Protein AF-A0A7X7US00-F1 (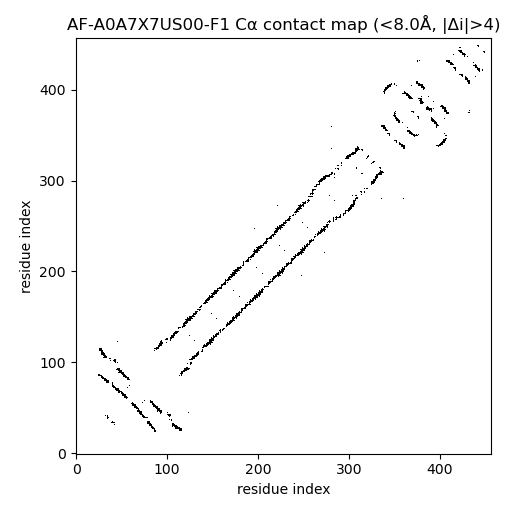afdb_monomer)

Sequence (457 aa):
MKKTLLISLIFGVLSATTLLAQDPPGEPMVLVFNTELSDGTTITLPLRGDVDLTVDWGDGSDLEIVTTECFLEHTYDEEGEYNVTLSGSLTWFGVYWWDPYPNIEKLIRVTSFGNLGLESLMGAFMGAKNLIEAPDVLPSGITDLSFLFHGASSFNYDISDWDVSGVYNMNCLFTGAISFNQPIWKWDVSGAMFMGDMFCGATSFNQPIGNWNVSNVLNMSGLFCEATSFNQPIGEWDVSSANSMANMFYKATSFNQDISGWKVVNVKTMVEMFKDITLSTAIYSSILIEWSQLALQTDVVFHGGNSKYRDSDAAAARQFLIDEFNWDIIDDGGPVDHYTIVASANPMDGGTIEGDGDCDFDAEVTLTATANGDYSFVNWTENDVEVSTDAAYTFIATDDRTLVANFSLPYTIGAIVNPENSGNVTGAGEYGHGATVILTAIPNEGYSFVNWTEDDM

Solvent-accessible surface area (backbone atoms only — not comparable to full-atom values): 23183 Å² total; per-residue (Å²): 142,86,83,88,80,90,79,88,83,82,88,75,88,75,82,79,75,81,73,74,74,71,72,78,73,41,57,44,23,31,38,33,34,32,32,78,71,51,91,61,38,54,42,54,44,43,44,28,69,57,34,44,32,41,35,41,70,59,78,79,70,81,74,43,76,43,70,58,60,42,77,48,72,51,70,54,97,60,74,49,77,32,54,31,36,43,33,44,37,32,29,23,46,30,50,94,61,98,65,58,64,69,54,33,50,24,34,33,34,29,74,32,68,40,51,29,64,37,36,30,35,30,28,52,36,22,42,13,39,50,22,51,42,59,38,62,61,56,60,86,55,34,30,32,40,26,25,23,31,20,37,10,34,51,27,54,48,71,53,43,71,33,69,41,52,62,25,34,33,35,28,23,24,31,18,36,9,34,52,27,58,52,71,53,53,71,39,45,43,57,47,23,32,32,37,28,24,20,31,20,37,9,34,52,28,58,57,71,52,38,79,41,48,43,53,54,24,32,35,40,27,18,28,32,16,38,10,36,49,29,60,53,67,50,30,78,34,47,41,48,49,20,35,30,34,30,26,22,34,22,41,12,63,51,40,67,62,61,49,34,76,38,45,60,43,47,33,57,33,24,46,43,19,24,31,79,22,58,41,51,36,70,45,46,20,42,32,33,40,49,49,52,75,52,75,61,50,61,64,23,37,37,25,53,17,63,18,31,29,38,45,72,62,24,53,50,21,48,49,46,38,32,74,77,29,49,35,49,75,46,50,62,46,63,64,45,57,69,26,50,35,45,69,46,44,38,50,66,80,24,34,51,76,46,62,63,44,80,43,48,54,72,34,80,42,52,35,38,56,44,51,35,89,75,28,40,73,57,31,30,26,43,92,89,37,80,76,37,70,51,53,66,44,72,48,67,34,84,59,68,45,60,39,33,41,34,36,39,61,59,45,75,47,85,74,84,59,85,58,81,84,42,40,51,72,47,63,59,49,77,37,57,79,91,63,89,79,68,75,45,80,46,54,34,95,95,48,73,84,87,77,91,67,61,96,92,93

Foldseek 3Di:
DDDDDDDDDDDDDDDDPPPPPDDDWWFWWKWKFFCVQDPFQKDWWQADDQDFKWKDFQQPDDIDTDGHGDTDMDGDPDTGMTIMIITEAGQETADDDPDQDPPLCRTAETADPTDRNHQEDAHNNQQNCNHAYHYLEDPPNHAEQANNCQLVQNYAYANLNYACLNHAYQHRNCANVQQHAYAVLNYACLNYAYQALNCANNQPYAYANLNYACQNHAELANNCQNNQNYAHANLNYACQNYAEHASNCQNNANHAYANLNYQQANYQEHHSNQAPYEYEQVRLLSNLQSNLVHNHAAPYEHENYQYEHADPSSVVSNVSCCPVRVYRYHYVYDHFYKAFEAEAEVVNQQWDKDFGGMDTQQDKTKIATDGPDQKDWQAKDFPNHGDGRDNIDIDTDHYYTYIYTYIDGWDFFDDDDPPPPQFDKPFTGTGGPPDDTDIDTGGDPPHDDDDDDDPND

Mean predicted aligned error: 10.94 Å

pLDDT: mean 91.9, std 14.81, range [30.25, 98.88]

Secondary structure (DSSP, 8-state):
-------PPP-------------PPPPPEEEEEEGGGSSSSEEEEEEEEEEEEEEE-SSSPPPEEE-S-EEEEEE-SS-SEEEEEEEEEEEEES-SSSSPPTTGGGEEEEEE-TTS---B-TTTTTT-TT--B--SS--TT--B-TTTTTT-TT-----TT---TT--B-TTTTTT-TT----GGG---TT--B-TTTTTT-TT-----TT---TT--B-TTTTTT-TT-----TT---TT--B-TTTTTT-TT-----TT---TT--BBTTTTTT----HHHHHHHHHHHTTS-PPSS-EEE-TT--B-SHHHHHHHHHHHHHH--EEES---BPPEEEEEEEEESGGGEEEES-EEEETT-EEEEEEEE-TT-EEEEEEETTEEEESSSEEEEE-SS-EEEEEEEEPPEEE----SSTTSEEEE--EEE-TT-----EEEEPTT-------STT-

Radius of gyration: 37.27 Å; Cα contacts (8 Å, |Δi|>4): 1250; chains: 1; bounding box: 127×95×92 Å

Nearest PDB structures (foldseek):
  7exf-assembly2_A  TM=6.398E-01  e=5.111E+00  Arabidopsis thaliana
  5irl-assembly1_A  TM=2.198E-01  e=4.816E-01  Oryctolagus cuniculus
  7kry-assembly1_A  TM=4.655E-01  e=8.049E+00  Mus musculus
  2fqp-assembly2_C  TM=2.247E-01  e=4.262E+00  Bordetella pertussis Tohama I

Structure (mmCIF, N/CA/C/O backbone):
data_AF-A0A7X7US00-F1
#
_entry.id   AF-A0A7X7US00-F1
#
loop_
_atom_site.group_PDB
_atom_site.id
_atom_site.type_symbol
_atom_site.label_atom_id
_atom_site.label_alt_id
_atom_site.label_comp_id
_atom_site.label_asym_id
_atom_site.label_entity_id
_atom_site.label_seq_id
_atom_site.pdbx_PDB_ins_code
_atom_site.Cartn_x
_atom_site.Cartn_y
_atom_site.Cartn_z
_atom_site.occupancy
_atom_site.B_iso_or_equiv
_atom_site.auth_seq_id
_atom_site.auth_comp_id
_atom_site.auth_asym_id
_atom_site.auth_atom_id
_atom_site.pdbx_PDB_model_num
ATOM 1 N N . MET A 1 1 ? -87.715 -23.796 39.290 1.00 39.00 1 MET A N 1
ATOM 2 C CA . MET A 1 1 ? -86.759 -23.260 40.283 1.00 39.00 1 MET A CA 1
ATOM 3 C C . MET A 1 1 ? -85.655 -22.516 39.542 1.00 39.00 1 MET A C 1
ATOM 5 O O . MET A 1 1 ? -84.830 -23.157 38.913 1.00 39.00 1 MET A O 1
ATOM 9 N N . LYS A 1 2 ? -85.680 -21.180 39.557 1.00 34.19 2 LYS A N 1
ATOM 10 C CA . LYS A 1 2 ? -84.563 -20.311 39.155 1.00 34.19 2 LYS A CA 1
ATOM 11 C C . LYS A 1 2 ? -84.128 -19.576 40.423 1.00 34.19 2 LYS A C 1
ATOM 13 O O . LYS A 1 2 ? -84.963 -18.915 41.033 1.00 34.19 2 LYS A O 1
ATOM 18 N N . LYS A 1 3 ? -82.874 -19.737 40.845 1.00 34.62 3 LYS A N 1
ATOM 19 C CA . LYS A 1 3 ? -82.251 -18.920 41.894 1.00 34.62 3 LYS A CA 1
ATOM 20 C C . LYS A 1 3 ? -81.148 -18.101 41.238 1.00 34.62 3 LYS A C 1
ATOM 22 O O . LYS A 1 3 ? -80.181 -18.659 40.735 1.00 34.62 3 LYS A O 1
ATOM 27 N N . THR A 1 4 ? -81.349 -16.793 41.234 1.00 34.31 4 THR A N 1
ATOM 28 C CA . THR A 1 4 ? -80.339 -15.780 40.938 1.00 34.31 4 THR A CA 1
ATOM 29 C C . THR A 1 4 ? -79.505 -15.576 42.201 1.00 34.31 4 THR A C 1
ATOM 31 O O . THR A 1 4 ? -80.080 -15.379 43.271 1.00 34.31 4 THR A O 1
ATOM 34 N N . LEU A 1 5 ? -78.177 -15.615 42.088 1.00 30.25 5 LEU A N 1
ATOM 35 C CA . LEU A 1 5 ? -77.262 -15.150 43.129 1.00 30.25 5 LEU A CA 1
ATOM 36 C C . LEU A 1 5 ? -76.417 -14.017 42.534 1.00 30.25 5 LEU A C 1
ATOM 38 O O . LEU A 1 5 ? -75.705 -14.230 41.556 1.00 30.25 5 LEU A O 1
ATOM 42 N N . LEU A 1 6 ? -76.548 -12.816 43.103 1.00 37.56 6 LEU A N 1
ATOM 43 C CA . LEU A 1 6 ? -75.637 -11.696 42.873 1.00 37.56 6 LEU A CA 1
ATOM 44 C C . LEU A 1 6 ? -74.368 -11.914 43.703 1.00 37.56 6 LEU A C 1
ATOM 46 O O . LEU A 1 6 ? -74.469 -12.182 44.900 1.00 37.56 6 LEU A O 1
ATOM 50 N N . ILE A 1 7 ? -73.198 -11.713 43.097 1.00 30.97 7 ILE A N 1
ATOM 51 C CA . ILE A 1 7 ? -71.944 -11.477 43.818 1.00 30.97 7 ILE A CA 1
ATOM 52 C C . ILE A 1 7 ? -71.342 -10.175 43.286 1.00 30.97 7 ILE A C 1
ATOM 54 O O . ILE A 1 7 ? -71.169 -9.992 42.084 1.00 30.97 7 ILE A O 1
ATOM 58 N N . SER A 1 8 ? -71.106 -9.264 44.226 1.00 31.53 8 SER A N 1
ATOM 59 C CA . SER A 1 8 ? -70.561 -7.920 44.056 1.00 31.53 8 SER A CA 1
ATOM 60 C C . SER A 1 8 ? -69.046 -7.991 43.835 1.00 31.53 8 SER A C 1
ATOM 62 O O . SER A 1 8 ? -68.356 -8.610 44.644 1.00 31.53 8 SER A O 1
ATOM 64 N N . LEU A 1 9 ? -68.525 -7.363 42.775 1.00 31.19 9 LEU A N 1
ATOM 65 C CA . LEU A 1 9 ? -67.084 -7.158 42.591 1.00 31.19 9 LEU A CA 1
ATOM 66 C C . LEU A 1 9 ? -66.676 -5.790 43.151 1.00 31.19 9 LEU A C 1
ATOM 68 O O . LEU A 1 9 ? -67.194 -4.752 42.745 1.00 31.19 9 LEU A O 1
ATOM 72 N N . ILE A 1 10 ? -65.734 -5.819 44.089 1.00 34.50 10 ILE A N 1
ATOM 73 C CA . ILE A 1 10 ? -65.050 -4.657 44.657 1.00 34.50 10 ILE A CA 1
ATOM 74 C C . ILE A 1 10 ? -63.971 -4.212 43.661 1.00 34.50 10 ILE A C 1
ATOM 76 O O . ILE A 1 10 ? -63.117 -5.011 43.283 1.00 34.50 10 ILE A O 1
ATOM 80 N N . PHE A 1 11 ? -63.998 -2.944 43.245 1.00 33.19 11 PHE A N 1
ATOM 81 C CA . PHE A 1 11 ? -62.914 -2.323 42.481 1.00 33.19 11 PHE A CA 1
ATOM 82 C C . PHE A 1 11 ? -61.764 -1.954 43.428 1.00 33.19 11 PHE A C 1
ATOM 84 O O . PHE A 1 11 ? -61.901 -1.050 44.250 1.00 33.19 11 PHE A O 1
ATOM 91 N N . GLY A 1 12 ? -60.634 -2.651 43.304 1.00 34.72 12 GLY A N 1
ATOM 92 C CA . GLY A 1 12 ? -59.343 -2.198 43.818 1.00 34.72 12 GLY A CA 1
ATOM 93 C C . GLY A 1 12 ? -58.630 -1.388 42.740 1.00 34.72 12 GLY A C 1
ATOM 94 O O . GLY A 1 12 ? -58.403 -1.889 41.642 1.00 34.72 12 GLY A O 1
ATOM 95 N N . VAL A 1 13 ? -58.305 -0.131 43.037 1.00 38.72 13 VAL A N 1
ATOM 96 C CA . VAL A 1 13 ? -57.481 0.719 42.172 1.00 38.72 13 VAL A CA 1
ATOM 97 C C . VAL A 1 13 ? -56.033 0.249 42.310 1.00 38.72 13 VAL A C 1
ATOM 99 O O . VAL A 1 13 ? -55.407 0.490 43.340 1.00 38.72 13 VAL A O 1
ATOM 102 N N . LEU A 1 14 ? -55.509 -0.442 41.296 1.00 34.50 14 LEU A N 1
ATOM 103 C CA . LEU A 1 14 ? -54.072 -0.663 41.151 1.00 34.50 14 LEU A CA 1
ATOM 104 C C . LEU A 1 14 ? -53.514 0.499 40.322 1.00 34.50 14 LEU A C 1
ATOM 106 O O . LEU A 1 14 ? -53.865 0.665 39.155 1.00 34.50 14 LEU A O 1
ATOM 110 N N . SER A 1 15 ? -52.687 1.330 40.952 1.00 40.44 15 SER A N 1
ATOM 111 C CA . SER A 1 15 ? -51.891 2.347 40.270 1.00 40.44 15 SER A CA 1
ATOM 112 C C . SER A 1 15 ? -50.911 1.642 39.336 1.00 40.44 15 SER A C 1
ATOM 114 O O . SER A 1 15 ? -49.983 0.987 39.804 1.00 40.44 15 SER A O 1
ATOM 116 N N . ALA A 1 16 ? -51.120 1.762 38.027 1.00 34.22 16 ALA A N 1
ATOM 117 C CA . ALA A 1 16 ? -50.129 1.376 37.037 1.00 34.22 16 ALA A CA 1
ATOM 118 C C . ALA A 1 16 ? -48.991 2.404 37.082 1.00 34.22 16 ALA A C 1
ATOM 120 O O . ALA A 1 16 ? -49.086 3.479 36.495 1.00 34.22 16 ALA A O 1
ATOM 121 N N . THR A 1 17 ? -47.919 2.093 37.810 1.00 37.53 17 THR A N 1
ATOM 122 C CA . THR A 1 17 ? -46.607 2.649 37.484 1.00 37.53 17 THR A CA 1
ATOM 123 C C . THR A 1 17 ? -46.264 2.144 36.093 1.00 37.53 17 THR A C 1
ATOM 125 O O . THR A 1 17 ? -46.115 0.940 35.889 1.00 37.53 17 THR A O 1
ATOM 128 N N . THR A 1 18 ? -46.209 3.055 35.127 1.00 35.75 18 THR A N 1
ATOM 129 C CA . THR A 1 18 ? -45.609 2.821 33.816 1.00 35.75 18 THR A CA 1
ATOM 130 C C . THR A 1 18 ? -44.163 2.402 34.035 1.00 35.75 18 THR A C 1
ATOM 132 O O . THR A 1 18 ? -43.287 3.244 34.217 1.00 35.75 18 THR A O 1
ATOM 135 N N . LEU A 1 19 ? -43.930 1.091 34.072 1.00 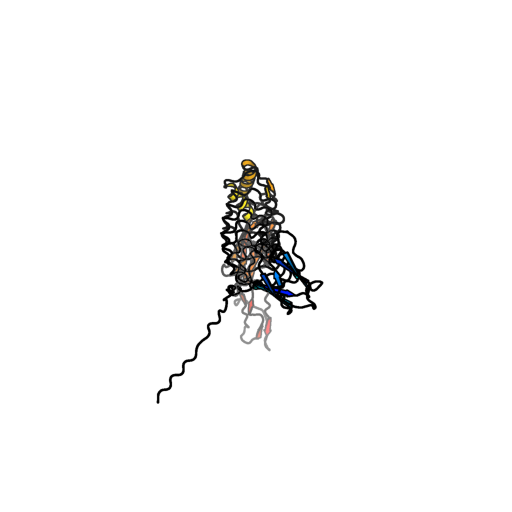34.25 19 LEU A N 1
ATOM 136 C CA . LEU A 1 19 ? -42.631 0.527 33.765 1.00 34.25 19 LEU A CA 1
ATOM 137 C C . LEU A 1 19 ? -42.407 0.895 32.297 1.00 34.25 19 LEU A C 1
ATOM 139 O O . LEU A 1 19 ? -43.108 0.381 31.423 1.00 34.25 19 LEU A O 1
ATOM 143 N N . LEU A 1 20 ? -41.535 1.870 32.038 1.00 34.25 20 LEU A N 1
ATOM 144 C CA . LEU A 1 20 ? -40.966 2.017 30.707 1.00 34.25 20 LEU A CA 1
ATOM 145 C C . LEU A 1 20 ? -40.336 0.657 30.419 1.00 34.25 20 LEU A C 1
ATOM 147 O O . LEU A 1 20 ? -39.417 0.246 31.126 1.00 34.25 20 LEU A O 1
ATOM 151 N N . ALA A 1 21 ? -40.904 -0.090 29.477 1.00 33.94 21 ALA A N 1
ATOM 152 C CA . ALA A 1 21 ? -40.163 -1.177 28.878 1.00 33.94 21 ALA A CA 1
ATOM 153 C C . ALA A 1 21 ? -38.913 -0.509 28.301 1.00 33.94 21 ALA A C 1
ATOM 155 O O . ALA A 1 21 ? -39.040 0.321 27.402 1.00 33.94 21 ALA A O 1
ATOM 156 N N . GLN A 1 22 ? -37.745 -0.778 28.892 1.00 36.66 22 GLN A N 1
ATOM 157 C CA . GLN A 1 22 ? -36.499 -0.615 28.157 1.00 36.66 22 GLN A CA 1
ATOM 158 C C . GLN A 1 22 ? -36.719 -1.356 26.841 1.00 36.66 22 GLN A C 1
ATOM 160 O O . GLN A 1 22 ? -37.222 -2.489 26.851 1.00 36.66 22 GLN A O 1
ATOM 165 N N . ASP A 1 23 ? -36.423 -0.693 25.724 1.00 39.81 23 ASP A N 1
ATOM 166 C CA . ASP A 1 23 ? -36.265 -1.396 24.460 1.00 39.81 23 ASP A CA 1
ATOM 167 C C . ASP A 1 23 ? -35.401 -2.641 24.722 1.00 39.81 23 ASP A C 1
ATOM 169 O O . ASP A 1 23 ? -34.522 -2.589 25.593 1.00 39.81 23 ASP A O 1
ATOM 173 N N . PRO A 1 24 ? -35.684 -3.786 24.069 1.00 46.03 24 PRO A N 1
ATOM 174 C CA . PRO A 1 24 ? -34.842 -4.964 24.237 1.00 46.03 24 PRO A CA 1
ATOM 175 C C . PRO A 1 24 ? -33.384 -4.518 24.089 1.00 46.03 24 PRO A C 1
ATOM 177 O O . PRO A 1 24 ? -33.110 -3.773 23.142 1.00 46.03 24 PRO A O 1
ATOM 180 N N . PRO A 1 25 ? -32.485 -4.881 25.026 1.00 52.84 25 PRO A N 1
ATOM 181 C CA . PRO A 1 25 ? -31.102 -4.445 24.942 1.00 52.84 25 PRO A CA 1
ATOM 182 C C . PRO A 1 25 ? -30.602 -4.789 23.541 1.00 52.84 25 PRO A C 1
ATOM 184 O O . PRO A 1 25 ? -30.785 -5.921 23.081 1.00 52.84 25 PRO A O 1
ATOM 187 N N . GLY A 1 26 ? -30.080 -3.782 22.832 1.00 61.72 26 GLY A N 1
ATOM 188 C CA . GLY A 1 26 ? -29.424 -4.002 21.547 1.00 61.72 26 GLY A CA 1
ATOM 189 C C . GLY A 1 26 ? -28.379 -5.107 21.697 1.00 61.72 26 GLY A C 1
ATOM 190 O O . GLY A 1 26 ? -27.901 -5.349 22.807 1.00 61.72 26 GLY A O 1
ATOM 191 N N . GLU A 1 27 ? -28.057 -5.814 20.611 1.00 88.12 27 GLU A N 1
ATOM 192 C CA . GLU A 1 27 ? -27.050 -6.879 20.676 1.00 88.12 27 GLU A CA 1
ATOM 193 C C . GLU A 1 27 ? -25.777 -6.357 21.366 1.00 88.12 27 GLU A C 1
ATOM 195 O O . GLU A 1 27 ? -25.342 -5.247 21.049 1.00 88.12 27 GLU A O 1
ATOM 200 N N . PRO A 1 28 ? -25.211 -7.082 22.346 1.00 95.81 28 PRO A N 1
ATOM 201 C CA . PRO A 1 28 ? -24.100 -6.566 23.126 1.00 95.81 28 PRO A CA 1
ATOM 202 C C . PRO A 1 28 ? -22.812 -6.530 22.304 1.00 95.81 28 PRO A C 1
ATOM 204 O O . PRO A 1 28 ? -22.590 -7.358 21.411 1.00 95.81 28 PRO A O 1
ATOM 207 N N . MET A 1 29 ? -21.927 -5.603 22.658 1.00 98.19 29 MET A N 1
ATOM 208 C CA . MET A 1 29 ? -20.515 -5.732 22.308 1.00 98.19 29 MET A CA 1
ATOM 209 C C . MET A 1 29 ? -19.912 -6.845 23.164 1.00 98.19 29 MET A C 1
ATOM 211 O O . MET A 1 29 ? -20.212 -6.931 24.355 1.00 98.19 29 MET A O 1
ATOM 215 N N . VAL A 1 30 ? -19.081 -7.697 22.566 1.00 98.56 30 VAL A N 1
ATOM 216 C CA . VAL A 1 30 ? -18.498 -8.865 23.236 1.00 98.56 30 VAL A CA 1
ATOM 217 C C . VAL A 1 30 ? -16.994 -8.900 23.003 1.00 98.56 30 VAL A C 1
ATOM 219 O O . VAL A 1 30 ? -16.521 -9.061 21.874 1.00 98.56 30 VAL A O 1
ATOM 222 N N . LEU A 1 31 ? -16.256 -8.777 24.101 1.00 98.81 31 LEU A N 1
ATOM 223 C CA . LEU A 1 31 ? -14.801 -8.751 24.163 1.00 98.81 31 LEU A CA 1
ATOM 224 C C . LEU A 1 31 ? -14.301 -9.991 24.894 1.00 98.81 31 LEU A C 1
ATOM 226 O O . LEU A 1 31 ? -14.888 -10.395 25.894 1.00 98.81 31 LEU A O 1
ATOM 230 N N . VAL A 1 32 ? -13.203 -10.570 24.420 1.00 98.81 32 VAL A N 1
ATOM 231 C CA . VAL A 1 32 ? -12.560 -11.716 25.064 1.00 98.81 32 VAL A CA 1
ATOM 232 C C . VAL A 1 32 ? -11.164 -11.312 25.502 1.00 98.81 32 VAL A C 1
ATOM 234 O O . VAL A 1 32 ? -10.307 -10.998 24.668 1.00 98.81 32 VAL A O 1
ATOM 237 N N . PHE A 1 33 ? -10.943 -11.330 26.812 1.00 98.81 33 PHE A N 1
ATOM 238 C CA . PHE A 1 33 ? -9.650 -11.055 27.426 1.00 98.81 33 PHE A CA 1
ATOM 239 C C . PHE A 1 33 ? -9.042 -12.344 27.968 1.00 98.81 33 PHE A C 1
ATOM 241 O O . PHE A 1 33 ? -9.755 -13.147 28.556 1.00 98.81 33 PHE A O 1
ATOM 248 N N . ASN A 1 34 ? -7.732 -12.518 27.821 1.00 98.62 34 ASN A N 1
ATOM 249 C CA . ASN A 1 34 ? -6.962 -13.555 28.497 1.00 98.62 34 ASN A CA 1
ATOM 250 C C . ASN A 1 34 ? -5.961 -12.894 29.453 1.00 98.62 34 ASN A C 1
ATOM 252 O O . ASN A 1 34 ? -4.998 -12.252 29.024 1.00 98.62 34 ASN A O 1
ATOM 256 N N . THR A 1 35 ? -6.195 -13.046 30.755 1.00 98.25 35 THR A N 1
ATOM 257 C CA . THR A 1 35 ? -5.367 -12.426 31.795 1.00 98.25 35 THR A CA 1
ATOM 258 C C . THR A 1 35 ? -4.044 -13.147 32.042 1.00 98.25 35 THR A C 1
ATOM 260 O O . THR A 1 35 ? -3.219 -12.617 32.769 1.00 98.25 35 THR A O 1
ATOM 263 N N . GLU A 1 36 ? -3.807 -14.313 31.435 1.00 98.19 36 GLU A N 1
ATOM 264 C CA . GLU A 1 36 ? -2.533 -15.048 31.517 1.00 98.19 36 GLU A CA 1
ATOM 265 C C . GLU A 1 36 ? -1.423 -14.404 30.652 1.00 98.19 36 GLU A C 1
ATOM 267 O O . GLU A 1 36 ? -0.261 -14.810 30.710 1.00 98.19 36 GLU A O 1
ATOM 272 N N . LEU A 1 37 ? -1.762 -13.422 29.802 1.00 96.62 37 LEU A N 1
ATOM 273 C CA . LEU A 1 37 ? -0.855 -12.861 28.788 1.00 96.62 37 LEU A CA 1
ATOM 274 C C . LEU A 1 37 ? 0.088 -11.761 29.300 1.00 96.62 37 LEU A C 1
ATOM 276 O O . LEU A 1 37 ? 1.095 -11.472 28.646 1.00 96.62 37 LEU A O 1
ATOM 280 N N . SER A 1 38 ? -0.216 -11.137 30.437 1.00 94.69 38 SER A N 1
ATOM 281 C CA . SER A 1 38 ? 0.648 -10.149 31.092 1.00 94.69 38 SER A CA 1
ATOM 282 C C . SER A 1 38 ? 0.344 -10.056 32.587 1.00 94.69 38 SER A C 1
ATOM 284 O O . SER A 1 38 ? -0.649 -10.602 33.058 1.00 94.69 38 SER A O 1
ATOM 286 N N . ASP A 1 39 ? 1.218 -9.387 33.344 1.00 94.75 39 ASP A N 1
ATOM 287 C CA . ASP A 1 39 ? 1.151 -9.366 34.807 1.00 94.75 39 ASP A CA 1
ATOM 288 C C . ASP A 1 39 ? -0.205 -8.863 35.349 1.00 94.75 39 ASP A C 1
ATOM 290 O O . ASP A 1 39 ? -0.756 -7.838 34.930 1.00 94.75 39 ASP A O 1
ATOM 294 N N . GLY A 1 40 ? -0.702 -9.570 36.367 1.00 96.94 40 GLY A N 1
ATOM 295 C CA . GLY A 1 40 ? -1.931 -9.242 37.083 1.00 96.94 40 GLY A CA 1
ATOM 296 C C . GLY A 1 40 ? -3.208 -9.602 36.322 1.00 96.94 40 GLY A C 1
ATOM 297 O O . GLY A 1 40 ? -3.223 -9.802 35.116 1.00 96.94 40 GLY A O 1
ATOM 298 N N . THR A 1 41 ? -4.327 -9.623 37.034 1.00 98.12 41 THR A N 1
ATOM 299 C CA . THR A 1 41 ? -5.635 -10.034 36.500 1.00 98.12 41 THR A CA 1
ATOM 300 C C . THR A 1 41 ? -6.542 -8.854 36.154 1.00 98.12 41 THR A C 1
ATOM 302 O O . THR A 1 41 ? -7.722 -9.036 35.884 1.00 98.12 41 THR A O 1
ATOM 305 N N . THR A 1 42 ? -6.025 -7.624 36.162 1.00 98.50 42 THR A N 1
ATOM 306 C CA . THR A 1 42 ? -6.819 -6.436 35.825 1.00 98.50 42 THR A CA 1
ATOM 307 C C . THR A 1 42 ? -6.974 -6.275 34.314 1.00 98.50 42 THR A C 1
ATOM 309 O O . THR A 1 42 ? -5.997 -6.420 33.577 1.00 98.50 42 THR A O 1
ATOM 312 N N . ILE A 1 43 ? -8.176 -5.929 33.859 1.00 98.56 43 ILE A N 1
ATOM 313 C CA . ILE A 1 43 ? -8.457 -5.456 32.497 1.00 98.56 43 ILE A CA 1
ATOM 314 C C . ILE A 1 43 ? -9.049 -4.046 32.545 1.00 98.56 43 ILE A C 1
ATOM 316 O O . ILE A 1 43 ? -9.533 -3.606 33.590 1.00 98.56 43 ILE A O 1
ATOM 320 N N . THR A 1 44 ? -9.024 -3.343 31.414 1.00 98.38 44 THR A N 1
ATOM 321 C CA . THR A 1 44 ? -9.486 -1.955 31.321 1.00 98.38 44 THR A CA 1
ATOM 322 C C . THR A 1 44 ? -10.338 -1.751 30.066 1.00 98.38 44 THR A C 1
ATOM 324 O O . THR A 1 44 ? -9.941 -2.162 28.979 1.00 98.38 44 THR A O 1
ATOM 327 N N . LEU A 1 45 ? -11.487 -1.082 30.198 1.00 98.62 45 LEU A N 1
ATOM 328 C CA . LEU A 1 45 ? -12.359 -0.687 29.088 1.00 98.62 45 LEU A CA 1
ATOM 329 C C . LEU A 1 45 ? -12.305 0.841 28.869 1.00 98.62 45 LEU A C 1
ATOM 331 O O . LEU A 1 45 ? -12.559 1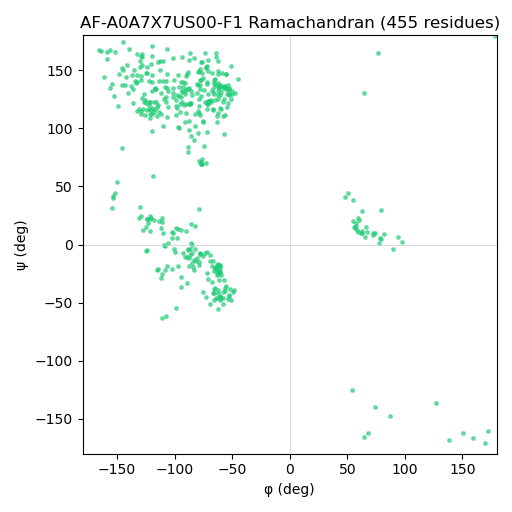.603 29.809 1.00 98.62 45 LEU A O 1
ATOM 335 N N . PRO A 1 46 ? -11.997 1.326 27.653 1.00 97.94 46 PRO A N 1
ATOM 336 C CA . PRO A 1 46 ? -11.911 2.750 27.332 1.00 97.94 46 PRO A CA 1
ATOM 337 C C . PRO A 1 46 ? -13.272 3.328 26.889 1.00 97.94 46 PRO A C 1
ATOM 339 O O . PRO A 1 46 ? -13.535 3.516 25.702 1.00 97.94 46 PRO A O 1
ATOM 342 N N . LEU A 1 47 ? -14.153 3.625 27.846 1.00 98.25 47 LEU A N 1
ATOM 343 C CA . LEU A 1 47 ? -15.521 4.092 27.575 1.00 98.25 47 LEU A CA 1
ATOM 344 C C . LEU A 1 47 ? -15.563 5.617 27.387 1.00 98.25 47 LEU A C 1
ATOM 346 O O . LEU A 1 47 ? -15.151 6.357 28.289 1.00 98.25 47 LEU A O 1
ATOM 350 N N . ARG A 1 48 ? -16.035 6.108 26.236 1.00 97.38 48 ARG A N 1
ATOM 351 C CA . ARG A 1 48 ? -16.074 7.538 25.884 1.00 97.38 48 ARG A CA 1
ATOM 352 C C . ARG A 1 48 ? -17.373 7.929 25.159 1.00 97.38 48 ARG A C 1
ATOM 354 O O . ARG A 1 48 ? -18.133 7.076 24.712 1.00 97.38 48 ARG A O 1
ATOM 361 N N . GLY A 1 49 ? -17.605 9.232 25.026 1.00 96.06 49 GLY A N 1
ATOM 362 C CA . GLY A 1 49 ? -18.804 9.817 24.444 1.00 96.06 49 GLY A CA 1
ATOM 363 C C . GLY A 1 49 ? -20.018 9.732 25.370 1.00 96.06 49 GLY A C 1
ATOM 364 O O . GLY A 1 49 ? -19.925 9.926 26.585 1.00 96.06 49 GLY A O 1
ATOM 365 N N . ASP A 1 50 ? -21.169 9.428 24.780 1.00 96.56 50 ASP A N 1
ATOM 366 C CA . ASP A 1 50 ? -22.395 9.153 25.516 1.00 96.56 50 ASP A CA 1
ATOM 367 C C . ASP A 1 50 ? -22.327 7.721 26.043 1.00 96.56 50 ASP A C 1
ATOM 369 O O . ASP A 1 50 ? -22.319 6.767 25.265 1.00 96.56 50 ASP A O 1
ATOM 373 N N . VAL A 1 51 ? -22.258 7.583 27.367 1.00 98.12 51 VAL A N 1
ATOM 374 C CA . VAL A 1 51 ? -22.123 6.297 28.058 1.00 98.12 51 VAL A CA 1
ATOM 375 C C . VAL A 1 51 ? -23.370 6.049 28.901 1.00 98.12 51 VAL A C 1
ATOM 377 O O . VAL A 1 51 ? -23.654 6.810 29.823 1.00 98.12 51 VAL A O 1
ATOM 380 N N . ASP A 1 52 ? -24.093 4.975 28.599 1.00 97.75 52 ASP A N 1
ATOM 381 C CA . ASP A 1 52 ? -25.152 4.397 29.434 1.00 97.75 52 ASP A CA 1
ATOM 382 C C . ASP A 1 52 ? -25.125 2.878 29.242 1.00 97.75 52 ASP A C 1
ATOM 384 O O . ASP A 1 52 ? -25.801 2.321 28.374 1.00 97.75 52 ASP A O 1
ATOM 388 N N . LEU A 1 53 ? -24.240 2.221 29.989 1.00 98.12 53 LEU A N 1
ATOM 389 C CA . LEU A 1 53 ? -23.889 0.820 29.809 1.00 98.12 53 LEU A CA 1
ATOM 390 C C . LEU A 1 53 ? -24.201 -0.011 31.046 1.00 98.12 53 LEU A C 1
ATOM 392 O O . LEU A 1 53 ? -24.027 0.422 32.182 1.00 98.12 53 LEU A O 1
ATOM 396 N N . THR A 1 54 ? -24.591 -1.254 30.793 1.00 98.25 54 THR A N 1
ATOM 397 C CA . THR A 1 54 ? -24.502 -2.366 31.734 1.00 98.25 54 THR A CA 1
ATOM 398 C C . THR A 1 54 ? -23.389 -3.296 31.261 1.00 98.25 54 THR A C 1
ATOM 400 O O . THR A 1 54 ? -23.428 -3.769 30.121 1.00 98.25 54 THR A O 1
ATOM 403 N N . VAL A 1 55 ? -22.403 -3.532 32.121 1.00 98.62 55 VAL A N 1
ATOM 404 C CA . VAL A 1 55 ? -21.232 -4.373 31.861 1.00 98.62 55 VAL A CA 1
ATOM 405 C C . VAL A 1 55 ? -21.364 -5.677 32.645 1.00 98.62 55 VAL A C 1
ATOM 407 O O . VAL A 1 55 ? -21.590 -5.660 33.854 1.00 98.62 55 VAL A O 1
ATOM 410 N N . ASP A 1 56 ? -21.235 -6.801 31.946 1.00 98.56 56 ASP A N 1
ATOM 411 C CA . ASP A 1 56 ? -21.043 -8.129 32.532 1.00 98.56 56 ASP A CA 1
ATOM 412 C C . ASP A 1 56 ? -19.583 -8.533 32.319 1.00 98.56 56 ASP A C 1
ATOM 414 O O . ASP A 1 56 ? -19.132 -8.642 31.176 1.00 98.56 56 ASP A O 1
ATOM 418 N N . TRP A 1 57 ? -18.847 -8.737 33.409 1.00 98.50 57 TRP A N 1
ATOM 419 C CA . TRP A 1 57 ? -17.424 -9.074 33.382 1.00 98.50 57 TRP A CA 1
ATOM 420 C C . TRP A 1 57 ? -17.140 -10.542 33.041 1.00 98.50 57 TRP A C 1
ATOM 422 O O . TRP A 1 57 ? -15.979 -10.901 32.830 1.00 98.50 57 TRP A O 1
ATOM 432 N N . GLY A 1 58 ? -18.172 -11.390 32.972 1.00 97.62 58 GLY A N 1
ATOM 433 C CA . GLY A 1 58 ? -18.053 -12.792 32.568 1.00 97.62 58 GLY A CA 1
ATOM 434 C C . GLY A 1 58 ? -17.518 -13.735 33.648 1.00 97.62 58 GLY A C 1
ATOM 435 O O . GLY A 1 58 ? -17.302 -14.914 33.372 1.00 97.62 58 GLY A O 1
ATOM 436 N N . ASP A 1 59 ? -17.321 -13.251 34.875 1.00 97.56 59 ASP A N 1
ATOM 437 C CA . ASP A 1 59 ? -16.835 -14.021 36.030 1.00 97.56 59 ASP A CA 1
ATOM 438 C C . ASP A 1 59 ? -17.930 -14.339 37.065 1.00 97.56 59 ASP A C 1
ATOM 440 O O . ASP A 1 59 ? -17.669 -14.978 38.085 1.00 97.56 59 ASP A O 1
ATOM 444 N N . GLY A 1 60 ? -19.172 -13.925 36.797 1.00 96.81 60 GLY A N 1
ATOM 445 C CA . GLY A 1 60 ? -20.308 -14.098 37.700 1.00 96.81 60 GLY A CA 1
ATOM 446 C C . GLY A 1 60 ? -20.411 -13.042 38.804 1.00 96.81 60 GLY A C 1
ATOM 447 O O . GLY A 1 60 ? -21.233 -13.215 39.708 1.00 96.81 60 GLY A O 1
ATOM 448 N N . SER A 1 61 ? -19.607 -11.974 38.745 1.00 96.31 61 SER A N 1
ATOM 449 C CA . SER A 1 61 ? -19.807 -10.768 39.554 1.00 96.31 61 SER A CA 1
ATOM 450 C C . SER A 1 61 ? -21.117 -10.045 39.200 1.00 96.31 61 SER A C 1
ATOM 452 O O . SER A 1 61 ? -21.776 -10.341 38.200 1.00 96.31 61 SER A O 1
ATOM 454 N N . ASP A 1 62 ? -21.543 -9.126 40.072 1.00 97.38 62 ASP A N 1
ATOM 455 C CA . ASP A 1 62 ? -22.735 -8.315 39.821 1.00 97.38 62 ASP A CA 1
ATOM 456 C C . ASP A 1 62 ? -22.519 -7.403 38.602 1.00 97.38 62 ASP A C 1
ATOM 458 O O . ASP A 1 62 ? -21.444 -6.833 38.422 1.00 97.38 62 ASP A O 1
ATOM 462 N N . LEU A 1 63 ? -23.574 -7.221 37.801 1.00 97.56 63 LEU A N 1
ATOM 463 C CA . LEU A 1 63 ? -23.551 -6.320 36.648 1.00 97.56 63 LEU A CA 1
ATOM 464 C C . LEU A 1 63 ? -23.202 -4.887 37.070 1.00 97.56 63 LEU A C 1
ATOM 466 O O . LEU A 1 63 ? -23.794 -4.344 38.010 1.00 97.56 63 LEU A O 1
ATOM 470 N N . GLU A 1 64 ? -22.308 -4.246 36.323 1.00 98.06 64 GLU A N 1
ATOM 471 C CA . GLU A 1 64 ? -21.852 -2.888 36.604 1.00 98.06 64 GLU A CA 1
ATOM 472 C C . GLU A 1 64 ? -22.533 -1.870 35.684 1.00 98.06 64 GLU A C 1
ATOM 474 O O . GLU A 1 64 ? -22.526 -2.005 34.463 1.00 98.06 64 GLU A O 1
ATOM 479 N N . ILE A 1 65 ? -23.141 -0.838 36.274 1.00 97.88 65 ILE A N 1
ATOM 480 C CA . ILE A 1 65 ? -23.808 0.237 35.530 1.00 97.88 65 ILE A CA 1
ATOM 481 C C . ILE A 1 65 ? -22.863 1.429 35.431 1.00 97.88 65 ILE A C 1
ATOM 483 O O . ILE A 1 65 ? -22.434 1.972 36.452 1.00 97.88 65 ILE A O 1
ATOM 487 N N . VAL A 1 66 ? -22.601 1.882 34.208 1.00 98.06 66 VAL A N 1
ATOM 488 C CA . VAL A 1 66 ? -21.688 2.990 33.921 1.00 98.06 66 VAL A CA 1
ATOM 489 C C . VAL A 1 66 ? -22.405 4.034 33.083 1.00 98.06 66 VAL A C 1
ATOM 491 O O . VAL A 1 66 ? -22.892 3.738 31.999 1.00 98.06 66 VAL A O 1
ATOM 494 N N . THR A 1 67 ? -22.462 5.270 33.580 1.00 97.75 67 THR A N 1
ATOM 495 C CA . THR A 1 67 ? -23.217 6.368 32.942 1.00 97.75 67 THR A CA 1
ATOM 496 C C . THR A 1 67 ? -22.346 7.573 32.573 1.00 97.75 67 THR A C 1
ATOM 498 O O . THR A 1 67 ? -22.849 8.674 32.357 1.00 97.75 67 THR A O 1
ATOM 501 N N . THR A 1 68 ? -21.023 7.424 32.630 1.00 97.19 68 THR A N 1
ATOM 502 C CA . THR A 1 68 ? -20.055 8.495 32.354 1.00 97.19 68 THR A CA 1
ATOM 503 C C . THR A 1 68 ? -18.812 7.920 31.700 1.00 97.19 68 THR A C 1
ATOM 505 O O . THR A 1 68 ? -18.435 6.790 32.000 1.00 97.19 68 THR A O 1
ATOM 508 N N . GLU A 1 69 ? -18.128 8.722 30.887 1.00 97.62 69 GLU A N 1
ATOM 509 C CA . GLU A 1 69 ? -16.820 8.365 30.339 1.00 97.62 69 GLU A CA 1
ATOM 510 C C . GLU A 1 69 ? -15.808 8.001 31.436 1.00 97.62 69 GLU A C 1
ATOM 512 O O . GLU A 1 69 ? -15.647 8.732 32.419 1.00 97.62 69 GLU A O 1
ATOM 517 N N . CYS A 1 70 ? -15.084 6.898 31.257 1.00 96.88 70 CYS A N 1
ATOM 518 C CA . CYS A 1 70 ? -14.024 6.477 32.167 1.00 96.88 70 CYS A CA 1
ATOM 519 C C . CYS A 1 70 ? -13.108 5.425 31.529 1.00 96.88 70 CYS A C 1
ATOM 521 O O . CYS A 1 70 ? -13.400 4.845 30.484 1.00 96.88 70 CYS A O 1
ATOM 523 N N . PHE A 1 71 ? -11.961 5.185 32.158 1.00 97.50 71 PHE A N 1
ATOM 524 C CA . PHE A 1 71 ? -11.300 3.891 32.034 1.00 97.50 71 PHE A CA 1
ATOM 525 C C . PHE A 1 71 ? -11.893 2.993 33.113 1.00 97.50 71 PHE A C 1
ATOM 527 O O . PHE A 1 71 ? -11.646 3.226 34.295 1.00 97.50 71 PHE A O 1
ATOM 534 N N . LEU A 1 72 ? -12.735 2.047 32.708 1.00 98.38 72 LEU A N 1
ATOM 535 C CA . LEU A 1 72 ? -13.383 1.129 33.633 1.00 98.38 72 LEU A CA 1
ATOM 536 C C . LEU A 1 72 ? -12.467 -0.067 33.859 1.00 98.38 72 LEU A C 1
ATOM 538 O O . LEU A 1 72 ? -12.105 -0.737 32.896 1.00 98.38 72 LEU A O 1
ATOM 542 N N . GLU A 1 73 ? -12.077 -0.315 35.102 1.00 98.38 73 GLU A N 1
ATOM 543 C CA . GLU A 1 73 ? -11.167 -1.403 35.451 1.00 98.38 73 GLU A CA 1
ATOM 544 C C . GLU A 1 73 ? -11.898 -2.492 36.224 1.00 98.38 73 GLU A C 1
ATOM 546 O O . GLU A 1 73 ? -12.681 -2.198 37.124 1.00 98.38 73 GLU A O 1
ATOM 551 N N . HIS A 1 74 ? -11.562 -3.744 35.926 1.00 98.50 74 HIS A N 1
ATOM 552 C CA . HIS A 1 74 ? -12.013 -4.904 36.688 1.00 98.50 74 HIS A CA 1
ATOM 553 C C . HIS A 1 74 ? -10.847 -5.839 36.943 1.00 98.50 74 HIS A C 1
ATOM 555 O O . HIS A 1 74 ? -9.989 -5.997 36.079 1.00 98.50 74 HIS A O 1
ATOM 561 N N . THR A 1 75 ? -10.790 -6.428 38.135 1.00 98.50 75 THR A N 1
ATOM 562 C CA . THR A 1 75 ? -9.706 -7.328 38.548 1.00 98.50 75 THR A CA 1
ATOM 563 C C . THR A 1 75 ? -10.294 -8.673 38.926 1.00 98.50 75 THR A C 1
ATOM 565 O O . THR A 1 75 ? -11.049 -8.755 39.891 1.00 98.50 75 THR A O 1
ATOM 568 N N . TYR A 1 76 ? -9.928 -9.712 38.177 1.00 98.50 76 TYR A N 1
ATOM 569 C CA . TYR A 1 76 ? -10.398 -11.073 38.421 1.00 98.50 76 TYR A CA 1
ATOM 570 C C . TYR A 1 76 ? -9.645 -11.736 39.583 1.00 98.50 76 TYR A C 1
ATOM 572 O O . TYR A 1 76 ? -8.468 -11.454 39.818 1.00 98.50 76 TYR A O 1
ATOM 580 N N . ASP A 1 77 ? -10.314 -12.635 40.307 1.00 97.94 77 ASP A N 1
ATOM 581 C CA . ASP A 1 77 ? -9.710 -13.372 41.430 1.00 97.94 77 ASP A CA 1
ATOM 582 C C . ASP A 1 77 ? -8.681 -14.421 40.971 1.00 97.94 77 ASP A C 1
ATOM 584 O O . ASP A 1 77 ? -7.730 -14.718 41.693 1.00 97.94 77 ASP A O 1
ATOM 588 N N . GLU A 1 78 ? -8.870 -14.976 39.775 1.00 97.19 78 GLU A N 1
ATOM 589 C CA . GLU A 1 78 ? -8.018 -16.003 39.175 1.00 97.19 78 GLU A CA 1
ATOM 590 C C . GLU A 1 78 ? -7.605 -15.563 37.766 1.00 97.19 78 GLU A C 1
ATOM 592 O O . GLU A 1 78 ? -8.218 -14.672 37.178 1.00 97.19 78 GLU A O 1
ATOM 597 N N . GLU A 1 79 ? -6.551 -16.168 37.223 1.00 98.38 79 GLU A N 1
ATOM 598 C CA . GLU A 1 79 ? -6.222 -15.990 35.810 1.00 98.38 79 GLU A CA 1
ATOM 599 C C . GLU A 1 79 ? -7.161 -16.820 34.921 1.00 98.38 79 GLU A C 1
ATOM 601 O O . GLU A 1 79 ? -7.602 -17.909 35.301 1.00 98.38 79 GLU A O 1
ATOM 606 N N . GLY A 1 80 ? -7.452 -16.321 33.720 1.00 98.06 80 GLY A N 1
ATOM 607 C CA . GLY A 1 80 ? -8.215 -17.062 32.728 1.00 98.06 80 GLY A CA 1
ATOM 608 C C . GLY A 1 80 ? -8.652 -16.231 31.528 1.00 98.06 80 GLY A C 1
ATOM 609 O O . GLY A 1 80 ? -8.241 -15.084 31.335 1.00 98.06 80 GLY A O 1
ATOM 610 N N . GLU A 1 81 ? -9.510 -16.848 30.717 1.00 98.56 81 GLU A N 1
ATOM 611 C CA . GLU A 1 81 ? -10.194 -16.202 29.600 1.00 98.56 81 GLU A CA 1
ATOM 612 C C . GLU A 1 81 ? -11.595 -15.751 30.030 1.00 98.56 81 GLU A C 1
ATOM 614 O O . GLU A 1 81 ? -12.383 -16.550 30.544 1.00 98.56 81 GLU A O 1
ATOM 619 N N . TYR A 1 82 ? -11.911 -14.479 29.793 1.00 98.62 82 TYR A N 1
ATOM 620 C CA . TYR A 1 82 ? -13.150 -13.842 30.224 1.00 98.62 82 TYR A CA 1
ATOM 621 C C . TYR A 1 82 ? -13.877 -13.186 29.054 1.00 98.62 82 TYR A C 1
ATOM 623 O O . TYR A 1 82 ? -13.300 -12.389 28.310 1.00 98.62 82 TYR A O 1
ATOM 631 N N . ASN A 1 83 ? -15.169 -13.502 28.933 1.00 98.38 83 ASN A N 1
ATOM 632 C CA . ASN A 1 83 ? -16.082 -12.867 27.989 1.00 98.38 83 ASN A CA 1
ATOM 633 C C . ASN A 1 83 ? -16.754 -11.673 28.663 1.00 98.38 83 ASN A C 1
ATOM 635 O O . ASN A 1 83 ? -17.663 -11.850 29.471 1.00 98.38 83 ASN A O 1
ATOM 639 N N . VAL A 1 84 ? -16.333 -10.470 28.296 1.00 98.75 84 VAL A N 1
ATOM 640 C CA . VAL A 1 84 ? -16.902 -9.221 28.794 1.00 98.75 84 VAL A CA 1
ATOM 641 C C . VAL A 1 84 ? -17.967 -8.744 27.818 1.00 98.75 84 VAL A C 1
ATOM 643 O O . VAL A 1 84 ? -17.699 -8.615 26.620 1.00 98.75 84 VAL A O 1
ATOM 646 N N . THR A 1 85 ? -19.176 -8.475 28.313 1.00 98.50 85 THR A N 1
ATOM 647 C CA . THR A 1 85 ? -20.282 -7.983 27.483 1.00 98.50 85 THR A CA 1
ATOM 648 C C . THR A 1 85 ? -20.726 -6.593 27.908 1.00 98.50 85 THR A C 1
ATOM 650 O O . THR A 1 85 ? -20.872 -6.309 29.095 1.00 98.50 85 THR A O 1
ATOM 653 N N . LEU A 1 86 ? -20.925 -5.712 26.930 1.00 98.50 86 LEU A N 1
ATOM 654 C CA . LEU A 1 86 ? -21.408 -4.350 27.137 1.00 98.50 86 LEU A CA 1
ATOM 655 C C . LEU A 1 86 ? -22.766 -4.235 26.444 1.00 98.50 86 LEU A C 1
ATOM 657 O O . LEU A 1 86 ? -22.867 -4.473 25.241 1.00 98.50 86 LEU A O 1
ATOM 661 N N . SER A 1 87 ? -23.800 -3.871 27.200 1.00 97.56 87 SER A N 1
ATOM 662 C CA . SER A 1 87 ? -25.160 -3.638 26.697 1.00 97.56 87 SER A CA 1
ATOM 663 C C . SER A 1 87 ? -25.614 -2.222 27.036 1.00 97.56 87 SER A C 1
ATOM 665 O O . SER A 1 87 ? -25.368 -1.760 28.146 1.00 97.56 87 SER A O 1
ATOM 667 N N . GLY A 1 88 ? -26.321 -1.551 26.126 1.00 95.75 88 GLY A N 1
ATOM 668 C CA . GLY A 1 88 ? -26.827 -0.191 26.338 1.00 95.75 88 GLY A CA 1
ATOM 669 C C . GLY A 1 88 ? -26.406 0.752 25.216 1.00 95.75 88 GLY A C 1
ATOM 670 O O . GLY A 1 88 ? -26.493 0.378 24.050 1.00 95.75 88 GLY A O 1
ATOM 671 N N . SER A 1 89 ? -25.964 1.957 25.572 1.00 96.94 89 SER A N 1
ATOM 672 C CA . SER A 1 89 ? -25.516 2.994 24.641 1.00 96.94 89 SER A CA 1
ATOM 673 C C . SER A 1 89 ? -24.058 3.373 24.897 1.00 96.94 89 SER A C 1
ATOM 675 O O . SER A 1 89 ? -23.667 3.646 26.032 1.00 96.94 89 SER A O 1
ATOM 677 N N . LEU A 1 90 ? -23.270 3.416 23.826 1.00 97.94 90 LEU A N 1
ATOM 678 C CA . LEU A 1 90 ? -21.893 3.891 23.800 1.00 97.94 90 LEU A CA 1
ATOM 679 C C . LEU A 1 90 ? -21.605 4.490 22.425 1.00 97.94 90 LEU A C 1
ATOM 681 O O . LEU A 1 90 ? -21.652 3.767 21.431 1.00 97.94 90 LEU A O 1
ATOM 685 N N . THR A 1 91 ? -21.255 5.773 22.361 1.00 97.81 91 THR A N 1
ATOM 686 C CA . THR A 1 91 ? -20.914 6.399 21.071 1.00 97.81 91 THR A CA 1
ATOM 687 C C . THR A 1 91 ? -19.444 6.249 20.696 1.00 97.81 91 THR A C 1
ATOM 689 O O . THR A 1 91 ? -19.107 6.342 19.516 1.00 97.81 91 THR A O 1
ATOM 692 N N . TRP A 1 92 ? -18.554 5.940 21.644 1.00 98.06 92 TRP A N 1
ATOM 693 C CA . TRP A 1 92 ? -17.157 5.663 21.321 1.00 98.06 92 TRP A CA 1
ATOM 694 C C . TRP A 1 92 ? -16.469 4.727 22.319 1.00 98.06 92 TRP A C 1
ATOM 696 O O . TRP A 1 92 ? -16.438 4.958 23.527 1.00 98.06 92 TRP A O 1
ATOM 706 N N . PHE A 1 93 ? -15.852 3.679 21.780 1.00 98.44 93 PHE A N 1
ATOM 707 C CA . PHE A 1 93 ? -14.943 2.796 22.502 1.00 98.44 93 PHE A CA 1
ATOM 708 C C . PHE A 1 93 ? -13.506 3.082 22.041 1.00 98.44 93 PHE A C 1
ATOM 710 O O . PHE A 1 93 ? -13.172 2.789 20.895 1.00 98.44 93 PHE A O 1
ATOM 717 N N . GLY A 1 94 ? -12.662 3.681 22.891 1.00 97.50 94 GLY A N 1
ATOM 718 C CA . GLY A 1 94 ? -11.272 3.995 22.533 1.00 97.50 94 GLY A CA 1
ATOM 719 C C . GLY A 1 94 ? -10.646 5.214 23.225 1.00 97.50 94 GLY A C 1
ATOM 720 O O . GLY A 1 94 ? -11.097 5.660 24.283 1.00 97.50 94 GLY A O 1
ATOM 721 N N . VAL A 1 95 ? -9.541 5.727 22.666 1.00 94.69 95 VAL A N 1
ATOM 722 C CA . VAL A 1 95 ? -8.661 6.720 23.321 1.00 94.69 95 VAL A CA 1
ATOM 723 C C . VAL A 1 95 ? -8.228 7.872 22.407 1.00 94.69 95 VAL A C 1
ATOM 725 O O . VAL A 1 95 ? -8.082 7.704 21.204 1.00 94.69 95 VAL A O 1
ATOM 728 N N . TYR A 1 96 ? -7.994 9.052 22.999 1.00 83.50 96 TYR A N 1
ATOM 729 C CA . TYR A 1 96 ? -7.539 10.273 22.304 1.00 83.50 96 TYR A CA 1
ATOM 730 C C . TYR A 1 96 ? -6.023 10.346 22.067 1.00 83.50 96 TYR A C 1
ATOM 732 O O . TYR A 1 96 ? -5.558 11.169 21.278 1.00 83.50 96 TYR A O 1
ATOM 740 N N . TRP A 1 97 ? -5.247 9.600 22.853 1.00 74.38 97 TRP A N 1
ATOM 741 C CA . TRP A 1 97 ? -3.804 9.786 22.985 1.00 74.38 97 TRP A CA 1
ATOM 742 C C . TRP A 1 97 ? -3.043 8.752 22.162 1.00 74.38 97 TRP A C 1
ATOM 744 O O . TRP A 1 97 ? -3.571 7.700 21.826 1.00 74.38 97 TRP A O 1
ATOM 754 N N . TRP A 1 98 ? -1.778 9.055 21.885 1.00 74.25 98 TRP A N 1
ATOM 755 C CA . TRP A 1 98 ? -0.866 8.195 21.128 1.00 74.25 98 TRP A CA 1
ATOM 756 C C . TRP A 1 98 ? -0.409 6.953 21.910 1.00 74.25 98 TRP A C 1
ATOM 758 O O . TRP A 1 98 ? 0.281 6.106 21.350 1.00 74.25 98 TRP A O 1
ATOM 768 N N . ASP A 1 99 ? -0.771 6.863 23.192 1.00 87.06 99 ASP A N 1
ATOM 769 C CA . ASP A 1 99 ? -0.393 5.762 24.066 1.00 87.06 99 ASP A CA 1
ATOM 770 C C . ASP A 1 99 ? -1.557 4.766 24.223 1.00 87.06 99 ASP A C 1
ATOM 772 O O . ASP A 1 99 ? -2.691 5.187 24.493 1.00 87.06 99 ASP A O 1
ATOM 776 N N . PRO A 1 100 ? -1.285 3.450 24.127 1.00 92.69 100 PRO A N 1
ATOM 777 C CA . PRO A 1 100 ? -2.247 2.408 24.466 1.00 92.69 100 PRO A CA 1
ATOM 778 C C . PRO A 1 100 ? -2.790 2.566 25.893 1.00 92.69 100 PRO A C 1
ATOM 780 O O . PRO A 1 100 ? -2.067 2.976 26.806 1.00 92.69 100 PRO A O 1
ATOM 783 N N . TYR A 1 101 ? -4.053 2.195 26.112 1.00 95.12 101 TYR A N 1
ATOM 784 C CA . TYR A 1 101 ? -4.609 2.135 27.466 1.00 95.12 101 TYR A CA 1
ATOM 785 C C . TYR A 1 101 ? -4.112 0.890 28.223 1.00 95.12 101 TYR A C 1
ATOM 787 O O . TYR A 1 101 ? -3.694 -0.084 27.592 1.00 95.12 101 TYR A O 1
ATOM 795 N N . PRO A 1 102 ? -4.121 0.907 29.571 1.00 96.25 102 PRO A N 1
ATOM 796 C CA . PRO A 1 102 ? -3.585 -0.191 30.371 1.00 96.25 102 PRO A CA 1
ATOM 797 C C . PRO A 1 102 ? -4.208 -1.551 30.032 1.00 96.25 102 PRO A C 1
ATOM 799 O O . PRO A 1 102 ? -5.398 -1.632 29.735 1.00 96.25 102 PRO A O 1
ATOM 802 N N . ASN A 1 103 ? -3.413 -2.620 30.143 1.00 97.25 103 ASN A N 1
ATOM 803 C CA . ASN A 1 103 ? -3.843 -4.020 30.036 1.00 97.25 103 ASN A CA 1
ATOM 804 C C . ASN A 1 103 ? -4.434 -4.451 28.676 1.00 97.25 103 ASN A C 1
ATOM 806 O O . ASN A 1 103 ? -4.968 -5.556 28.567 1.00 97.25 103 ASN A O 1
ATOM 810 N N . ILE A 1 104 ? -4.352 -3.621 27.631 1.00 97.56 104 ILE A N 1
ATOM 811 C CA . ILE A 1 104 ? -4.908 -3.924 26.302 1.00 97.56 104 ILE A CA 1
ATOM 812 C C . ILE A 1 104 ? -4.255 -5.140 25.632 1.00 97.56 104 ILE A C 1
ATOM 814 O O . ILE A 1 104 ? -4.872 -5.823 24.820 1.00 97.56 104 ILE A O 1
ATOM 818 N N . GLU A 1 105 ? -3.027 -5.488 26.004 1.00 97.31 105 GLU A N 1
ATOM 819 C CA . GLU A 1 105 ? -2.360 -6.700 25.539 1.00 97.31 105 GLU A CA 1
ATOM 820 C C . GLU A 1 105 ? -3.081 -7.995 25.952 1.00 97.31 105 GLU A C 1
ATOM 822 O O . GLU A 1 105 ? -2.828 -9.036 25.346 1.00 97.31 105 GLU A O 1
ATOM 827 N N . LYS A 1 106 ? -3.992 -7.940 26.936 1.00 98.62 106 LYS A N 1
ATOM 828 C CA . LYS A 1 106 ? -4.837 -9.071 27.345 1.00 98.62 106 LYS A CA 1
ATOM 829 C C . LYS A 1 106 ? -6.022 -9.293 26.400 1.00 98.62 106 LYS A C 1
ATOM 831 O O . LYS A 1 106 ? -6.607 -10.3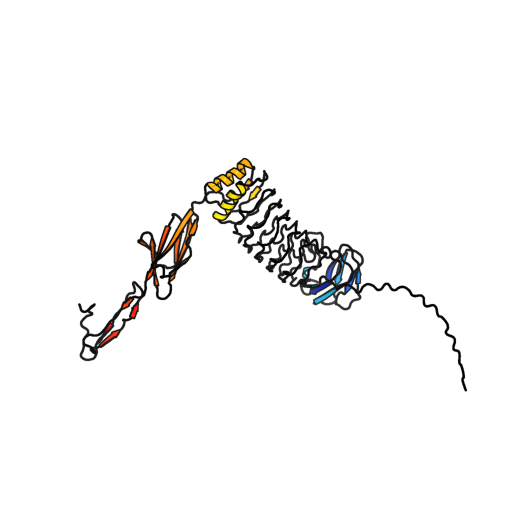70 26.433 1.00 98.62 106 LYS A O 1
ATOM 836 N N . LEU A 1 107 ? -6.400 -8.321 25.563 1.00 98.81 107 LEU A N 1
ATOM 837 C CA . LEU A 1 107 ? -7.491 -8.488 24.598 1.00 98.81 107 LEU A CA 1
ATOM 838 C C . LEU A 1 107 ? -7.047 -9.415 23.461 1.00 98.81 107 LEU A C 1
ATOM 840 O O . LEU A 1 107 ? -6.091 -9.114 22.745 1.00 98.81 107 LEU A O 1
ATOM 844 N N . ILE A 1 108 ? -7.774 -10.515 23.269 1.00 98.75 108 ILE A N 1
ATOM 845 C CA . ILE A 1 108 ? -7.463 -11.508 22.233 1.00 98.75 108 ILE A CA 1
ATOM 846 C C . ILE A 1 108 ? -8.504 -11.560 21.119 1.00 98.75 108 ILE A C 1
ATOM 848 O O . ILE A 1 108 ? -8.157 -11.879 19.981 1.00 98.75 108 ILE A O 1
ATOM 852 N N . ARG A 1 109 ? -9.773 -11.240 21.399 1.00 98.81 109 ARG A N 1
ATOM 853 C CA . ARG A 1 109 ? -10.849 -11.303 20.399 1.00 98.81 109 ARG A CA 1
ATOM 854 C C . ARG A 1 109 ? -11.918 -10.253 20.660 1.00 98.81 109 ARG A C 1
ATOM 856 O O . ARG A 1 109 ? -12.264 -9.973 21.806 1.00 98.81 109 ARG A O 1
ATOM 863 N N . VAL A 1 110 ? -12.500 -9.748 19.584 1.00 98.69 110 VAL A N 1
ATOM 864 C CA . VAL A 1 110 ? -13.728 -8.953 19.600 1.00 98.69 110 VAL A CA 1
ATOM 865 C C . VAL A 1 110 ? -14.715 -9.710 18.727 1.00 98.69 110 VAL A C 1
ATOM 867 O O . VAL A 1 110 ? -14.528 -9.801 17.521 1.00 98.69 110 VAL A O 1
ATOM 870 N N . THR A 1 111 ? -15.734 -10.308 19.337 1.00 97.38 111 THR A N 1
ATOM 871 C CA . THR A 1 111 ? -16.643 -11.228 18.622 1.00 97.38 111 THR A CA 1
ATOM 872 C C . THR A 1 111 ? -17.923 -10.540 18.153 1.00 97.38 111 THR A C 1
ATOM 874 O O . THR A 1 111 ? -18.604 -11.023 17.255 1.00 97.38 111 THR A O 1
ATOM 877 N N . SER A 1 112 ? -18.243 -9.383 18.734 1.00 97.69 112 SER A N 1
ATOM 878 C CA . SER A 1 112 ? -19.353 -8.524 18.329 1.00 97.69 112 SER A CA 1
ATOM 879 C C . SER A 1 112 ? -19.053 -7.082 18.728 1.00 97.69 112 SER A C 1
ATOM 881 O O . SER A 1 112 ? -18.592 -6.845 19.844 1.00 97.69 112 SER A O 1
ATOM 883 N N . PHE A 1 113 ? -19.351 -6.117 17.854 1.00 97.62 113 PHE A N 1
ATOM 884 C CA . PHE A 1 113 ? -19.415 -4.694 18.225 1.00 97.62 113 PHE A CA 1
ATOM 885 C C . PHE A 1 113 ? -20.766 -4.306 18.841 1.00 97.62 113 PHE A C 1
ATOM 887 O O . PHE A 1 113 ? -20.895 -3.234 19.429 1.00 97.62 113 PHE A O 1
ATOM 894 N N . GLY A 1 114 ? -21.767 -5.178 18.718 1.00 94.69 114 GLY A N 1
ATOM 895 C CA . GLY A 1 114 ? -23.116 -4.930 19.193 1.00 94.69 114 GLY A CA 1
ATOM 896 C C . GLY A 1 114 ? -23.831 -3.785 18.473 1.00 94.69 114 GLY A C 1
ATOM 897 O O . GLY A 1 114 ? -23.405 -3.297 17.427 1.00 94.69 114 GLY A O 1
ATOM 898 N N . ASN A 1 115 ? -24.936 -3.341 19.067 1.00 94.69 115 ASN A N 1
ATOM 899 C CA . ASN A 1 115 ? -25.734 -2.206 18.618 1.00 94.69 115 ASN A CA 1
ATOM 900 C C . ASN A 1 115 ? -25.775 -1.114 19.697 1.00 94.69 115 ASN A C 1
ATOM 902 O O . ASN A 1 115 ? -26.840 -0.758 20.199 1.00 94.69 115 ASN A O 1
ATOM 906 N N . LEU A 1 116 ? -24.592 -0.618 20.073 1.00 95.94 116 LEU A N 1
ATOM 907 C CA . LEU A 1 116 ? -24.429 0.398 21.119 1.00 95.94 116 LEU A CA 1
ATOM 908 C C . LEU A 1 116 ? -24.609 1.840 20.615 1.00 95.94 116 LEU A C 1
ATOM 910 O O . LEU A 1 116 ? -24.614 2.767 21.417 1.00 95.94 116 LEU A O 1
ATOM 914 N N . GLY A 1 117 ? -24.743 2.046 19.302 1.00 96.12 117 GLY A N 1
ATOM 915 C CA . GLY A 1 117 ? -24.724 3.387 18.708 1.00 96.12 117 GLY A CA 1
ATOM 916 C C . GLY A 1 117 ? -23.314 3.963 18.540 1.00 96.12 117 GLY A C 1
ATOM 917 O O . GLY A 1 117 ? -23.148 5.176 18.601 1.00 96.12 117 GLY A O 1
ATOM 918 N N . LEU A 1 118 ? -22.308 3.103 18.333 1.00 97.94 118 LEU A N 1
ATOM 919 C CA . LEU A 1 118 ? -20.923 3.521 18.114 1.00 97.94 118 LEU A CA 1
ATOM 920 C C . LEU A 1 118 ? -20.797 4.407 16.866 1.00 97.94 118 LEU A C 1
ATOM 922 O O . LEU A 1 118 ? -21.213 4.027 15.770 1.00 97.94 118 LEU A O 1
ATOM 926 N N . GLU A 1 119 ? -20.153 5.554 17.049 1.00 98.06 119 GLU A N 1
ATOM 927 C CA . GLU A 1 119 ? -19.804 6.526 16.008 1.00 98.06 119 GLU A CA 1
ATOM 928 C C . GLU A 1 119 ? -18.293 6.537 15.715 1.00 98.06 119 GLU A C 1
ATOM 930 O O . GLU A 1 119 ? -17.854 6.950 14.637 1.00 98.06 119 GLU A O 1
ATOM 935 N N . SER A 1 120 ? -17.483 6.060 16.666 1.00 98.19 120 SER A N 1
ATOM 936 C CA . SER A 1 120 ? -16.025 5.997 16.568 1.00 98.19 120 SER A CA 1
ATOM 937 C C . SER A 1 120 ? -15.473 4.728 17.214 1.00 98.19 120 SER A C 1
ATOM 939 O O . SER A 1 120 ? -15.966 4.265 18.246 1.00 98.19 120 SER A O 1
ATOM 941 N N . LEU A 1 121 ? -14.412 4.193 16.612 1.00 98.50 121 LEU A N 1
ATOM 942 C CA . LEU A 1 121 ? -13.544 3.157 17.182 1.00 98.50 121 LEU A CA 1
ATOM 943 C C . LEU A 1 121 ? -12.094 3.654 17.280 1.00 98.50 121 LEU A C 1
ATOM 945 O O . LEU A 1 121 ? -11.154 2.856 17.318 1.00 98.50 121 LEU A O 1
ATOM 949 N N . MET A 1 122 ? -11.900 4.977 17.318 1.00 98.06 122 MET A N 1
ATOM 950 C CA . MET A 1 122 ? -10.572 5.580 17.360 1.00 98.06 122 MET A CA 1
ATOM 951 C C . MET A 1 122 ? -9.757 5.026 18.535 1.00 98.06 122 MET A C 1
ATOM 953 O O . MET A 1 122 ? -10.137 5.192 19.696 1.00 98.06 122 MET A O 1
ATOM 957 N N . GLY A 1 123 ? -8.639 4.366 18.230 1.00 97.81 123 GLY A N 1
ATOM 958 C CA . GLY A 1 123 ? -7.729 3.776 19.213 1.00 97.81 123 GLY A CA 1
ATOM 959 C C . GLY A 1 123 ? -8.301 2.610 20.031 1.00 97.81 123 GLY A C 1
ATOM 960 O O . GLY A 1 123 ? -7.710 2.258 21.051 1.00 97.81 123 GLY A O 1
ATOM 961 N N . ALA A 1 124 ? -9.428 2.005 19.630 1.00 98.25 124 ALA A N 1
ATOM 962 C CA . ALA A 1 124 ? -10.093 0.948 20.401 1.00 98.25 124 ALA A CA 1
ATOM 963 C C . ALA A 1 124 ? -9.179 -0.245 20.714 1.00 98.25 124 ALA A C 1
ATOM 965 O O . ALA A 1 124 ? -9.223 -0.764 21.829 1.00 98.25 124 ALA A O 1
ATOM 966 N N . PHE A 1 125 ? -8.346 -0.664 19.754 1.00 98.44 125 PHE A N 1
ATOM 967 C CA . PHE A 1 125 ? -7.431 -1.805 19.889 1.00 98.44 125 PHE A CA 1
ATOM 968 C C . PHE A 1 125 ? -5.966 -1.408 19.667 1.00 98.44 125 PHE A C 1
ATOM 970 O O . PHE A 1 125 ? -5.118 -2.243 19.339 1.00 98.44 125 PHE A O 1
ATOM 977 N N . MET A 1 126 ? -5.653 -0.127 19.889 1.00 97.62 126 MET A N 1
ATOM 978 C CA . MET A 1 126 ? -4.283 0.371 19.866 1.00 97.62 126 MET A CA 1
ATOM 979 C C . MET A 1 126 ? -3.443 -0.393 20.899 1.00 97.62 126 MET A C 1
ATOM 981 O O . MET A 1 126 ? -3.755 -0.407 22.087 1.00 97.62 126 MET A O 1
ATOM 985 N N . GLY A 1 127 ? -2.365 -1.029 20.446 1.00 97.38 127 GLY A N 1
ATOM 986 C CA . GLY A 1 127 ? -1.448 -1.811 21.270 1.00 97.38 127 GLY A CA 1
ATOM 987 C C . GLY A 1 127 ? -1.932 -3.222 21.619 1.00 97.38 127 GLY A C 1
ATOM 988 O O . GLY A 1 127 ? -1.223 -3.916 22.348 1.00 97.38 127 GLY A O 1
ATOM 989 N N . ALA A 1 128 ? -3.074 -3.682 21.091 1.00 98.25 128 ALA A N 1
ATOM 990 C CA . ALA A 1 128 ? -3.608 -5.027 21.322 1.00 98.25 128 ALA A CA 1
ATOM 991 C C . ALA A 1 128 ? -2.794 -6.099 20.567 1.00 98.25 128 ALA A C 1
ATOM 993 O O . ALA A 1 128 ? -3.235 -6.693 19.583 1.00 98.25 128 ALA A O 1
ATOM 994 N N . LYS A 1 129 ? -1.555 -6.345 21.008 1.00 97.88 129 LYS A N 1
ATOM 995 C CA . LYS A 1 129 ? -0.579 -7.208 20.314 1.00 97.88 129 LYS A CA 1
ATOM 996 C C . LYS A 1 129 ? -1.033 -8.657 20.146 1.00 97.88 129 LYS A C 1
ATOM 998 O O . LYS A 1 129 ? -0.533 -9.321 19.241 1.00 97.88 129 LYS A O 1
ATOM 1003 N N . ASN A 1 130 ? -1.946 -9.130 20.994 1.00 98.50 130 ASN A N 1
ATOM 1004 C CA . ASN A 1 130 ? -2.471 -10.496 20.989 1.00 98.50 130 ASN A CA 1
ATOM 1005 C C . ASN A 1 130 ? -3.870 -10.609 20.352 1.00 98.50 130 ASN A C 1
ATOM 1007 O O . ASN A 1 130 ? -4.446 -11.694 20.364 1.00 98.50 130 ASN A O 1
ATOM 1011 N N . LEU A 1 131 ? -4.410 -9.522 19.784 1.00 98.75 131 LEU A N 1
ATOM 1012 C CA . LEU A 1 131 ? -5.703 -9.540 19.106 1.00 98.75 131 LEU A CA 1
ATOM 1013 C C . LEU A 1 131 ? -5.622 -10.359 17.813 1.00 98.75 131 LEU A C 1
ATOM 1015 O O . LEU A 1 131 ? -4.812 -10.065 16.933 1.00 98.75 131 LEU A O 1
ATOM 1019 N N . ILE A 1 132 ? -6.493 -11.358 17.687 1.00 98.19 132 ILE A N 1
ATOM 1020 C CA . ILE A 1 132 ? -6.533 -12.286 16.546 1.00 98.19 132 ILE A CA 1
ATOM 1021 C C . ILE A 1 132 ? -7.894 -12.350 15.849 1.00 98.19 132 ILE A C 1
ATOM 1023 O O . ILE A 1 132 ? -8.008 -13.015 14.824 1.00 98.19 132 ILE A O 1
ATOM 1027 N N . GLU A 1 133 ? -8.916 -11.679 16.382 1.00 98.50 133 GLU A N 1
ATOM 1028 C CA . GLU A 1 133 ? -10.281 -11.713 15.850 1.00 98.50 133 GLU A CA 1
ATOM 1029 C C . GLU A 1 133 ? -10.978 -10.369 16.039 1.00 98.50 133 GLU A C 1
ATOM 1031 O O . GLU A 1 133 ? -10.888 -9.760 17.109 1.00 98.50 133 GLU A O 1
ATOM 1036 N N . ALA A 1 134 ? -11.690 -9.941 15.000 1.00 98.12 134 ALA A N 1
ATOM 1037 C CA . ALA A 1 134 ? -12.616 -8.819 15.022 1.00 98.12 134 ALA A CA 1
ATOM 1038 C C . ALA A 1 134 ? -13.964 -9.267 14.420 1.00 98.12 134 ALA A C 1
ATOM 1040 O O . ALA A 1 134 ? -13.999 -10.280 13.725 1.00 98.12 134 ALA A O 1
ATOM 1041 N N . PRO A 1 135 ? -15.070 -8.542 14.649 1.00 97.25 135 PRO A N 1
ATOM 1042 C CA . PRO A 1 135 ? -16.369 -8.916 14.099 1.00 97.25 135 PRO A CA 1
ATOM 1043 C C . PRO A 1 135 ? -16.401 -8.782 12.574 1.00 97.25 135 PRO A C 1
ATOM 1045 O O . PRO A 1 135 ? -15.821 -7.846 12.024 1.00 97.25 135 PRO A O 1
ATOM 1048 N N . ASP A 1 136 ? -17.164 -9.643 11.899 1.00 94.88 136 ASP A N 1
ATOM 1049 C CA . ASP A 1 136 ? -17.304 -9.624 10.432 1.00 94.88 136 ASP A CA 1
ATOM 1050 C C . ASP A 1 136 ? -18.041 -8.371 9.909 1.00 94.88 136 ASP A C 1
ATOM 1052 O O . ASP A 1 136 ? -17.955 -8.035 8.729 1.00 94.88 136 ASP A O 1
ATOM 1056 N N . VAL A 1 137 ? -18.777 -7.666 10.778 1.00 95.12 137 VAL A N 1
ATOM 1057 C CA . VAL A 1 137 ? -19.599 -6.499 10.425 1.00 95.12 137 VAL A CA 1
ATOM 1058 C C . VAL A 1 137 ? -19.174 -5.284 11.241 1.00 95.12 137 VAL A C 1
ATOM 1060 O O . VAL A 1 137 ? -19.233 -5.300 12.471 1.00 95.12 137 VAL A O 1
ATOM 1063 N N . LEU A 1 138 ? -18.801 -4.208 10.547 1.00 97.75 138 LEU A N 1
ATOM 1064 C CA . LEU A 1 138 ? -18.561 -2.898 11.149 1.00 97.75 138 LEU A CA 1
ATOM 1065 C C . LEU A 1 138 ? -19.903 -2.186 11.431 1.00 97.75 138 LEU A C 1
ATOM 1067 O O . LEU A 1 138 ? -20.783 -2.206 10.566 1.00 97.75 138 LEU A O 1
ATOM 1071 N N . PRO A 1 139 ? -20.096 -1.529 12.593 1.00 96.75 139 PRO A N 1
ATOM 1072 C CA . PRO A 1 139 ? -21.303 -0.746 12.841 1.00 96.75 139 PRO A CA 1
ATOM 1073 C C . PRO A 1 139 ? -21.439 0.404 11.834 1.00 96.75 139 PRO A C 1
ATOM 1075 O O . PRO A 1 139 ? -20.494 1.151 11.596 1.00 96.75 139 PRO A O 1
ATOM 1078 N N . SER A 1 140 ? -22.637 0.605 11.282 1.00 93.81 140 SER A N 1
ATOM 1079 C CA . SER A 1 140 ? -22.874 1.595 10.216 1.00 93.81 140 SER A CA 1
ATOM 1080 C C . SER A 1 140 ? -22.710 3.057 10.650 1.00 93.81 140 SER A C 1
ATOM 1082 O O . SER A 1 140 ? -22.712 3.949 9.807 1.00 93.81 140 SER A O 1
ATOM 1084 N N . GLY A 1 141 ? -22.656 3.320 11.959 1.00 95.62 141 GLY A N 1
ATOM 1085 C CA . GLY A 1 141 ? -22.432 4.656 12.515 1.00 95.62 141 GLY A CA 1
ATOM 1086 C C . GLY A 1 141 ? -20.962 5.077 12.528 1.00 95.62 141 GLY A C 1
ATOM 1087 O O . GLY A 1 141 ? -20.686 6.249 12.767 1.00 95.62 141 GLY A O 1
ATOM 1088 N N . ILE A 1 142 ? -20.024 4.156 12.273 1.00 98.38 142 ILE A N 1
ATOM 1089 C CA . ILE A 1 142 ? -18.594 4.438 12.392 1.00 98.38 142 ILE A CA 1
ATOM 1090 C C . ILE A 1 142 ? -18.137 5.417 11.317 1.00 98.38 142 ILE A C 1
ATOM 1092 O O . ILE A 1 142 ? -18.237 5.161 10.119 1.00 98.38 142 ILE A O 1
ATOM 1096 N N . THR A 1 143 ? -17.566 6.524 11.777 1.00 98.12 143 THR A N 1
ATOM 1097 C CA . THR A 1 143 ? -16.984 7.562 10.923 1.00 98.12 143 THR A CA 1
ATOM 1098 C C . THR A 1 143 ? -15.471 7.699 11.121 1.00 98.12 143 THR A C 1
ATOM 1100 O O . THR A 1 143 ? -14.775 8.141 10.206 1.00 98.12 143 THR A O 1
ATOM 1103 N N . ASP A 1 144 ? -14.938 7.255 12.265 1.00 98.25 144 ASP A N 1
ATOM 1104 C CA . ASP A 1 144 ? -13.513 7.319 12.606 1.00 98.25 144 ASP A CA 1
ATOM 1105 C C . ASP A 1 144 ? -12.971 5.937 13.026 1.00 98.25 144 ASP A C 1
ATOM 1107 O O . ASP A 1 144 ? -13.401 5.354 14.028 1.00 98.25 144 ASP A O 1
ATOM 1111 N N . LEU A 1 145 ? -12.021 5.422 12.238 1.00 98.56 145 LEU A N 1
ATOM 1112 C CA . LEU A 1 145 ? -11.272 4.182 12.475 1.00 98.56 145 LEU A CA 1
ATOM 1113 C C . LEU A 1 145 ? -9.804 4.452 12.832 1.00 98.56 145 LEU A C 1
ATOM 1115 O O . LEU A 1 145 ? -8.985 3.529 12.844 1.00 98.56 145 LEU A O 1
ATOM 1119 N N . SER A 1 146 ? -9.429 5.706 13.077 1.00 98.00 146 SER A N 1
ATOM 1120 C CA . SER A 1 146 ? -8.026 6.041 13.252 1.00 98.00 146 SER A CA 1
ATOM 1121 C C . SER A 1 146 ? -7.407 5.302 14.437 1.00 98.00 146 SER A C 1
ATOM 1123 O O . SER A 1 146 ? -8.005 5.144 15.499 1.00 98.00 146 SER A O 1
ATOM 1125 N N . PHE A 1 147 ? -6.195 4.794 14.236 1.00 98.06 147 PHE A N 1
ATOM 1126 C CA . PHE A 1 147 ? -5.447 4.003 15.213 1.00 98.06 147 PHE A CA 1
ATOM 1127 C C . PHE A 1 147 ? -6.111 2.701 15.701 1.00 98.06 147 PHE A C 1
ATOM 1129 O O . PHE A 1 147 ? -5.612 2.111 16.660 1.00 98.06 147 PHE A O 1
ATOM 1136 N N . LEU A 1 148 ? -7.204 2.229 15.088 1.00 98.56 148 LEU A N 1
ATOM 1137 C CA . LEU A 1 148 ? -7.958 1.078 15.600 1.00 98.56 148 LEU A CA 1
ATOM 1138 C C . LEU A 1 148 ? -7.075 -0.160 15.825 1.00 98.56 148 LEU A C 1
ATOM 1140 O O . LEU A 1 148 ? -7.139 -0.727 16.908 1.00 98.56 148 LEU A O 1
ATOM 1144 N N . PHE A 1 149 ? -6.214 -0.532 14.873 1.00 98.62 149 PHE A N 1
ATOM 1145 C CA . PHE A 1 149 ? -5.275 -1.658 14.995 1.00 98.62 149 PHE A CA 1
ATOM 1146 C C . PHE A 1 149 ? -3.809 -1.208 15.091 1.00 98.62 149 PHE A C 1
ATOM 1148 O O . PHE A 1 149 ? -2.893 -1.982 14.79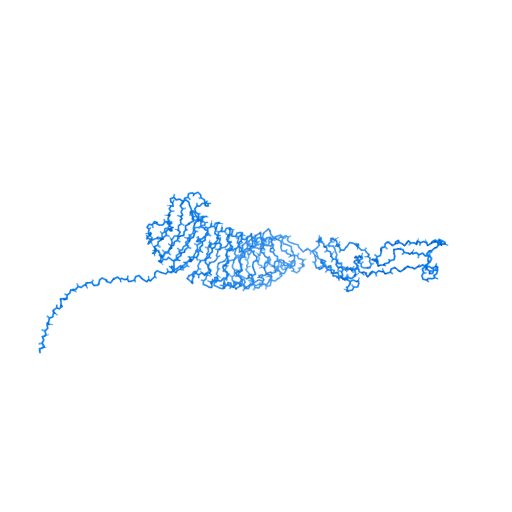7 1.00 98.62 149 PHE A O 1
ATOM 1155 N N . HIS A 1 150 ? -3.558 0.033 15.519 1.00 98.12 150 HIS A N 1
ATOM 1156 C CA . HIS A 1 150 ? -2.200 0.552 15.673 1.00 98.12 150 HIS A CA 1
ATOM 1157 C C . HIS A 1 150 ? -1.409 -0.308 16.673 1.00 98.12 150 HIS A C 1
ATOM 1159 O O . HIS A 1 150 ? -1.751 -0.380 17.849 1.00 98.12 150 HIS A O 1
ATOM 1165 N N . GLY A 1 151 ? -0.343 -0.968 16.230 1.00 97.88 151 GLY A N 1
ATOM 1166 C CA . GLY A 1 151 ? 0.491 -1.847 17.049 1.00 97.88 151 GLY A CA 1
ATOM 1167 C C . GLY A 1 151 ? -0.136 -3.206 17.384 1.00 97.88 151 GLY A C 1
ATOM 1168 O O . GLY A 1 151 ? 0.427 -3.935 18.204 1.00 97.88 151 GLY A O 1
ATOM 1169 N N . ALA A 1 152 ? -1.263 -3.580 16.767 1.00 98.25 152 ALA A N 1
ATOM 1170 C CA . ALA A 1 152 ? -1.868 -4.907 16.898 1.00 98.25 152 ALA A CA 1
ATOM 1171 C C . ALA A 1 152 ? -1.090 -5.938 16.054 1.00 98.25 152 ALA A C 1
ATOM 1173 O O . ALA A 1 152 ? -1.545 -6.423 15.021 1.00 98.25 152 ALA A O 1
ATOM 1174 N N . SER A 1 153 ? 0.141 -6.244 16.468 1.00 98.25 153 SER A N 1
ATOM 1175 C CA . SER A 1 153 ? 1.137 -6.950 15.647 1.00 98.25 153 SER A CA 1
ATOM 1176 C C . SER A 1 153 ? 0.731 -8.351 15.170 1.00 98.25 153 SER A C 1
ATOM 1178 O O . SER A 1 153 ? 1.230 -8.799 14.136 1.00 98.25 153 SER A O 1
ATOM 1180 N N . SER A 1 154 ? -0.149 -9.040 15.903 1.00 98.38 154 SER A N 1
ATOM 1181 C CA . SER A 1 154 ? -0.644 -10.383 15.548 1.00 98.38 154 SER A CA 1
ATOM 1182 C C . SER A 1 154 ? -1.946 -10.362 14.743 1.00 98.38 154 SER A C 1
ATOM 1184 O O . SER A 1 154 ? -2.385 -11.413 14.278 1.00 98.38 154 SER A O 1
ATOM 1186 N N . PHE A 1 155 ? -2.566 -9.191 14.568 1.00 98.81 155 PHE A N 1
ATOM 1187 C CA . PHE A 1 155 ? -3.870 -9.085 13.929 1.00 98.81 155 PHE A CA 1
ATOM 1188 C C . PHE A 1 155 ? -3.778 -9.385 12.431 1.00 98.81 155 PHE A C 1
ATOM 1190 O O . PHE A 1 155 ? -3.020 -8.756 11.692 1.00 98.81 155 PHE A O 1
ATOM 1197 N N . ASN A 1 156 ? -4.569 -10.360 11.983 1.00 98.69 156 ASN A N 1
ATOM 1198 C CA . ASN A 1 156 ? -4.689 -10.748 10.580 1.00 98.69 156 ASN A CA 1
ATOM 1199 C C . ASN A 1 156 ? -6.059 -11.398 10.298 1.00 98.69 156 ASN A C 1
ATOM 1201 O O . ASN A 1 156 ? -6.151 -12.319 9.491 1.00 98.69 156 ASN A O 1
ATOM 1205 N N . TYR A 1 157 ? -7.105 -10.987 11.020 1.00 98.56 157 TYR A N 1
ATOM 1206 C CA . TYR A 1 157 ? -8.457 -11.524 10.845 1.00 98.56 157 TYR A CA 1
ATOM 1207 C C . TYR A 1 157 ? -9.136 -10.911 9.616 1.00 98.56 157 TYR A C 1
ATOM 1209 O O . TYR A 1 157 ? -8.966 -9.717 9.364 1.00 98.56 157 TYR A O 1
ATOM 1217 N N . ASP A 1 158 ? -9.896 -11.712 8.864 1.00 98.50 158 ASP A N 1
ATOM 1218 C CA . ASP A 1 158 ? -10.571 -11.260 7.644 1.00 98.50 158 ASP A CA 1
ATOM 1219 C C . ASP A 1 158 ? -11.666 -10.228 7.961 1.00 98.50 158 ASP A C 1
ATOM 1221 O O . ASP A 1 158 ? -12.654 -10.517 8.627 1.00 98.50 158 ASP A O 1
ATOM 1225 N N . ILE A 1 159 ? -11.467 -9.011 7.461 1.00 98.44 159 ILE A N 1
ATOM 1226 C CA . ILE A 1 159 ? -12.375 -7.859 7.583 1.00 98.44 159 ILE A CA 1
ATOM 1227 C C . ILE A 1 159 ? -12.794 -7.343 6.197 1.00 98.44 159 ILE A C 1
ATOM 1229 O O . ILE A 1 159 ? -13.161 -6.179 6.021 1.00 98.44 159 ILE A O 1
ATOM 1233 N N . SER A 1 160 ? -12.693 -8.195 5.173 1.00 97.81 160 SER A N 1
ATOM 1234 C CA . SER A 1 160 ? -12.949 -7.823 3.778 1.00 97.81 160 SER A CA 1
ATOM 1235 C C . SER A 1 160 ? -14.394 -7.401 3.504 1.00 97.81 160 SER A C 1
ATOM 1237 O O . SER A 1 160 ? -14.634 -6.690 2.527 1.00 97.81 160 SER A O 1
ATOM 1239 N N . ASP A 1 161 ? -15.331 -7.789 4.372 1.00 97.31 161 ASP A N 1
ATOM 1240 C CA . ASP A 1 161 ? -16.758 -7.479 4.253 1.00 97.31 161 ASP A CA 1
ATOM 1241 C C . ASP A 1 161 ? -17.199 -6.261 5.099 1.00 97.31 161 ASP A C 1
ATOM 1243 O O . ASP A 1 161 ? -18.385 -5.927 5.128 1.00 97.31 161 ASP A O 1
ATOM 1247 N N . TRP A 1 162 ? -16.268 -5.548 5.748 1.00 98.50 162 TRP A N 1
ATOM 1248 C CA . TRP A 1 162 ? -16.583 -4.279 6.413 1.00 98.50 162 TRP A CA 1
ATOM 1249 C C . TRP A 1 162 ? -17.073 -3.220 5.417 1.00 98.50 162 TRP A C 1
ATOM 1251 O O . TRP A 1 162 ? -16.397 -2.907 4.434 1.00 98.50 162 TRP A O 1
ATOM 1261 N N . ASP A 1 163 ? -18.223 -2.611 5.714 1.00 98.38 163 ASP A N 1
ATOM 1262 C CA . ASP A 1 163 ? -18.689 -1.408 5.024 1.00 98.38 163 ASP A CA 1
ATOM 1263 C C . ASP A 1 163 ? -18.008 -0.176 5.627 1.00 98.38 163 ASP A C 1
ATOM 1265 O O . ASP A 1 163 ? -18.377 0.297 6.702 1.00 98.38 163 ASP A O 1
ATOM 1269 N N . VAL A 1 164 ? -16.995 0.332 4.927 1.00 98.62 164 VAL A N 1
ATOM 1270 C CA . VAL A 1 164 ? -16.233 1.524 5.325 1.00 98.62 164 VAL A CA 1
ATOM 1271 C C . VAL A 1 164 ? -16.628 2.782 4.544 1.00 98.62 164 VAL A C 1
ATOM 1273 O O . VAL A 1 164 ? -15.961 3.808 4.664 1.00 98.62 164 VAL A O 1
ATOM 1276 N N . SER A 1 165 ? -17.725 2.743 3.778 1.00 98.25 165 SER A N 1
ATOM 1277 C CA . SER A 1 165 ? -18.148 3.856 2.910 1.00 98.25 165 SER A CA 1
ATOM 1278 C C . SER A 1 165 ? -18.471 5.151 3.673 1.00 98.25 165 SER A C 1
ATOM 1280 O O . SER A 1 165 ? -18.353 6.248 3.124 1.00 98.25 165 SER A O 1
ATOM 1282 N N . GLY A 1 166 ? -18.846 5.034 4.953 1.00 97.25 166 GLY A N 1
ATOM 1283 C CA . GLY A 1 166 ? -19.100 6.156 5.864 1.00 97.25 166 GLY A CA 1
ATOM 1284 C C . GLY A 1 166 ? -17.875 6.673 6.631 1.00 97.25 166 GLY A C 1
ATOM 1285 O O . GLY A 1 166 ? -17.989 7.666 7.352 1.00 97.25 166 GLY A O 1
ATOM 1286 N N . VAL A 1 167 ? -16.710 6.029 6.499 1.00 98.62 167 VAL A N 1
ATOM 1287 C CA . VAL A 1 167 ? -15.516 6.341 7.297 1.00 98.62 167 VAL A CA 1
ATOM 1288 C C . VAL A 1 167 ? -14.714 7.470 6.647 1.00 98.62 167 VAL A C 1
ATOM 1290 O O . VAL A 1 167 ? -14.221 7.333 5.529 1.00 98.62 167 VAL A O 1
ATOM 1293 N N . TYR A 1 168 ? -14.525 8.579 7.370 1.00 97.50 168 TYR A N 1
ATOM 1294 C CA . TYR A 1 168 ? -13.758 9.736 6.884 1.00 97.50 168 TYR A CA 1
ATOM 1295 C C . TYR A 1 168 ? -12.281 9.709 7.315 1.00 97.50 168 TYR A C 1
ATOM 1297 O O . TYR A 1 168 ? -11.430 10.280 6.623 1.00 97.50 168 TYR A O 1
ATOM 1305 N N . ASN A 1 169 ? -11.969 9.081 8.457 1.00 98.44 169 ASN A N 1
ATOM 1306 C CA . ASN A 1 169 ? -10.632 9.052 9.056 1.00 98.44 169 ASN A CA 1
ATOM 1307 C C . ASN A 1 169 ? -10.147 7.615 9.275 1.00 98.44 169 ASN A C 1
ATOM 1309 O O . ASN A 1 169 ? -10.712 6.867 10.069 1.00 98.44 169 ASN A O 1
ATOM 1313 N N . MET A 1 170 ? -9.073 7.255 8.575 1.00 98.50 170 MET A N 1
ATOM 1314 C CA . MET A 1 170 ? -8.388 5.961 8.639 1.00 98.50 170 MET A CA 1
ATOM 1315 C C . MET A 1 170 ? -6.902 6.128 8.991 1.00 98.50 170 MET A C 1
ATOM 1317 O O . MET A 1 170 ? -6.099 5.226 8.741 1.00 98.50 170 MET A O 1
ATOM 1321 N N . ASN A 1 171 ? -6.514 7.283 9.551 1.00 98.06 171 ASN A N 1
ATOM 1322 C CA . ASN A 1 171 ? -5.130 7.524 9.949 1.00 98.06 171 ASN A CA 1
ATOM 1323 C C . ASN A 1 171 ? -4.642 6.406 10.871 1.00 98.06 171 ASN A C 1
ATOM 1325 O O . ASN A 1 171 ? -5.312 6.042 11.834 1.00 98.06 171 ASN A O 1
ATOM 1329 N N . CYS A 1 172 ? -3.459 5.884 10.597 1.00 98.00 172 CYS A N 1
ATOM 1330 C CA . CYS A 1 172 ? -2.789 4.895 11.423 1.00 98.00 172 CYS A CA 1
ATOM 1331 C C . CYS A 1 172 ? -3.564 3.587 11.677 1.00 98.00 172 CYS A C 1
ATOM 1333 O O . CYS A 1 172 ? -3.251 2.882 12.639 1.00 98.00 172 CYS A O 1
ATOM 1335 N N . LEU A 1 173 ? -4.584 3.258 10.870 1.00 98.69 173 LEU A N 1
ATOM 1336 C CA . LEU A 1 173 ? -5.478 2.118 11.120 1.00 98.69 173 LEU A CA 1
ATOM 1337 C C . LEU A 1 173 ? -4.710 0.803 11.336 1.00 98.69 173 LEU A C 1
ATOM 1339 O O . LEU A 1 173 ? -4.997 0.102 12.299 1.00 98.69 173 LEU A O 1
ATOM 1343 N N . PHE A 1 174 ? -3.702 0.509 10.513 1.00 98.81 174 PHE A N 1
ATOM 1344 C CA . PHE A 1 174 ? -2.864 -0.694 10.590 1.00 98.81 174 PHE A CA 1
ATOM 1345 C C . PHE A 1 174 ? -1.385 -0.385 10.858 1.00 98.81 174 PHE A C 1
ATOM 1347 O O . PHE A 1 174 ? -0.520 -1.216 10.572 1.00 98.81 174 PHE A O 1
ATOM 1354 N N . THR A 1 175 ? -1.053 0.790 11.404 1.00 98.62 175 THR A N 1
ATOM 1355 C CA . THR A 1 175 ? 0.347 1.114 11.708 1.00 98.62 175 THR A CA 1
ATOM 1356 C C . THR A 1 175 ? 0.935 0.061 12.647 1.00 98.62 175 THR A C 1
ATOM 1358 O O . THR A 1 175 ? 0.380 -0.190 13.710 1.00 98.62 175 THR A O 1
ATOM 1361 N N . GLY A 1 176 ? 2.050 -0.571 12.292 1.00 98.44 176 GLY A N 1
ATOM 1362 C CA . GLY A 1 176 ? 2.691 -1.609 13.102 1.00 98.44 176 GLY A CA 1
ATOM 1363 C C . GLY A 1 176 ? 1.886 -2.910 13.239 1.00 98.44 176 GLY A C 1
ATOM 1364 O O . GLY A 1 176 ? 2.256 -3.766 14.047 1.00 98.44 176 GLY A O 1
ATOM 1365 N N . ALA A 1 177 ? 0.812 -3.102 12.464 1.00 98.44 177 ALA A N 1
ATOM 1366 C CA . ALA A 1 177 ? 0.099 -4.375 12.358 1.00 98.44 177 ALA A CA 1
ATOM 1367 C C . ALA A 1 177 ? 0.896 -5.344 11.464 1.00 98.44 177 ALA A C 1
ATOM 1369 O O . ALA A 1 177 ? 0.529 -5.643 10.331 1.00 98.44 177 ALA A O 1
ATOM 1370 N N . ILE A 1 178 ? 2.041 -5.799 11.979 1.00 98.75 178 ILE A N 1
ATOM 1371 C CA . ILE A 1 178 ? 3.083 -6.550 11.255 1.00 98.75 178 ILE A CA 1
ATOM 1372 C C . ILE A 1 178 ? 2.525 -7.727 10.440 1.00 98.75 178 ILE A C 1
ATOM 1374 O O . ILE A 1 178 ? 2.974 -7.957 9.317 1.00 98.75 178 ILE A O 1
ATOM 1378 N N . SER A 1 179 ? 1.562 -8.468 10.994 1.00 98.75 179 SER A N 1
ATOM 1379 C CA . SER A 1 179 ? 1.001 -9.679 10.375 1.00 98.75 179 SER A CA 1
ATOM 1380 C C . SER A 1 179 ? -0.151 -9.414 9.399 1.00 98.75 179 SER A C 1
ATOM 1382 O O . SER A 1 179 ? -0.582 -10.344 8.719 1.00 98.75 179 SER A O 1
ATOM 1384 N N . PHE A 1 180 ? -0.670 -8.185 9.333 1.00 98.88 180 PHE A N 1
ATOM 1385 C CA . PHE A 1 180 ? -1.886 -7.879 8.587 1.00 98.88 180 PHE A CA 1
ATOM 1386 C C . PHE A 1 180 ? -1.661 -7.968 7.072 1.00 98.88 180 PHE A C 1
ATOM 1388 O O . PHE A 1 180 ? -0.806 -7.283 6.512 1.00 98.88 180 PHE A O 1
ATOM 1395 N N . ASN A 1 181 ? -2.449 -8.805 6.393 1.00 98.75 181 ASN A N 1
ATOM 1396 C CA . ASN A 1 181 ? -2.393 -8.984 4.941 1.00 98.75 181 ASN A CA 1
ATOM 1397 C C . ASN A 1 181 ? -3.742 -9.462 4.361 1.00 98.75 181 ASN A C 1
ATOM 1399 O O . ASN A 1 181 ? -3.780 -10.352 3.513 1.00 98.75 181 ASN A O 1
ATOM 1403 N N . GLN A 1 182 ? -4.858 -8.921 4.857 1.00 98.44 182 GLN A N 1
ATOM 1404 C CA . GLN A 1 182 ? -6.207 -9.377 4.496 1.00 98.44 182 GLN A CA 1
ATOM 1405 C C . GLN A 1 182 ? -6.781 -8.666 3.263 1.00 98.44 182 GLN A C 1
ATOM 1407 O O . GLN A 1 182 ? -6.477 -7.491 3.047 1.00 98.44 182 GLN A O 1
ATOM 1412 N N . PRO A 1 183 ? -7.628 -9.339 2.457 1.00 97.81 183 PRO A N 1
ATOM 1413 C CA . PRO A 1 183 ? -8.042 -8.875 1.133 1.00 97.81 183 PRO A CA 1
ATOM 1414 C C . PRO A 1 183 ? -9.092 -7.748 1.184 1.00 97.81 183 PRO A C 1
ATOM 1416 O O . PRO A 1 183 ? -10.257 -7.929 0.840 1.00 97.81 183 PRO A O 1
ATOM 1419 N N . ILE A 1 184 ? -8.656 -6.544 1.543 1.00 98.50 184 ILE A N 1
ATOM 1420 C CA . ILE A 1 184 ? -9.481 -5.326 1.672 1.00 98.50 184 ILE A CA 1
ATOM 1421 C C . ILE A 1 184 ? -9.740 -4.590 0.343 1.00 98.50 184 ILE A C 1
ATOM 1423 O O . ILE A 1 184 ? -10.176 -3.441 0.319 1.00 98.50 184 ILE A O 1
ATOM 1427 N N . TRP A 1 185 ? -9.508 -5.243 -0.796 1.00 98.00 185 TRP A N 1
ATOM 1428 C CA . TRP A 1 185 ? -9.733 -4.661 -2.126 1.00 98.00 185 TRP A CA 1
ATOM 1429 C C . TRP A 1 185 ? -11.210 -4.313 -2.393 1.00 98.00 185 TRP A C 1
ATOM 1431 O O . TRP A 1 185 ? -11.499 -3.516 -3.280 1.00 98.00 185 TRP A O 1
ATOM 1441 N N . LYS A 1 186 ? -12.159 -4.889 -1.639 1.00 97.88 186 LYS A N 1
ATOM 1442 C CA . LYS A 1 186 ? -13.601 -4.589 -1.751 1.00 97.88 186 LYS A CA 1
ATOM 1443 C C . LYS A 1 186 ? -14.029 -3.294 -1.061 1.00 97.88 186 LYS A C 1
ATOM 1445 O O . LYS A 1 186 ? -15.149 -2.848 -1.294 1.00 97.88 186 LYS A O 1
ATOM 1450 N N . TRP A 1 187 ? -13.195 -2.734 -0.189 1.00 98.69 187 TRP A N 1
ATOM 1451 C CA . TRP A 1 187 ? -13.561 -1.565 0.601 1.00 98.69 187 TRP A CA 1
ATOM 1452 C C . TRP A 1 187 ? -13.857 -0.350 -0.281 1.00 98.69 187 TRP A C 1
ATOM 1454 O O . TRP A 1 187 ? -13.065 0.007 -1.156 1.00 98.69 187 TRP A O 1
ATOM 1464 N N . ASP A 1 188 ? -14.982 0.312 -0.014 1.00 98.62 188 ASP A N 1
ATOM 1465 C CA . ASP A 1 188 ? -15.292 1.619 -0.586 1.00 98.62 188 ASP A CA 1
ATOM 1466 C C . ASP A 1 188 ? -14.670 2.717 0.281 1.00 98.62 188 ASP A C 1
ATOM 1468 O O . ASP A 1 188 ? -15.256 3.170 1.261 1.00 98.62 188 ASP A O 1
ATOM 1472 N N . VAL A 1 189 ? -13.463 3.142 -0.088 1.00 98.62 189 VAL A N 1
ATOM 1473 C CA . VAL A 1 189 ? -12.736 4.221 0.599 1.00 98.62 189 VAL A CA 1
ATOM 1474 C C . VAL A 1 189 ? -13.038 5.610 0.025 1.00 98.62 189 VAL A C 1
ATOM 1476 O O . VAL A 1 189 ? -12.356 6.574 0.362 1.00 98.62 189 VAL A O 1
ATOM 1479 N N . SER A 1 190 ? -14.060 5.754 -0.829 1.00 98.50 190 SER A N 1
ATOM 1480 C CA . SER A 1 190 ? -14.347 7.033 -1.496 1.00 98.50 190 SER A CA 1
ATOM 1481 C C . SER A 1 190 ? -14.771 8.152 -0.537 1.00 98.50 190 SER A C 1
ATOM 1483 O O . SER A 1 190 ? -14.640 9.328 -0.879 1.00 98.50 190 SER A O 1
ATOM 1485 N N . GLY A 1 191 ? -15.240 7.814 0.668 1.00 96.88 191 GLY A N 1
ATOM 1486 C CA . GLY A 1 191 ? -15.528 8.764 1.746 1.00 96.88 191 GLY A CA 1
ATOM 1487 C C . GLY A 1 191 ? -14.303 9.210 2.559 1.00 96.88 191 GLY A C 1
ATOM 1488 O O . GLY A 1 191 ? -14.385 10.205 3.283 1.00 96.88 191 GLY A O 1
ATOM 1489 N N . ALA A 1 192 ? -13.164 8.519 2.439 1.00 98.38 192 ALA A N 1
ATOM 1490 C CA . ALA A 1 192 ? -11.990 8.769 3.265 1.00 98.38 192 ALA A CA 1
ATOM 1491 C C . ALA A 1 192 ? -11.259 10.056 2.849 1.00 98.38 192 ALA A C 1
ATOM 1493 O O . ALA A 1 192 ? -10.963 10.291 1.677 1.00 98.38 192 ALA A O 1
ATOM 1494 N N . MET A 1 193 ? -10.916 10.884 3.837 1.00 97.75 193 MET A N 1
ATOM 1495 C CA . MET A 1 193 ? -10.133 12.112 3.650 1.00 97.75 193 MET A CA 1
ATOM 1496 C C . MET A 1 193 ? -8.726 12.007 4.250 1.00 97.75 193 MET A C 1
ATOM 1498 O O . MET A 1 193 ? -7.809 12.706 3.806 1.00 97.75 193 MET A O 1
ATOM 1502 N N . PHE A 1 194 ? -8.545 11.144 5.252 1.00 98.19 194 PHE A N 1
ATOM 1503 C CA . PHE A 1 194 ? -7.294 10.991 5.991 1.00 98.19 194 PHE A CA 1
ATOM 1504 C C . PHE A 1 194 ? -6.879 9.520 6.061 1.00 98.19 194 PHE A C 1
ATOM 1506 O O . PHE A 1 194 ? -7.577 8.715 6.673 1.00 98.19 194 PHE A O 1
ATOM 1513 N N . MET A 1 195 ? -5.748 9.179 5.438 1.00 98.50 195 MET A N 1
ATOM 1514 C CA . MET A 1 195 ? -5.177 7.823 5.426 1.00 98.50 195 MET A CA 1
ATOM 1515 C C . MET A 1 195 ? -3.685 7.845 5.798 1.00 98.50 195 MET A C 1
ATOM 1517 O O . MET A 1 195 ? -2.928 6.950 5.434 1.00 98.50 195 MET A O 1
ATOM 1521 N N . GLY A 1 196 ? -3.237 8.886 6.503 1.00 98.25 196 GLY A N 1
ATOM 1522 C CA . GLY A 1 196 ? -1.844 9.022 6.911 1.00 98.25 196 GLY A CA 1
ATOM 1523 C C . GLY A 1 196 ? -1.402 7.827 7.753 1.00 98.25 196 GLY A C 1
ATOM 1524 O O . GLY A 1 196 ? -2.154 7.361 8.605 1.00 98.25 196 GLY A O 1
ATOM 1525 N N . ASP A 1 197 ? -0.212 7.305 7.478 1.00 98.62 197 ASP A N 1
ATOM 1526 C CA . ASP A 1 197 ? 0.417 6.189 8.190 1.00 98.62 197 ASP A CA 1
ATOM 1527 C C . ASP A 1 197 ? -0.407 4.886 8.245 1.00 98.62 197 ASP A C 1
ATOM 1529 O O . ASP A 1 197 ? -0.080 3.986 9.021 1.00 98.62 197 ASP A O 1
ATOM 1533 N N . MET A 1 198 ? -1.463 4.743 7.428 1.00 98.75 198 MET A N 1
ATOM 1534 C CA . MET A 1 198 ? -2.427 3.640 7.537 1.00 98.75 198 MET A CA 1
ATOM 1535 C C . MET A 1 198 ? -1.760 2.261 7.550 1.00 98.75 198 MET A C 1
ATOM 1537 O O . MET A 1 198 ? -2.132 1.446 8.385 1.00 98.75 198 MET A O 1
ATOM 1541 N N . PHE A 1 199 ? -0.768 2.013 6.689 1.00 98.88 199 PHE A N 1
ATOM 1542 C CA . PHE A 1 199 ? -0.003 0.759 6.637 1.00 98.88 199 PHE A CA 1
ATOM 1543 C C . PHE A 1 199 ? 1.450 0.932 7.088 1.00 98.88 199 PHE A C 1
ATOM 1545 O O . PHE A 1 199 ? 2.300 0.096 6.780 1.00 98.88 199 PHE A O 1
ATOM 1552 N N . CYS A 1 200 ? 1.755 2.006 7.820 1.00 98.81 200 CYS A N 1
ATOM 1553 C CA . CYS A 1 200 ? 3.114 2.291 8.257 1.00 98.81 200 CYS A CA 1
ATOM 1554 C C . CYS A 1 200 ? 3.657 1.146 9.139 1.00 98.81 200 CYS A C 1
ATOM 1556 O O . CYS A 1 200 ? 3.087 0.844 10.181 1.00 98.81 200 CYS A O 1
ATOM 1558 N N . GLY A 1 201 ? 4.716 0.448 8.730 1.00 98.81 201 GLY A N 1
ATOM 1559 C CA . GLY A 1 201 ? 5.275 -0.709 9.437 1.00 98.81 201 GLY A CA 1
ATOM 1560 C C . GLY A 1 201 ? 4.427 -1.990 9.372 1.00 98.81 201 GLY A C 1
ATOM 1561 O O . GLY A 1 201 ? 4.732 -2.958 10.074 1.00 98.81 201 GLY A O 1
ATOM 1562 N N . ALA A 1 202 ? 3.378 -2.044 8.544 1.00 98.75 202 ALA A N 1
ATOM 1563 C CA . ALA A 1 202 ? 2.630 -3.271 8.254 1.00 98.75 202 ALA A CA 1
ATOM 1564 C C . ALA A 1 202 ? 3.423 -4.144 7.262 1.00 98.75 202 ALA A C 1
ATOM 1566 O O . ALA A 1 202 ? 3.094 -4.257 6.082 1.00 98.75 202 ALA A O 1
ATOM 1567 N N . THR A 1 203 ? 4.527 -4.728 7.729 1.00 98.81 203 THR A N 1
ATOM 1568 C CA . THR A 1 203 ? 5.560 -5.329 6.868 1.00 98.81 203 THR A CA 1
ATOM 1569 C C . THR A 1 203 ? 5.081 -6.497 6.006 1.00 98.81 203 THR A C 1
ATOM 1571 O O . THR A 1 203 ? 5.697 -6.749 4.973 1.00 98.81 203 THR A O 1
ATOM 1574 N N . SER A 1 204 ? 3.998 -7.191 6.375 1.00 98.88 204 SER A N 1
ATOM 1575 C CA . SER A 1 204 ? 3.418 -8.287 5.577 1.00 98.88 204 SER A CA 1
ATOM 1576 C C . SER A 1 204 ? 2.392 -7.833 4.531 1.00 98.88 204 SER A C 1
ATOM 1578 O O . SER A 1 204 ? 1.997 -8.640 3.690 1.00 98.88 204 SER A O 1
ATOM 1580 N N . PHE A 1 205 ? 1.934 -6.579 4.577 1.00 98.88 205 PHE A N 1
ATOM 1581 C CA . PHE A 1 205 ? 0.834 -6.108 3.739 1.00 98.88 205 PHE A CA 1
ATOM 1582 C C . PHE A 1 205 ? 1.251 -5.990 2.266 1.00 98.88 205 PHE A C 1
ATOM 1584 O O . PHE A 1 205 ? 2.198 -5.280 1.929 1.00 98.88 205 PHE A O 1
ATOM 1591 N N . ASN A 1 206 ? 0.530 -6.675 1.374 1.00 98.75 206 ASN A N 1
ATOM 1592 C CA . ASN A 1 206 ? 0.783 -6.641 -0.071 1.00 98.75 206 ASN A CA 1
ATOM 1593 C C . ASN A 1 206 ? -0.489 -6.934 -0.895 1.00 98.75 206 ASN A C 1
ATOM 1595 O O . ASN A 1 206 ? -0.459 -7.710 -1.849 1.00 98.75 206 ASN A O 1
ATOM 1599 N N . GLN A 1 207 ? -1.632 -6.374 -0.494 1.00 98.56 207 GLN A N 1
ATOM 1600 C CA . GLN A 1 207 ? -2.935 -6.670 -1.108 1.00 98.56 207 GLN A CA 1
ATOM 1601 C C . GLN A 1 207 ? -3.273 -5.725 -2.269 1.00 98.56 207 GLN A C 1
ATOM 1603 O O . GLN A 1 207 ? -2.936 -4.541 -2.199 1.00 98.56 207 GLN A O 1
ATOM 1608 N N . PRO A 1 208 ? -3.959 -6.208 -3.326 1.00 98.25 208 PRO A N 1
ATOM 1609 C CA . PRO A 1 208 ? -4.198 -5.447 -4.551 1.00 98.25 208 PRO A CA 1
ATOM 1610 C C . PRO A 1 208 ? -5.275 -4.369 -4.353 1.00 98.25 208 PRO A C 1
ATOM 1612 O O . PRO A 1 208 ? -6.444 -4.572 -4.662 1.00 98.25 208 PRO A O 1
ATOM 1615 N N . ILE A 1 209 ? -4.865 -3.205 -3.853 1.00 98.75 209 ILE A N 1
ATOM 1616 C CA . ILE A 1 209 ? -5.728 -2.043 -3.563 1.00 98.75 209 ILE A CA 1
ATOM 1617 C C . ILE A 1 209 ? -5.738 -0.988 -4.682 1.00 98.75 209 ILE A C 1
ATOM 1619 O O . ILE A 1 209 ? -6.220 0.130 -4.503 1.00 98.75 209 ILE A O 1
ATOM 1623 N N . GLY A 1 210 ? -5.221 -1.328 -5.866 1.00 98.50 210 GLY A N 1
ATOM 1624 C CA . GLY A 1 210 ? -5.177 -0.419 -7.019 1.00 98.50 210 GLY A CA 1
ATOM 1625 C C . GLY A 1 210 ? -6.553 0.055 -7.502 1.00 98.50 210 GLY A C 1
ATOM 1626 O O . GLY A 1 210 ? -6.648 1.071 -8.179 1.00 98.50 210 GLY A O 1
ATOM 1627 N N . ASN A 1 211 ? -7.628 -0.646 -7.129 1.00 98.25 211 ASN A N 1
ATOM 1628 C CA . ASN A 1 211 ? -9.009 -0.306 -7.477 1.00 98.25 211 ASN A CA 1
ATOM 1629 C C . ASN A 1 211 ? -9.682 0.686 -6.510 1.00 98.25 211 ASN A C 1
ATOM 1631 O O . ASN A 1 211 ? -10.832 1.062 -6.739 1.00 98.25 211 ASN A O 1
ATOM 1635 N N . TRP A 1 212 ? -9.017 1.079 -5.424 1.00 98.75 212 TRP A N 1
ATOM 1636 C CA . TRP A 1 212 ? -9.557 2.049 -4.479 1.00 98.75 212 TRP A CA 1
ATOM 1637 C C . TRP A 1 212 ? -9.729 3.435 -5.102 1.00 98.75 212 TRP A C 1
ATOM 1639 O O . TRP A 1 212 ? -8.850 3.944 -5.795 1.00 98.75 212 TRP A O 1
ATOM 1649 N N . ASN A 1 213 ? -10.857 4.079 -4.796 1.00 98.69 213 ASN A N 1
ATOM 1650 C CA . ASN A 1 213 ? -11.075 5.475 -5.144 1.00 98.69 213 ASN A CA 1
ATOM 1651 C C . ASN A 1 213 ? -10.528 6.391 -4.040 1.00 98.69 213 ASN A C 1
ATOM 1653 O O . ASN A 1 213 ? -11.209 6.645 -3.050 1.00 98.69 213 ASN A O 1
ATOM 1657 N N . VAL A 1 214 ? -9.319 6.915 -4.242 1.00 98.75 214 VAL A N 1
ATOM 1658 C CA . VAL A 1 214 ? -8.632 7.812 -3.295 1.00 98.75 214 VAL A CA 1
ATOM 1659 C C . VAL A 1 214 ? -8.764 9.302 -3.648 1.00 98.75 214 VAL A C 1
ATOM 1661 O O . VAL A 1 214 ? -8.065 10.134 -3.072 1.00 98.75 214 VAL A O 1
ATOM 1664 N N . SER A 1 215 ? -9.686 9.674 -4.549 1.00 98.62 215 SER A N 1
ATOM 1665 C CA . SER A 1 215 ? -9.792 11.041 -5.091 1.00 98.62 215 SER A CA 1
ATOM 1666 C C . SER A 1 215 ? -10.119 12.120 -4.055 1.00 98.62 215 SER A C 1
ATOM 1668 O O . SER A 1 215 ? -9.943 13.304 -4.333 1.00 98.62 215 SER A O 1
ATOM 1670 N N . ASN A 1 216 ? -10.619 11.741 -2.876 1.00 98.25 216 ASN A N 1
ATOM 1671 C CA . ASN A 1 216 ? -10.949 12.652 -1.773 1.00 98.25 216 ASN A CA 1
ATOM 1672 C C . ASN A 1 216 ? -9.868 12.708 -0.681 1.00 98.25 216 ASN A C 1
ATOM 1674 O O . ASN A 1 216 ? -9.955 13.539 0.227 1.00 98.25 216 ASN A O 1
ATOM 1678 N N . VAL A 1 217 ? -8.841 11.858 -0.765 1.00 98.69 217 VAL A N 1
ATOM 1679 C CA . VAL A 1 217 ? -7.806 11.756 0.263 1.00 98.69 217 VAL A CA 1
ATOM 1680 C C . VAL A 1 217 ? -6.887 12.972 0.185 1.00 98.69 217 VAL A C 1
ATOM 1682 O O . VAL A 1 217 ? -6.270 13.262 -0.838 1.00 98.69 217 VAL A O 1
ATOM 1685 N N . LEU A 1 218 ? -6.788 13.694 1.300 1.00 98.06 218 LEU A N 1
ATOM 1686 C CA . LEU A 1 218 ? -5.991 14.912 1.419 1.00 98.06 218 LEU A CA 1
ATOM 1687 C C . LEU A 1 218 ? -4.589 14.631 1.967 1.00 98.06 218 LEU A C 1
ATOM 1689 O O . LEU A 1 218 ? -3.628 15.294 1.572 1.00 98.06 218 LEU A O 1
ATOM 1693 N N . ASN A 1 219 ? -4.476 13.679 2.895 1.00 97.38 219 ASN A N 1
ATOM 1694 C CA . ASN A 1 219 ? -3.224 13.316 3.551 1.00 97.38 219 ASN A CA 1
ATOM 1695 C C . ASN A 1 219 ? -2.889 11.844 3.283 1.00 97.38 219 ASN A C 1
ATOM 1697 O O . ASN A 1 219 ? -3.578 10.957 3.788 1.00 97.38 219 ASN A O 1
ATOM 1701 N N . MET A 1 220 ? -1.818 11.622 2.516 1.00 98.44 220 MET A N 1
ATOM 1702 C CA . MET A 1 220 ? -1.239 10.309 2.203 1.00 98.44 220 MET A CA 1
ATOM 1703 C C . MET A 1 220 ? 0.147 10.128 2.844 1.00 98.44 220 MET A C 1
ATOM 1705 O O . MET A 1 220 ? 0.910 9.243 2.455 1.00 98.44 220 MET A O 1
ATOM 1709 N N . SER A 1 221 ? 0.509 10.990 3.801 1.00 98.56 221 SER A N 1
ATOM 1710 C CA . SER A 1 221 ? 1.825 10.943 4.444 1.00 98.56 221 SER A CA 1
ATOM 1711 C C . SER A 1 221 ? 2.026 9.590 5.116 1.00 98.56 221 SER A C 1
ATOM 1713 O O . SER A 1 221 ? 1.136 9.120 5.814 1.00 98.56 221 SER A O 1
ATOM 1715 N N . GLY A 1 222 ? 3.167 8.952 4.879 1.00 98.75 222 GLY A N 1
ATOM 1716 C CA . GLY A 1 222 ? 3.527 7.680 5.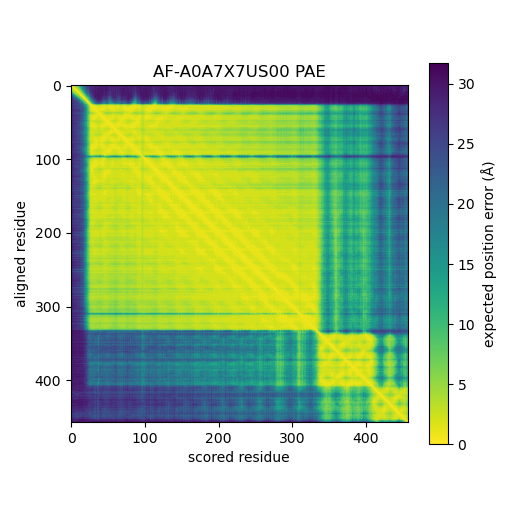498 1.00 98.75 222 GLY A CA 1
ATOM 1717 C C . GLY A 1 222 ? 2.624 6.490 5.165 1.00 98.75 222 GLY A C 1
ATOM 1718 O O . GLY A 1 222 ? 2.761 5.458 5.815 1.00 98.75 222 GLY A O 1
ATOM 1719 N N . LEU A 1 223 ? 1.724 6.590 4.172 1.00 98.88 223 LEU A N 1
ATOM 1720 C CA . LEU A 1 223 ? 0.706 5.565 3.888 1.00 98.88 223 LEU A CA 1
ATOM 1721 C C . LEU A 1 223 ? 1.280 4.137 3.833 1.00 98.88 223 LEU A C 1
ATOM 1723 O O . LEU A 1 223 ? 0.656 3.227 4.372 1.00 98.88 223 LEU A O 1
ATOM 1727 N N . PHE A 1 224 ? 2.476 3.972 3.257 1.00 98.88 224 PHE A N 1
ATOM 1728 C CA . PHE A 1 224 ? 3.227 2.715 3.156 1.00 98.88 224 PHE A CA 1
ATOM 1729 C C . PHE A 1 224 ? 4.642 2.806 3.754 1.00 98.88 224 PHE A C 1
ATOM 1731 O O . PHE A 1 224 ? 5.521 2.024 3.392 1.00 98.88 224 PHE A O 1
ATOM 1738 N N . CYS A 1 225 ? 4.890 3.754 4.659 1.00 98.81 225 CYS A N 1
ATOM 1739 C CA . CYS A 1 225 ? 6.172 3.886 5.353 1.00 98.81 225 CYS A CA 1
ATOM 1740 C C . CYS A 1 225 ? 6.559 2.546 6.009 1.00 98.81 225 CYS A C 1
ATOM 1742 O O . CYS A 1 225 ? 5.749 1.933 6.682 1.00 98.81 225 CYS A O 1
ATOM 1744 N N . GLU A 1 226 ? 7.764 2.029 5.789 1.00 98.81 226 GLU A N 1
ATOM 1745 C CA . GLU A 1 226 ? 8.243 0.742 6.321 1.00 98.81 226 GLU A CA 1
ATOM 1746 C C . GLU A 1 226 ? 7.358 -0.487 5.978 1.00 98.81 226 GLU A C 1
ATOM 1748 O O . GLU A 1 226 ? 7.541 -1.564 6.548 1.00 98.81 226 GLU A O 1
ATOM 1753 N N . ALA A 1 227 ? 6.432 -0.387 5.014 1.00 98.75 227 ALA A N 1
ATOM 1754 C CA . ALA A 1 227 ? 5.645 -1.515 4.506 1.00 98.75 227 ALA A CA 1
ATOM 1755 C C . ALA A 1 227 ? 6.488 -2.345 3.520 1.00 98.75 227 ALA A C 1
ATOM 1757 O O . ALA A 1 227 ? 6.308 -2.305 2.304 1.00 98.75 227 ALA A O 1
ATOM 1758 N N . THR A 1 228 ? 7.470 -3.074 4.049 1.00 98.75 228 THR A N 1
ATOM 1759 C CA . THR A 1 228 ? 8.568 -3.662 3.262 1.00 98.75 228 THR A CA 1
ATOM 1760 C C . THR A 1 228 ? 8.145 -4.661 2.187 1.00 98.75 228 THR A C 1
ATOM 1762 O O . THR A 1 228 ? 8.898 -4.823 1.230 1.00 98.75 228 THR A O 1
ATOM 1765 N N . SER A 1 229 ? 6.979 -5.309 2.298 1.00 98.81 229 SER A N 1
ATOM 1766 C CA . SER A 1 229 ? 6.464 -6.247 1.281 1.00 98.81 229 SER A CA 1
ATOM 1767 C C . SER A 1 229 ? 5.572 -5.603 0.216 1.00 98.81 229 SER A C 1
ATOM 1769 O O . SER A 1 229 ? 5.248 -6.269 -0.767 1.00 98.81 229 SER A O 1
ATOM 1771 N N . PHE A 1 230 ? 5.146 -4.348 0.389 1.00 98.88 230 PHE A N 1
ATOM 1772 C CA . PHE A 1 230 ? 4.157 -3.733 -0.493 1.00 98.88 230 PHE A CA 1
ATOM 1773 C C . PHE A 1 230 ? 4.750 -3.416 -1.873 1.00 98.88 230 PHE A C 1
ATOM 1775 O O . PHE A 1 230 ? 5.709 -2.655 -1.992 1.00 98.88 230 PHE A O 1
ATOM 1782 N N . ASN A 1 231 ? 4.162 -3.988 -2.927 1.00 98.62 231 ASN A N 1
ATOM 1783 C CA . ASN A 1 231 ? 4.568 -3.761 -4.316 1.00 98.62 231 ASN A CA 1
ATOM 1784 C C . ASN A 1 231 ? 3.389 -3.944 -5.295 1.00 98.62 231 ASN A C 1
ATOM 1786 O O . ASN A 1 231 ? 3.506 -4.640 -6.302 1.00 98.62 231 ASN A O 1
ATOM 1790 N N . GLN A 1 232 ? 2.220 -3.391 -4.963 1.00 98.62 232 GLN A N 1
ATOM 1791 C CA . GLN A 1 232 ? 0.999 -3.544 -5.766 1.00 98.62 232 GLN A CA 1
ATOM 1792 C C . GLN A 1 232 ? 0.776 -2.356 -6.707 1.00 98.62 232 GLN A C 1
ATOM 1794 O O . GLN A 1 232 ? 1.085 -1.224 -6.328 1.00 98.62 232 GLN A O 1
ATOM 1799 N N . PRO A 1 233 ? 0.205 -2.580 -7.906 1.00 98.31 233 PRO A N 1
ATOM 1800 C CA . PRO A 1 233 ? -0.014 -1.518 -8.878 1.00 98.31 233 PRO A CA 1
ATOM 1801 C C . PRO A 1 233 ? -1.048 -0.510 -8.359 1.00 98.31 233 PRO A C 1
ATOM 1803 O O . PRO A 1 233 ? -2.216 -0.842 -8.166 1.00 98.31 233 PRO A O 1
ATOM 1806 N N . ILE A 1 234 ? -0.603 0.730 -8.157 1.00 98.81 234 ILE A N 1
ATOM 1807 C CA . ILE A 1 234 ? -1.413 1.869 -7.682 1.00 98.81 234 ILE A CA 1
ATOM 1808 C C . ILE A 1 234 ? -1.298 3.094 -8.605 1.00 98.81 234 ILE A C 1
ATOM 1810 O O . ILE A 1 234 ? -1.726 4.191 -8.252 1.00 98.81 234 ILE A O 1
ATOM 1814 N N . GLY A 1 235 ? -0.731 2.922 -9.803 1.00 98.50 235 GLY A N 1
ATOM 1815 C CA . GLY A 1 235 ? -0.537 4.003 -10.778 1.00 98.50 235 GLY A CA 1
ATOM 1816 C C . GLY A 1 235 ? -1.837 4.655 -11.265 1.00 98.50 235 GLY A C 1
ATOM 1817 O O . GLY A 1 235 ? -1.824 5.819 -11.650 1.00 98.50 235 GLY A O 1
ATOM 1818 N N . GLU A 1 236 ? -2.967 3.946 -11.169 1.00 98.44 236 GLU A N 1
ATOM 1819 C CA . GLU A 1 236 ? -4.299 4.418 -11.589 1.00 98.44 236 GLU A CA 1
ATOM 1820 C C . GLU A 1 236 ? -5.035 5.253 -10.524 1.00 98.44 236 GLU A C 1
ATOM 1822 O O . GLU A 1 236 ? -6.160 5.705 -10.744 1.00 98.44 236 GLU A O 1
ATOM 1827 N N . TRP A 1 237 ? -4.436 5.459 -9.350 1.00 98.81 237 TRP A N 1
ATOM 1828 C CA . TRP A 1 237 ? -5.032 6.291 -8.309 1.00 98.81 237 TRP A CA 1
ATOM 1829 C C . TRP A 1 237 ? -5.114 7.766 -8.723 1.00 98.81 237 TRP A C 1
ATOM 1831 O O . TRP A 1 237 ? -4.126 8.389 -9.114 1.00 98.81 237 TRP A O 1
ATOM 1841 N N . ASP A 1 238 ? -6.293 8.368 -8.543 1.00 98.75 238 ASP A N 1
ATOM 1842 C CA . ASP A 1 238 ? -6.447 9.819 -8.623 1.00 98.75 238 ASP A CA 1
ATOM 1843 C C . ASP A 1 238 ? -5.988 10.467 -7.314 1.00 98.75 238 ASP A C 1
ATOM 1845 O O . ASP A 1 238 ? -6.738 10.567 -6.345 1.00 98.75 238 ASP A O 1
ATOM 1849 N N . VAL A 1 239 ? -4.739 10.925 -7.298 1.00 98.69 239 VAL A N 1
ATOM 1850 C CA . VAL A 1 239 ? -4.133 11.609 -6.147 1.00 98.69 239 VAL A CA 1
ATOM 1851 C C . VAL A 1 239 ? -4.243 13.135 -6.222 1.00 98.69 239 VAL A C 1
ATOM 1853 O O . VAL A 1 239 ? -3.586 13.844 -5.459 1.00 98.69 239 VAL A O 1
ATOM 1856 N N . SER A 1 240 ? -5.058 13.676 -7.133 1.00 98.50 240 SER A N 1
ATOM 1857 C CA . SER A 1 240 ? -5.079 15.117 -7.409 1.00 98.50 240 SER A CA 1
ATOM 1858 C C . SER A 1 240 ? -5.544 15.985 -6.242 1.00 98.50 240 SER A C 1
ATOM 1860 O O . SER A 1 240 ? -5.203 17.164 -6.208 1.00 98.50 240 SER A O 1
ATOM 1862 N N . SER A 1 241 ? -6.251 15.431 -5.256 1.00 98.44 241 SER A N 1
ATOM 1863 C CA . SER A 1 241 ? -6.640 16.141 -4.026 1.00 98.44 241 SER A CA 1
ATOM 1864 C C . SER A 1 241 ? -5.571 16.133 -2.927 1.00 98.44 241 SER A C 1
ATOM 1866 O O . SER A 1 241 ? -5.653 16.935 -1.990 1.00 98.44 241 SER A O 1
ATOM 1868 N N . ALA A 1 242 ? -4.571 15.253 -3.015 1.00 98.56 242 ALA A N 1
ATOM 1869 C CA . ALA A 1 242 ? -3.581 15.080 -1.964 1.00 98.56 242 ALA A CA 1
ATOM 1870 C C . ALA A 1 242 ? -2.692 16.324 -1.831 1.00 98.56 242 ALA A C 1
ATOM 1872 O O . ALA A 1 242 ? -2.168 16.858 -2.809 1.00 98.56 242 ALA A O 1
ATOM 1873 N N . ASN A 1 243 ? -2.502 16.780 -0.593 1.00 97.12 243 ASN A N 1
ATOM 1874 C CA . ASN A 1 243 ? -1.643 17.920 -0.275 1.00 97.12 243 ASN A CA 1
ATOM 1875 C C . ASN A 1 243 ? -0.321 17.520 0.396 1.00 97.12 243 ASN A C 1
ATOM 1877 O O . ASN A 1 243 ? 0.621 18.311 0.381 1.00 97.12 243 ASN A O 1
ATOM 1881 N N . SER A 1 244 ? -0.228 16.311 0.952 1.00 98.00 244 SER A N 1
ATOM 1882 C CA . SER A 1 244 ? 0.989 15.787 1.576 1.00 98.00 244 SER A CA 1
ATOM 1883 C C . SER A 1 244 ? 1.169 14.308 1.255 1.00 98.00 244 SER A C 1
ATOM 1885 O O . SER A 1 244 ? 0.247 13.514 1.456 1.00 98.00 244 SER A O 1
ATOM 1887 N N . MET A 1 245 ? 2.373 13.961 0.799 1.00 98.56 245 MET A N 1
ATOM 1888 C CA . MET A 1 245 ? 2.846 12.590 0.565 1.00 98.56 245 MET A CA 1
ATOM 1889 C C . MET A 1 245 ? 4.208 12.358 1.243 1.00 98.56 245 MET A C 1
ATOM 1891 O O . MET A 1 245 ? 5.006 11.521 0.817 1.00 98.56 245 MET A O 1
ATOM 1895 N N . ALA A 1 246 ? 4.510 13.129 2.292 1.00 98.69 246 ALA A N 1
ATOM 1896 C CA . ALA A 1 246 ? 5.750 12.980 3.044 1.00 98.69 246 ALA A CA 1
ATOM 1897 C C . ALA A 1 246 ? 5.894 11.542 3.569 1.00 98.69 246 ALA A C 1
ATOM 1899 O O . ALA A 1 246 ? 4.931 10.981 4.086 1.00 98.69 246 ALA A O 1
ATOM 1900 N N . ASN A 1 247 ? 7.080 10.946 3.450 1.00 98.62 247 ASN A N 1
ATOM 1901 C CA . ASN A 1 247 ? 7.387 9.580 3.894 1.00 98.62 247 ASN A CA 1
ATOM 1902 C C . ASN A 1 247 ? 6.532 8.455 3.281 1.00 98.62 247 ASN A C 1
ATOM 1904 O O . ASN A 1 247 ? 6.570 7.341 3.796 1.00 98.62 247 ASN A O 1
ATOM 1908 N N . MET A 1 248 ? 5.750 8.701 2.220 1.00 98.75 248 MET A N 1
ATOM 1909 C CA . MET A 1 248 ? 4.742 7.741 1.739 1.00 98.75 248 MET A CA 1
ATOM 1910 C C . MET A 1 248 ? 5.290 6.325 1.502 1.00 98.75 248 MET A C 1
ATOM 1912 O O . MET A 1 248 ? 4.605 5.369 1.852 1.00 98.75 248 MET A O 1
ATOM 1916 N N . PHE A 1 249 ? 6.515 6.199 0.982 1.00 98.88 249 PHE A N 1
ATOM 1917 C CA . PHE A 1 249 ? 7.215 4.934 0.732 1.00 98.88 249 PHE A CA 1
ATOM 1918 C C . PHE A 1 249 ? 8.585 4.866 1.425 1.00 98.88 249 PHE A C 1
ATOM 1920 O O . PHE A 1 249 ? 9.455 4.098 1.008 1.00 98.88 249 PHE A O 1
ATOM 1927 N N . TYR A 1 250 ? 8.804 5.661 2.478 1.00 98.88 250 TYR A N 1
ATOM 1928 C CA . TYR A 1 250 ? 10.055 5.630 3.237 1.00 98.88 250 TYR A CA 1
ATOM 1929 C C . TYR A 1 250 ? 10.343 4.193 3.688 1.00 98.88 250 TYR A C 1
ATOM 1931 O O . TYR A 1 250 ? 9.503 3.590 4.348 1.00 98.88 250 TYR A O 1
ATOM 1939 N N . LYS A 1 251 ? 11.492 3.618 3.305 1.00 98.75 251 LYS A N 1
ATOM 1940 C CA . LYS A 1 251 ? 11.872 2.215 3.593 1.00 98.75 251 LYS A CA 1
ATOM 1941 C C . LYS A 1 251 ? 10.875 1.130 3.137 1.00 98.75 251 LYS A C 1
ATOM 1943 O O . LYS A 1 251 ? 10.949 -0.006 3.611 1.00 98.75 251 LYS A O 1
ATOM 1948 N N . ALA A 1 252 ? 9.972 1.411 2.201 1.00 98.62 252 ALA A N 1
ATOM 1949 C CA . ALA A 1 252 ? 9.130 0.396 1.561 1.00 98.62 252 ALA A CA 1
ATOM 1950 C C . ALA A 1 252 ? 9.940 -0.392 0.511 1.00 98.62 252 ALA A C 1
ATOM 1952 O O . ALA A 1 252 ? 9.761 -0.233 -0.691 1.00 98.62 252 ALA A O 1
ATOM 1953 N N . THR A 1 253 ? 10.896 -1.207 0.960 1.00 97.81 253 THR A N 1
ATOM 1954 C CA . THR A 1 253 ? 12.005 -1.716 0.129 1.00 97.81 253 THR A CA 1
ATOM 1955 C C . THR A 1 253 ? 11.613 -2.560 -1.086 1.00 97.81 253 THR A C 1
ATOM 1957 O O . THR A 1 253 ? 12.436 -2.710 -1.983 1.00 97.81 253 THR A O 1
ATOM 1960 N N . SER A 1 254 ? 10.404 -3.127 -1.129 1.00 98.25 254 SER A N 1
ATOM 1961 C CA . SER A 1 254 ? 9.924 -3.881 -2.301 1.00 98.25 254 SER A CA 1
ATOM 1962 C C . SER A 1 254 ? 9.203 -3.014 -3.335 1.00 98.25 254 SER A C 1
ATOM 1964 O O . SER A 1 254 ? 8.911 -3.511 -4.421 1.00 98.25 254 SER A O 1
ATOM 1966 N N . PHE A 1 255 ? 8.883 -1.757 -3.019 1.00 98.69 255 PHE A N 1
ATOM 1967 C CA . PHE A 1 255 ? 8.068 -0.910 -3.883 1.00 98.69 255 PHE A CA 1
ATOM 1968 C C . PHE A 1 255 ? 8.841 -0.484 -5.136 1.00 98.69 255 PHE A C 1
ATOM 1970 O O . PHE A 1 255 ? 9.839 0.230 -5.054 1.00 98.69 255 PHE A O 1
ATOM 1977 N N . ASN A 1 256 ? 8.353 -0.905 -6.303 1.00 97.06 256 ASN A N 1
ATOM 1978 C CA . ASN A 1 256 ? 8.910 -0.557 -7.609 1.00 97.06 256 ASN A CA 1
ATOM 1979 C C . ASN A 1 256 ? 7.799 -0.532 -8.675 1.00 97.06 256 ASN A C 1
ATOM 1981 O O . ASN A 1 256 ? 7.861 -1.250 -9.672 1.00 97.06 256 ASN A O 1
ATOM 1985 N N . GLN A 1 257 ? 6.738 0.236 -8.417 1.00 98.25 257 GLN A N 1
ATOM 1986 C CA . GLN A 1 257 ? 5.582 0.363 -9.310 1.00 98.25 257 GLN A CA 1
ATOM 1987 C C . GLN A 1 257 ? 5.575 1.711 -10.023 1.00 98.25 257 GLN A C 1
ATOM 1989 O O . GLN A 1 257 ? 5.984 2.726 -9.458 1.00 98.25 257 GLN A O 1
ATOM 1994 N N . ASP A 1 258 ? 5.076 1.714 -11.257 1.00 97.75 258 ASP A N 1
ATOM 1995 C CA . ASP A 1 258 ? 4.909 2.938 -12.031 1.00 97.75 258 ASP A CA 1
ATOM 1996 C C . ASP A 1 258 ? 3.764 3.791 -11.460 1.00 97.75 258 ASP A C 1
ATOM 1998 O O . ASP A 1 258 ? 2.616 3.351 -11.366 1.00 97.75 258 ASP A O 1
ATOM 2002 N N . ILE A 1 259 ? 4.107 5.017 -11.067 1.00 98.69 259 ILE A N 1
ATOM 2003 C CA . ILE A 1 259 ? 3.187 6.050 -10.573 1.00 98.69 259 ILE A CA 1
ATOM 2004 C C . ILE A 1 259 ? 3.315 7.355 -11.372 1.00 98.69 259 ILE A C 1
ATOM 2006 O O . ILE A 1 259 ? 2.862 8.410 -10.931 1.00 98.69 259 ILE A O 1
ATOM 2010 N N . SER A 1 260 ? 3.952 7.312 -12.543 1.00 98.56 260 SER A N 1
ATOM 2011 C CA . SER A 1 260 ? 4.166 8.487 -13.395 1.00 98.56 260 SER A CA 1
ATOM 2012 C C . SER A 1 260 ? 2.855 9.185 -13.783 1.00 98.56 260 SER A C 1
ATOM 2014 O O . SER A 1 260 ? 2.811 10.411 -13.870 1.00 98.56 260 SER A O 1
ATOM 2016 N N . GLY A 1 261 ? 1.756 8.428 -13.890 1.00 98.50 261 GLY A N 1
ATOM 2017 C CA . GLY A 1 261 ? 0.410 8.945 -14.164 1.00 98.50 261 GLY A CA 1
ATOM 2018 C C . GLY A 1 261 ? -0.240 9.758 -13.032 1.00 98.50 261 GLY A C 1
ATOM 2019 O O . GLY A 1 261 ? -1.288 10.377 -13.243 1.00 98.50 261 GLY A O 1
ATOM 2020 N N . TRP A 1 262 ? 0.348 9.791 -11.833 1.00 98.81 262 TRP A N 1
ATOM 2021 C CA . TRP A 1 262 ? -0.197 10.537 -10.700 1.00 98.81 262 TRP A CA 1
ATOM 2022 C C . TRP A 1 262 ? -0.186 12.051 -10.930 1.00 98.81 262 TRP A C 1
ATOM 2024 O O . TRP A 1 262 ? 0.838 12.666 -11.220 1.00 98.81 262 TRP A O 1
ATOM 2034 N N . LYS A 1 263 ? -1.334 12.694 -10.702 1.00 98.62 263 LYS A N 1
ATOM 2035 C CA . LYS A 1 263 ? -1.482 14.152 -10.813 1.00 98.62 263 LYS A CA 1
ATOM 2036 C C . LYS A 1 263 ? -1.141 14.848 -9.496 1.00 98.62 263 LYS A C 1
ATOM 2038 O O . LYS A 1 263 ? -2.035 15.217 -8.744 1.00 98.62 263 LYS A O 1
ATOM 2043 N N . VAL A 1 264 ? 0.136 15.117 -9.240 1.00 98.50 264 VAL A N 1
ATOM 2044 C CA . VAL A 1 264 ? 0.625 15.743 -7.987 1.00 98.50 264 VAL A CA 1
ATOM 2045 C C . VAL A 1 264 ? 0.431 17.274 -7.903 1.00 98.50 264 VAL A C 1
ATOM 2047 O O . VAL A 1 264 ? 1.186 17.987 -7.249 1.00 98.50 264 VAL A O 1
ATOM 2050 N N . VAL A 1 265 ? -0.614 17.810 -8.541 1.00 98.44 265 VAL A N 1
ATOM 2051 C CA . VAL A 1 265 ? -0.833 19.262 -8.748 1.00 98.44 265 VAL A CA 1
ATOM 2052 C C . VAL A 1 265 ? -1.092 20.071 -7.467 1.00 98.44 265 VAL A C 1
ATOM 2054 O O . VAL A 1 265 ? -0.878 21.284 -7.447 1.00 98.44 265 VAL A O 1
ATOM 2057 N N . ASN A 1 266 ? -1.551 19.418 -6.395 1.00 98.38 266 ASN A N 1
ATOM 2058 C CA . ASN A 1 266 ? -1.868 20.049 -5.107 1.00 98.38 266 ASN A CA 1
ATOM 2059 C C . ASN A 1 266 ? -0.870 19.703 -3.990 1.00 98.38 266 ASN A C 1
ATOM 2061 O O . ASN A 1 266 ? -1.014 20.197 -2.866 1.00 98.38 266 ASN A O 1
ATOM 2065 N N . VAL A 1 267 ? 0.140 18.878 -4.285 1.00 98.38 267 VAL A N 1
ATOM 2066 C CA . VAL A 1 267 ? 1.095 18.400 -3.287 1.00 98.38 267 VAL A CA 1
ATOM 2067 C C . VAL A 1 267 ? 2.011 19.539 -2.856 1.00 98.38 267 VAL A C 1
ATOM 2069 O O . VAL A 1 267 ? 2.593 20.241 -3.676 1.00 98.38 267 VAL A O 1
ATOM 2072 N N . LYS A 1 268 ? 2.136 19.718 -1.541 1.00 97.75 268 LYS A N 1
ATOM 2073 C CA . LYS A 1 268 ? 2.988 20.735 -0.913 1.00 97.75 268 LYS A CA 1
ATOM 2074 C C . LYS A 1 268 ? 4.292 20.157 -0.379 1.00 97.75 268 LYS A C 1
ATOM 2076 O O . LYS A 1 268 ? 5.229 20.902 -0.124 1.00 97.75 268 LYS A O 1
ATOM 2081 N N . THR A 1 269 ? 4.341 18.848 -0.141 1.00 97.50 269 THR A N 1
ATOM 2082 C CA . THR A 1 269 ? 5.529 18.176 0.386 1.00 97.50 269 THR A CA 1
ATOM 2083 C C . THR A 1 269 ? 5.554 16.694 0.020 1.00 97.50 269 THR A C 1
ATOM 2085 O O . THR A 1 269 ? 4.555 15.984 0.167 1.00 97.50 269 THR A O 1
ATOM 2088 N N . MET A 1 270 ? 6.726 16.248 -0.431 1.00 98.56 270 MET A N 1
ATOM 2089 C CA . MET A 1 270 ? 7.114 14.856 -0.667 1.00 98.56 270 MET A CA 1
ATOM 2090 C C . MET A 1 270 ? 8.467 14.571 0.013 1.00 98.56 270 MET A C 1
ATOM 2092 O O . MET A 1 270 ? 9.288 13.790 -0.478 1.00 98.56 270 MET A O 1
ATOM 2096 N N . VAL A 1 271 ? 8.715 15.240 1.148 1.00 98.31 271 VAL A N 1
ATOM 2097 C CA . VAL A 1 271 ? 9.898 15.013 1.989 1.00 98.31 271 VAL A CA 1
ATOM 2098 C C . VAL A 1 271 ? 9.993 13.529 2.320 1.00 98.31 271 VAL A C 1
ATOM 2100 O O . VAL A 1 271 ? 9.015 12.927 2.758 1.00 98.31 271 VAL A O 1
ATOM 2103 N N . GLU A 1 272 ? 11.172 12.951 2.092 1.00 98.44 272 GLU A N 1
ATOM 2104 C CA . GLU A 1 272 ? 11.491 11.552 2.406 1.00 98.44 272 GLU A CA 1
ATOM 2105 C C . GLU A 1 272 ? 10.567 10.509 1.739 1.00 98.44 272 GLU A C 1
ATOM 2107 O O . GLU A 1 272 ? 10.593 9.345 2.125 1.00 98.44 272 GLU A O 1
ATOM 2112 N N . MET A 1 273 ? 9.790 10.885 0.709 1.00 98.62 273 MET A N 1
ATOM 2113 C CA . MET A 1 273 ? 8.815 10.003 0.050 1.00 98.62 273 MET A CA 1
ATOM 2114 C C . MET A 1 273 ? 9.412 8.654 -0.364 1.00 98.62 273 MET A C 1
ATOM 2116 O O . MET A 1 273 ? 8.817 7.631 -0.046 1.00 98.62 273 MET A O 1
ATOM 2120 N N . PHE A 1 274 ? 10.583 8.653 -1.010 1.00 98.56 274 PHE A N 1
ATOM 2121 C CA . PHE A 1 274 ? 11.298 7.445 -1.444 1.00 98.56 274 PHE A CA 1
ATOM 2122 C C . PHE A 1 274 ? 12.625 7.224 -0.707 1.00 98.56 274 PHE A C 1
ATOM 2124 O O . PHE A 1 274 ? 13.523 6.545 -1.205 1.00 98.56 274 PHE A O 1
ATOM 2131 N N . LYS A 1 275 ? 12.813 7.825 0.471 1.00 98.50 275 LYS A N 1
ATOM 2132 C CA . LYS A 1 275 ? 14.071 7.664 1.206 1.00 98.50 275 LYS A CA 1
ATOM 2133 C C . LYS A 1 275 ? 14.294 6.190 1.586 1.00 98.50 275 LYS A C 1
ATOM 2135 O O . LYS A 1 275 ? 13.360 5.494 1.982 1.00 98.50 275 LYS A O 1
ATOM 2140 N N . ASP A 1 276 ? 15.541 5.735 1.459 1.00 97.81 276 ASP A N 1
ATOM 2141 C CA . ASP A 1 276 ? 15.982 4.346 1.667 1.00 97.81 276 ASP A CA 1
ATOM 2142 C C . ASP A 1 276 ? 15.325 3.303 0.737 1.00 97.81 276 ASP A C 1
ATOM 2144 O O . ASP A 1 276 ? 15.340 2.109 1.043 1.00 97.81 276 ASP A O 1
ATOM 2148 N N . ILE A 1 277 ? 14.784 3.722 -0.415 1.00 96.06 277 ILE A N 1
ATOM 2149 C CA . ILE A 1 277 ? 14.364 2.809 -1.487 1.00 96.06 277 ILE A CA 1
ATOM 2150 C C . ILE A 1 277 ? 14.962 3.214 -2.842 1.00 96.06 277 ILE A C 1
ATOM 2152 O O . ILE A 1 277 ? 15.476 4.323 -3.000 1.00 96.06 277 ILE A O 1
ATOM 2156 N N . THR A 1 278 ? 14.923 2.292 -3.808 1.00 95.31 278 THR A N 1
ATOM 2157 C CA . THR A 1 278 ? 15.443 2.490 -5.173 1.00 95.31 278 THR A CA 1
ATOM 2158 C C . THR A 1 278 ? 14.365 2.088 -6.171 1.00 95.31 278 THR A C 1
ATOM 2160 O O . THR A 1 278 ? 14.029 0.909 -6.260 1.00 95.31 278 THR A O 1
ATOM 2163 N N . LEU A 1 279 ? 13.821 3.053 -6.911 1.00 96.25 279 LEU A N 1
ATOM 2164 C CA . LEU A 1 279 ? 12.976 2.767 -8.069 1.00 96.25 279 LEU A CA 1
ATOM 2165 C C . LEU A 1 279 ? 13.861 2.383 -9.256 1.00 96.25 279 LEU A C 1
ATOM 2167 O O . LEU A 1 279 ? 14.990 2.862 -9.379 1.00 96.25 279 LEU A O 1
ATOM 2171 N N . SER A 1 280 ? 13.334 1.557 -10.160 1.00 93.31 280 SER A N 1
ATOM 2172 C CA . SER A 1 280 ? 14.003 1.310 -11.438 1.00 93.31 280 SER A CA 1
ATOM 2173 C C . SER A 1 280 ? 14.187 2.616 -12.215 1.00 93.31 280 SER A C 1
ATOM 2175 O O . SER A 1 280 ? 13.345 3.520 -12.166 1.00 93.31 280 SER A O 1
ATOM 2177 N N . THR A 1 281 ? 15.273 2.693 -12.977 1.00 88.94 281 THR A N 1
ATOM 2178 C CA . THR A 1 281 ? 15.623 3.858 -13.799 1.00 88.94 281 THR A CA 1
ATOM 2179 C C . THR A 1 281 ? 14.513 4.239 -14.781 1.00 88.94 281 THR A C 1
ATOM 2181 O O . THR A 1 281 ? 14.229 5.425 -14.963 1.00 88.94 281 THR A O 1
ATOM 2184 N N . ALA A 1 282 ? 13.824 3.252 -15.361 1.00 88.62 282 ALA A N 1
ATOM 2185 C CA . ALA A 1 282 ? 12.681 3.456 -16.251 1.00 88.62 282 ALA A CA 1
ATOM 2186 C C . ALA A 1 282 ? 11.486 4.119 -15.541 1.00 88.62 282 ALA A C 1
ATOM 2188 O O . ALA A 1 282 ? 10.915 5.084 -16.057 1.00 88.62 282 ALA A O 1
ATOM 2189 N N . ILE A 1 283 ? 11.135 3.644 -14.341 1.00 95.38 283 ILE A N 1
ATOM 2190 C CA . ILE A 1 283 ? 10.032 4.209 -13.551 1.00 95.38 283 ILE A CA 1
ATOM 2191 C C . ILE A 1 283 ? 10.372 5.632 -13.114 1.00 95.38 283 ILE A C 1
ATOM 2193 O O . ILE A 1 283 ? 9.569 6.543 -13.310 1.00 95.38 283 ILE A O 1
ATOM 2197 N N . TYR A 1 284 ? 11.571 5.854 -12.572 1.00 97.25 284 TYR A N 1
ATOM 2198 C CA . TYR A 1 284 ? 11.952 7.182 -12.096 1.00 97.25 284 TYR A CA 1
ATOM 2199 C C . TYR A 1 284 ? 12.038 8.211 -13.233 1.00 97.25 284 TYR A C 1
ATOM 2201 O O . TYR A 1 284 ? 11.581 9.343 -13.076 1.00 97.25 284 TYR A O 1
ATOM 2209 N N . SER A 1 285 ? 12.528 7.805 -14.410 1.00 95.38 285 SER A N 1
ATOM 2210 C CA . SER A 1 285 ? 12.521 8.652 -15.613 1.00 95.38 285 SER A CA 1
ATOM 2211 C C . SER A 1 285 ? 11.101 9.050 -16.010 1.00 95.38 285 SER A C 1
ATOM 2213 O O . SER A 1 285 ? 10.835 10.229 -16.238 1.00 95.38 285 SER A O 1
ATOM 2215 N N . SER A 1 286 ? 10.176 8.087 -16.020 1.00 97.00 286 SER A N 1
ATOM 2216 C CA . SER A 1 286 ? 8.771 8.327 -16.365 1.00 97.00 286 SER A CA 1
ATOM 2217 C C . SER A 1 286 ? 8.107 9.293 -15.380 1.00 97.00 286 SER A C 1
ATOM 2219 O O . SER A 1 286 ? 7.420 10.217 -15.802 1.00 97.00 286 SER A O 1
ATOM 2221 N N . ILE A 1 287 ? 8.373 9.151 -14.076 1.00 98.44 287 ILE A N 1
ATOM 2222 C CA . ILE A 1 287 ? 7.884 10.076 -13.040 1.00 98.44 287 ILE A CA 1
ATOM 2223 C C . ILE A 1 287 ? 8.352 11.507 -13.317 1.00 98.44 287 ILE A C 1
ATOM 2225 O O . ILE A 1 287 ? 7.533 12.422 -13.354 1.00 98.44 287 ILE A O 1
ATOM 2229 N N . LEU A 1 288 ? 9.655 11.708 -13.537 1.00 98.44 288 LEU A N 1
ATOM 2230 C CA . LEU A 1 288 ? 10.209 13.038 -13.799 1.00 98.44 288 LEU A CA 1
ATOM 2231 C C . LEU A 1 288 ? 9.596 13.659 -15.061 1.00 98.44 288 LEU A C 1
ATOM 2233 O O . LEU A 1 288 ? 9.165 14.814 -15.028 1.00 98.44 288 LEU A O 1
ATOM 2237 N N . ILE A 1 289 ? 9.531 12.890 -16.152 1.00 98.25 289 ILE A N 1
ATOM 2238 C CA . ILE A 1 289 ? 9.006 13.342 -17.444 1.00 98.25 289 ILE A CA 1
ATOM 2239 C C . ILE A 1 289 ? 7.531 13.726 -17.321 1.00 98.25 289 ILE A C 1
ATOM 2241 O O . ILE A 1 289 ? 7.182 14.866 -17.628 1.00 98.25 289 ILE A O 1
ATOM 2245 N N . GLU A 1 290 ? 6.675 12.830 -16.838 1.00 98.75 290 GLU A N 1
ATOM 2246 C CA . GLU A 1 290 ? 5.230 13.070 -16.780 1.00 98.75 290 GLU A CA 1
ATOM 2247 C C . GLU A 1 290 ? 4.879 14.193 -15.799 1.00 98.75 290 GLU A C 1
ATOM 2249 O O . GLU A 1 290 ? 4.089 15.086 -16.120 1.00 98.75 290 GLU A O 1
ATOM 2254 N N . TRP A 1 291 ? 5.518 14.234 -14.624 1.00 98.69 291 TRP A N 1
ATOM 2255 C CA . TRP A 1 291 ? 5.235 15.283 -13.644 1.00 98.69 291 TRP A CA 1
ATOM 2256 C C . TRP A 1 291 ? 5.678 16.663 -14.125 1.00 98.69 291 TRP A C 1
ATOM 2258 O O . TRP A 1 291 ? 4.987 17.642 -13.845 1.00 98.69 291 TRP A O 1
ATOM 2268 N N . SER A 1 292 ? 6.753 16.759 -14.915 1.00 98.50 292 SER A N 1
ATOM 2269 C CA . SER A 1 292 ? 7.181 18.032 -15.515 1.00 98.50 292 SER A CA 1
ATOM 2270 C C . SER A 1 292 ? 6.136 18.668 -16.442 1.00 98.50 292 SER A C 1
ATOM 2272 O O . SER A 1 292 ? 6.203 19.864 -16.708 1.00 98.50 292 SER A O 1
ATOM 2274 N N . GLN A 1 293 ? 5.142 17.908 -16.910 1.00 98.44 293 GLN A N 1
ATOM 2275 C CA . GLN A 1 293 ? 4.066 18.418 -17.767 1.00 98.44 293 GLN A CA 1
ATOM 2276 C C . GLN A 1 293 ? 2.861 18.966 -16.981 1.00 98.44 293 GLN A C 1
ATOM 2278 O O . GLN A 1 293 ? 1.909 19.482 -17.575 1.00 98.44 293 GLN A O 1
ATOM 2283 N N . LEU A 1 294 ? 2.865 18.851 -15.651 1.00 98.50 294 LEU A N 1
ATOM 2284 C CA . LEU A 1 294 ? 1.752 19.249 -14.794 1.00 98.50 294 LEU A CA 1
ATOM 2285 C C . LEU A 1 294 ? 1.816 20.733 -14.393 1.00 98.50 294 LEU A C 1
ATOM 2287 O O . LEU A 1 294 ? 2.864 21.373 -14.369 1.00 98.50 294 LEU A O 1
ATOM 2291 N N . ALA A 1 295 ? 0.663 21.283 -14.005 1.00 97.88 295 ALA A N 1
ATOM 2292 C CA . ALA A 1 295 ? 0.586 22.582 -13.338 1.00 97.88 295 ALA A CA 1
ATOM 2293 C C . ALA A 1 295 ? 0.849 22.398 -11.833 1.00 97.88 295 ALA A C 1
ATOM 2295 O O . ALA A 1 295 ? -0.075 22.113 -11.070 1.00 97.88 295 ALA A O 1
ATOM 2296 N N . LEU A 1 296 ? 2.115 22.497 -11.432 1.00 98.38 296 LEU A N 1
ATOM 2297 C CA . LEU A 1 296 ? 2.587 22.122 -10.097 1.00 98.38 296 LEU A CA 1
ATOM 2298 C C . LEU A 1 296 ? 2.618 23.292 -9.103 1.00 98.38 296 LEU A C 1
ATOM 2300 O O . LEU A 1 296 ? 2.629 24.465 -9.483 1.00 98.38 296 LEU A O 1
ATOM 2304 N N . GLN A 1 297 ? 2.661 22.954 -7.810 1.00 98.44 297 GLN A N 1
ATOM 2305 C CA . GLN A 1 297 ? 3.020 23.898 -6.748 1.00 98.44 297 GLN A CA 1
ATOM 2306 C C . GLN A 1 297 ? 4.521 24.210 -6.789 1.00 98.44 297 GLN A C 1
ATOM 2308 O O . GLN A 1 297 ? 5.321 23.368 -7.207 1.00 98.44 297 GLN A O 1
ATOM 2313 N N . THR A 1 298 ? 4.901 25.398 -6.315 1.00 98.19 298 THR A N 1
ATOM 2314 C CA . THR A 1 298 ? 6.310 25.767 -6.133 1.00 98.19 298 THR A CA 1
ATOM 2315 C C . THR A 1 298 ? 6.843 25.330 -4.770 1.00 98.19 298 THR A C 1
ATOM 2317 O O . THR A 1 298 ? 6.063 25.045 -3.861 1.00 98.19 298 THR A O 1
ATOM 2320 N N . ASP A 1 299 ? 8.169 25.320 -4.617 1.00 98.31 299 ASP A N 1
ATOM 2321 C CA . ASP A 1 299 ? 8.859 25.116 -3.331 1.00 98.31 299 ASP A CA 1
ATOM 2322 C C . ASP A 1 299 ? 8.607 23.736 -2.692 1.00 98.31 299 ASP A C 1
ATOM 2324 O O . ASP A 1 299 ? 8.623 23.577 -1.468 1.00 98.31 299 ASP A O 1
ATOM 2328 N N . VAL A 1 300 ? 8.356 22.721 -3.522 1.00 98.31 300 VAL A N 1
ATOM 2329 C CA . VAL A 1 300 ? 8.130 21.347 -3.067 1.00 98.31 300 VAL A CA 1
ATOM 2330 C C . VAL A 1 300 ? 9.468 20.637 -2.892 1.00 98.31 300 VAL A C 1
ATOM 2332 O O . VAL A 1 300 ? 10.290 20.593 -3.805 1.00 98.31 300 VAL A O 1
ATOM 2335 N N . VAL A 1 301 ? 9.670 20.027 -1.724 1.00 98.44 301 VAL A N 1
ATOM 2336 C CA . VAL A 1 301 ? 10.776 19.086 -1.508 1.00 98.44 301 VAL A CA 1
ATOM 2337 C C . VAL A 1 301 ? 10.326 17.703 -1.965 1.00 98.44 301 VAL A C 1
ATOM 2339 O O . VAL A 1 301 ? 9.336 17.176 -1.445 1.00 98.44 301 VAL A O 1
ATOM 2342 N N . PHE A 1 302 ? 11.054 17.118 -2.913 1.00 98.38 302 PHE A N 1
ATOM 2343 C CA . PHE A 1 302 ? 10.816 15.784 -3.450 1.00 98.38 302 PHE A CA 1
ATOM 2344 C C . PHE A 1 302 ? 12.036 14.893 -3.227 1.00 98.38 302 PHE A C 1
ATOM 2346 O O . PHE A 1 302 ? 13.107 15.128 -3.778 1.00 98.38 302 PHE A O 1
ATOM 2353 N N . HIS A 1 303 ? 11.871 13.840 -2.428 1.00 98.12 303 HIS A N 1
ATOM 2354 C CA . HIS A 1 303 ? 12.927 12.858 -2.210 1.00 98.12 303 HIS A CA 1
ATOM 2355 C C . HIS A 1 303 ? 12.711 11.646 -3.126 1.00 98.12 303 HIS A C 1
ATOM 2357 O O . HIS A 1 303 ? 11.899 10.782 -2.802 1.00 98.12 303 HIS A O 1
ATOM 2363 N N . GLY A 1 304 ? 13.456 11.575 -4.234 1.00 97.50 304 GLY A N 1
ATOM 2364 C CA . GLY A 1 304 ? 13.472 10.469 -5.204 1.00 97.50 304 GLY A CA 1
ATOM 2365 C C . GLY A 1 304 ? 14.178 9.200 -4.711 1.00 97.50 304 GLY A C 1
ATOM 2366 O O . GLY A 1 304 ? 14.094 8.159 -5.357 1.00 97.50 304 GLY A O 1
ATOM 2367 N N . GLY A 1 305 ? 14.831 9.257 -3.548 1.00 96.62 305 GLY A N 1
ATOM 2368 C CA . GLY A 1 305 ? 15.446 8.083 -2.921 1.00 96.62 305 GLY A CA 1
ATOM 2369 C C . GLY A 1 305 ? 16.856 7.851 -3.432 1.00 96.62 305 GLY A C 1
ATOM 2370 O O . GLY A 1 305 ? 17.532 8.806 -3.796 1.00 96.62 305 GLY A O 1
ATOM 2371 N N . ASN A 1 306 ? 17.263 6.587 -3.513 1.00 94.94 306 ASN A N 1
ATOM 2372 C CA . ASN A 1 306 ? 18.506 6.190 -4.183 1.00 94.94 306 ASN A CA 1
ATOM 2373 C C . ASN A 1 306 ? 18.283 5.980 -5.698 1.00 94.94 306 ASN A C 1
ATOM 2375 O O . ASN A 1 306 ? 19.038 5.281 -6.372 1.00 94.94 306 ASN A O 1
ATOM 2379 N N . SER A 1 307 ? 17.177 6.504 -6.235 1.00 95.50 307 SER A N 1
ATOM 2380 C CA . SER A 1 307 ? 16.776 6.294 -7.625 1.00 95.50 307 SER A CA 1
ATOM 2381 C C . SER A 1 307 ? 17.610 7.160 -8.566 1.00 95.50 307 SER A C 1
ATOM 2383 O O . SER A 1 307 ? 17.884 8.329 -8.282 1.00 95.50 307 SER A O 1
ATOM 2385 N N . LYS A 1 308 ? 17.961 6.584 -9.716 1.00 93.06 308 LYS A N 1
ATOM 2386 C CA . LYS A 1 308 ? 18.614 7.266 -10.840 1.00 93.06 308 LYS A CA 1
ATOM 2387 C C . LYS A 1 308 ? 17.663 7.336 -12.025 1.00 93.06 308 LYS A C 1
ATOM 2389 O O . LYS A 1 308 ? 16.723 6.549 -12.098 1.00 93.06 308 LYS A O 1
ATOM 2394 N N . TYR A 1 309 ? 17.884 8.265 -12.947 1.00 91.12 309 TYR A N 1
ATOM 2395 C CA . TYR A 1 309 ? 17.126 8.348 -14.201 1.00 91.12 309 TYR A CA 1
ATOM 2396 C C . TYR A 1 309 ? 17.988 7.889 -15.381 1.00 91.12 309 TYR A C 1
ATOM 2398 O O . TYR A 1 309 ? 19.185 7.664 -15.243 1.00 91.12 309 TYR A O 1
ATOM 2406 N N . ARG A 1 310 ? 17.376 7.676 -16.543 1.00 82.69 310 ARG A N 1
ATOM 2407 C CA . ARG A 1 310 ? 18.030 7.055 -17.699 1.00 82.69 310 ARG A CA 1
ATOM 2408 C C . ARG A 1 310 ? 18.525 8.068 -18.721 1.00 82.69 310 ARG A C 1
ATOM 2410 O O . ARG A 1 310 ? 19.680 8.048 -19.114 1.00 82.69 310 ARG A O 1
ATOM 2417 N N . ASP A 1 311 ? 17.640 8.936 -19.187 1.00 81.19 311 ASP A N 1
ATOM 2418 C CA . ASP A 1 311 ? 17.839 9.641 -20.453 1.00 81.19 311 ASP A CA 1
ATOM 2419 C C . ASP A 1 311 ? 17.892 11.166 -20.301 1.00 81.19 311 ASP A C 1
ATOM 2421 O O . ASP A 1 311 ? 17.647 11.751 -19.240 1.00 81.19 311 ASP A O 1
ATOM 2425 N N . SER A 1 312 ? 18.270 11.828 -21.397 1.00 84.50 312 SER A N 1
ATOM 2426 C CA . SER A 1 312 ? 18.342 13.287 -21.473 1.00 84.50 312 SER A CA 1
ATOM 2427 C C . SER A 1 312 ? 16.987 13.962 -21.284 1.00 84.50 312 SER A C 1
ATOM 2429 O O . SER A 1 312 ? 16.951 15.112 -20.848 1.00 84.50 312 SER A O 1
ATOM 2431 N N . ASP A 1 313 ? 15.894 13.267 -21.602 1.00 89.75 313 ASP A N 1
ATOM 2432 C CA . ASP A 1 313 ? 14.540 13.797 -21.457 1.00 89.75 313 ASP A CA 1
ATOM 2433 C C . ASP A 1 313 ? 14.168 13.861 -19.973 1.00 89.75 313 ASP A C 1
ATOM 2435 O O . ASP A 1 313 ? 13.736 14.912 -19.498 1.00 89.75 313 ASP A O 1
ATOM 2439 N N . ALA A 1 314 ? 14.458 12.806 -19.204 1.00 94.75 314 ALA A N 1
ATOM 2440 C CA . ALA A 1 314 ? 14.335 12.825 -17.749 1.00 94.75 314 ALA A CA 1
ATOM 2441 C C . ALA A 1 314 ? 15.268 13.857 -17.095 1.00 94.75 314 ALA A C 1
ATOM 2443 O O . ALA A 1 314 ? 14.857 14.567 -16.175 1.00 94.75 314 ALA A O 1
ATOM 2444 N N . ALA A 1 315 ? 16.499 14.006 -17.597 1.00 93.00 315 ALA A N 1
ATOM 2445 C CA . ALA A 1 315 ? 17.422 15.035 -17.119 1.00 93.00 315 ALA A CA 1
ATOM 2446 C C . ALA A 1 315 ? 16.861 16.455 -17.335 1.00 93.00 315 ALA A C 1
ATOM 2448 O O . ALA A 1 315 ? 16.904 17.291 -16.427 1.00 93.00 315 ALA A O 1
ATOM 2449 N N . ALA A 1 316 ? 16.303 16.725 -18.520 1.00 95.38 316 ALA A N 1
ATOM 2450 C CA . ALA A 1 316 ? 15.671 18.000 -18.847 1.00 95.38 316 ALA A CA 1
ATOM 2451 C C . ALA A 1 316 ? 14.409 18.244 -18.006 1.00 95.38 316 ALA A C 1
ATOM 2453 O O . ALA A 1 316 ? 14.224 19.346 -17.493 1.00 95.38 316 ALA A O 1
ATOM 2454 N N . ALA A 1 317 ? 13.580 17.216 -17.813 1.00 98.31 317 ALA A N 1
ATOM 2455 C CA . ALA A 1 317 ? 12.376 17.275 -16.992 1.00 98.31 317 ALA A CA 1
ATOM 2456 C C . ALA A 1 317 ? 12.696 17.571 -15.518 1.00 98.31 317 ALA A C 1
ATOM 2458 O O . ALA A 1 317 ? 12.109 18.473 -14.921 1.00 98.31 317 ALA A O 1
ATOM 2459 N N . ARG A 1 318 ? 13.694 16.885 -14.945 1.00 97.94 318 ARG A N 1
ATOM 2460 C CA . ARG A 1 318 ? 14.196 17.154 -13.589 1.00 97.94 318 ARG A CA 1
ATOM 2461 C C . ARG A 1 318 ? 14.680 18.594 -13.442 1.00 97.94 318 ARG A C 1
ATOM 2463 O O . ARG A 1 318 ? 14.347 19.252 -12.461 1.00 97.94 318 ARG A O 1
ATOM 2470 N N . GLN A 1 319 ? 15.456 19.088 -14.408 1.00 97.44 319 GLN A N 1
ATOM 2471 C CA . GLN A 1 319 ? 15.960 20.461 -14.375 1.00 97.44 319 GLN A CA 1
ATOM 2472 C C . GLN A 1 319 ? 14.824 21.487 -14.503 1.00 97.44 319 GLN A C 1
ATOM 2474 O O . GLN A 1 319 ? 14.831 22.487 -13.795 1.00 97.44 319 GLN A O 1
ATOM 2479 N N . PHE A 1 320 ? 13.817 21.214 -15.335 1.00 98.50 320 PHE A N 1
ATOM 2480 C CA . PHE A 1 320 ? 12.621 22.047 -15.463 1.00 98.50 320 PHE A CA 1
ATOM 2481 C C . PHE A 1 320 ? 11.838 22.152 -14.146 1.00 98.50 320 PHE A C 1
ATOM 2483 O O . PHE A 1 320 ? 11.460 23.252 -13.750 1.00 98.50 320 PHE A O 1
ATOM 2490 N N . LEU A 1 321 ? 11.644 21.035 -13.432 1.00 98.62 321 LEU A N 1
ATOM 2491 C CA . LEU A 1 321 ? 11.003 21.027 -12.109 1.00 98.62 321 LEU A CA 1
ATOM 2492 C C . LEU A 1 321 ? 11.746 21.928 -11.105 1.00 98.62 321 LEU A C 1
ATOM 2494 O O . LEU A 1 321 ? 11.123 22.668 -10.344 1.00 98.62 321 LEU A O 1
ATOM 2498 N N . ILE A 1 322 ? 13.080 21.901 -11.130 1.00 98.44 322 ILE A N 1
ATOM 2499 C CA . ILE A 1 322 ? 13.924 22.741 -10.271 1.00 98.44 322 ILE A CA 1
ATOM 2500 C C . ILE A 1 322 ? 13.821 24.215 -10.678 1.00 98.44 322 ILE A C 1
ATOM 2502 O O . ILE A 1 322 ? 13.564 25.065 -9.830 1.00 98.44 322 ILE A O 1
ATOM 2506 N N . ASP A 1 323 ? 13.998 24.531 -11.959 1.00 98.38 323 ASP A N 1
ATOM 2507 C CA . ASP A 1 323 ? 14.135 25.917 -12.415 1.00 98.38 323 ASP A CA 1
ATOM 2508 C C . ASP A 1 323 ? 12.801 26.676 -12.441 1.00 98.38 323 ASP A C 1
ATOM 2510 O O . ASP A 1 323 ? 12.749 27.839 -12.038 1.00 98.38 323 ASP A O 1
ATOM 2514 N N . GLU A 1 324 ? 11.716 26.037 -12.890 1.00 98.50 324 GLU A N 1
ATOM 2515 C CA . GLU A 1 324 ? 10.414 26.698 -13.057 1.00 98.50 324 GLU A CA 1
ATOM 2516 C C . GLU A 1 324 ? 9.546 26.633 -11.796 1.00 98.50 324 GLU A C 1
ATOM 2518 O O . GLU A 1 324 ? 8.794 27.570 -11.516 1.00 98.50 324 GLU A O 1
ATOM 2523 N N . PHE A 1 325 ? 9.654 25.554 -11.012 1.00 98.38 325 PHE A N 1
ATOM 2524 C CA . PHE A 1 325 ? 8.853 25.367 -9.798 1.00 98.38 325 PHE A CA 1
ATOM 2525 C C . PHE A 1 325 ? 9.654 25.488 -8.499 1.00 98.38 325 PHE A C 1
ATOM 2527 O O . PHE A 1 325 ? 9.071 25.396 -7.419 1.00 98.38 325 PHE A O 1
ATOM 2534 N N . ASN A 1 326 ? 10.965 25.733 -8.553 1.00 98.38 326 ASN A N 1
ATOM 2535 C CA . ASN A 1 326 ? 11.819 25.807 -7.363 1.00 98.38 326 ASN A CA 1
ATOM 2536 C C . ASN A 1 326 ? 11.726 24.541 -6.488 1.00 98.38 326 ASN A C 1
ATOM 2538 O O . ASN A 1 326 ? 11.672 24.625 -5.260 1.00 98.38 326 ASN A O 1
ATOM 2542 N N . TRP A 1 327 ? 11.626 23.365 -7.114 1.00 98.50 327 TRP A N 1
ATOM 2543 C CA . TRP A 1 327 ? 11.628 22.099 -6.383 1.00 98.50 327 TRP A CA 1
ATOM 2544 C C . TRP A 1 327 ? 13.023 21.779 -5.839 1.00 98.50 327 TRP A C 1
ATOM 2546 O O . TRP A 1 327 ? 14.025 21.943 -6.534 1.00 98.50 327 TRP A O 1
ATOM 2556 N N . ASP A 1 328 ? 13.075 21.259 -4.613 1.00 98.31 328 ASP A N 1
ATOM 2557 C CA . ASP A 1 328 ? 14.281 20.669 -4.027 1.00 98.31 328 ASP A CA 1
ATOM 2558 C C . ASP A 1 328 ? 14.229 19.150 -4.228 1.00 98.31 328 ASP A C 1
ATOM 2560 O O . ASP A 1 328 ? 13.487 18.447 -3.535 1.00 98.31 328 ASP A O 1
ATOM 2564 N N . ILE A 1 329 ? 14.953 18.658 -5.238 1.00 98.19 329 ILE A N 1
ATOM 2565 C CA . ILE A 1 329 ? 14.968 17.240 -5.615 1.00 98.19 329 ILE A CA 1
ATOM 2566 C C . ILE A 1 329 ? 16.194 16.555 -5.006 1.00 98.19 329 ILE A C 1
ATOM 2568 O O . ILE A 1 329 ? 17.333 16.873 -5.359 1.00 98.19 329 ILE A O 1
ATOM 2572 N N . ILE A 1 330 ? 15.937 15.579 -4.133 1.00 97.56 330 ILE A N 1
ATOM 2573 C CA . ILE A 1 330 ? 16.938 14.755 -3.446 1.00 97.56 330 ILE A CA 1
ATOM 2574 C C . ILE A 1 330 ? 16.862 13.329 -4.004 1.00 97.56 330 ILE A C 1
ATOM 2576 O O . ILE A 1 330 ? 15.958 12.566 -3.659 1.00 97.56 330 ILE A O 1
ATOM 2580 N N . ASP A 1 331 ? 17.794 12.984 -4.883 1.00 96.44 331 ASP A N 1
ATOM 2581 C CA . ASP A 1 331 ? 17.908 11.701 -5.583 1.00 96.44 331 ASP A CA 1
ATOM 2582 C C . ASP A 1 331 ? 19.388 11.315 -5.787 1.00 96.44 331 ASP A C 1
ATOM 2584 O O . ASP A 1 331 ? 20.287 12.112 -5.502 1.00 96.44 331 ASP A O 1
ATOM 2588 N N . ASP A 1 332 ? 19.659 10.110 -6.302 1.00 92.25 332 ASP A N 1
ATOM 2589 C CA . ASP A 1 332 ? 21.025 9.688 -6.671 1.00 92.25 332 ASP A CA 1
ATOM 2590 C C . ASP A 1 332 ? 21.483 10.292 -8.016 1.00 92.25 332 ASP A C 1
ATOM 2592 O O . ASP A 1 332 ? 22.661 10.208 -8.384 1.00 92.25 332 ASP A O 1
ATOM 2596 N N . GLY A 1 333 ? 20.561 10.951 -8.728 1.00 84.56 333 GLY A N 1
ATOM 2597 C CA . GLY A 1 333 ? 20.805 11.732 -9.937 1.00 84.56 333 GLY A CA 1
ATOM 2598 C C . GLY A 1 333 ? 21.225 10.903 -11.155 1.00 84.56 333 GLY A C 1
ATOM 2599 O O . GLY A 1 333 ? 21.042 9.693 -11.189 1.00 84.56 333 GLY A O 1
ATOM 2600 N N . GLY A 1 334 ? 21.803 11.605 -12.142 1.00 72.50 334 GLY A N 1
ATOM 2601 C CA . GLY A 1 334 ? 22.541 11.086 -13.301 1.00 72.50 334 GLY A CA 1
ATOM 2602 C C . GLY A 1 334 ? 21.749 10.245 -14.316 1.00 72.50 334 GLY A C 1
ATOM 2603 O O . GLY A 1 334 ? 21.119 9.275 -13.914 1.00 72.50 334 GLY A O 1
ATOM 2604 N N . PRO A 1 335 ? 21.846 10.540 -15.630 1.00 66.19 335 PRO A N 1
ATOM 2605 C CA . PRO A 1 335 ? 21.480 9.564 -16.646 1.00 66.19 335 PRO A CA 1
ATOM 2606 C C . PRO A 1 335 ? 22.458 8.388 -16.549 1.00 66.19 335 PRO A C 1
ATOM 2608 O O . PRO A 1 335 ? 23.676 8.585 -16.570 1.00 66.19 335 PRO A O 1
ATOM 2611 N N . VAL A 1 336 ? 21.933 7.183 -16.379 1.00 67.38 336 VAL A N 1
ATOM 2612 C CA . VAL A 1 336 ? 22.706 5.946 -16.525 1.00 67.38 336 VAL A CA 1
ATOM 2613 C C . VAL A 1 336 ? 22.636 5.556 -18.000 1.00 67.38 336 VAL A C 1
ATOM 2615 O O . VAL A 1 336 ? 21.564 5.653 -18.586 1.00 67.38 336 VAL A O 1
ATOM 2618 N N . ASP A 1 337 ? 23.758 5.180 -18.619 1.00 67.19 337 ASP A N 1
ATOM 2619 C CA . ASP A 1 337 ? 23.723 4.602 -19.969 1.00 67.19 337 ASP A CA 1
ATOM 2620 C C . ASP A 1 337 ? 22.920 3.287 -19.922 1.00 67.19 337 ASP A C 1
ATOM 2622 O O . ASP A 1 337 ? 22.919 2.603 -18.900 1.00 67.19 337 ASP A O 1
ATOM 2626 N N . HIS A 1 338 ? 22.232 2.918 -21.001 1.00 70.69 338 HIS A N 1
ATOM 2627 C CA . HIS A 1 338 ? 21.425 1.692 -21.062 1.00 70.69 338 HIS A CA 1
ATOM 2628 C C . HIS A 1 338 ? 21.749 0.888 -22.297 1.00 70.69 338 HIS A C 1
ATOM 2630 O O . HIS A 1 338 ? 22.093 1.454 -23.336 1.00 70.69 338 HIS A O 1
ATOM 2636 N N . TYR A 1 339 ? 21.545 -0.419 -22.171 1.00 83.12 339 TYR A N 1
ATOM 2637 C CA . TYR A 1 339 ? 21.747 -1.367 -23.250 1.00 83.12 339 TYR A CA 1
ATOM 2638 C C . TYR A 1 339 ? 20.564 -2.314 -23.382 1.00 83.12 339 TYR A C 1
ATOM 2640 O O . TYR A 1 339 ? 20.017 -2.803 -22.389 1.00 83.12 339 TYR A O 1
ATOM 2648 N N . THR A 1 340 ? 20.188 -2.597 -24.622 1.00 89.69 340 THR A N 1
ATOM 2649 C CA . THR A 1 340 ? 19.174 -3.590 -24.952 1.00 89.69 340 THR A CA 1
ATOM 2650 C C . THR A 1 340 ? 19.862 -4.911 -25.281 1.00 89.69 340 THR A C 1
ATOM 2652 O O . THR A 1 340 ? 20.662 -5.020 -26.217 1.00 89.69 340 THR A O 1
ATOM 2655 N N . ILE A 1 341 ? 19.527 -5.944 -24.512 1.00 96.19 341 ILE A N 1
ATOM 2656 C CA . ILE A 1 341 ? 19.957 -7.317 -24.750 1.00 96.19 341 ILE A CA 1
ATOM 2657 C C . ILE A 1 341 ? 18.816 -8.043 -25.444 1.00 96.19 341 ILE A C 1
ATOM 2659 O O . ILE A 1 341 ? 17.727 -8.169 -24.894 1.00 96.19 341 ILE A O 1
ATOM 2663 N N . VAL A 1 342 ? 19.066 -8.538 -26.651 1.00 96.31 342 VAL A N 1
ATOM 2664 C CA . VAL A 1 342 ? 18.104 -9.335 -27.415 1.00 96.31 342 VAL A CA 1
ATOM 2665 C C . VAL A 1 342 ? 18.621 -10.757 -27.511 1.00 96.31 342 VAL A C 1
ATOM 2667 O O . VAL A 1 342 ? 19.764 -10.971 -27.914 1.00 96.31 342 VAL A O 1
ATOM 2670 N N . ALA A 1 343 ? 17.783 -11.737 -27.190 1.00 97.00 343 ALA A N 1
ATOM 2671 C CA . ALA A 1 343 ? 18.139 -13.139 -27.320 1.00 97.00 343 ALA A CA 1
ATOM 2672 C C . ALA A 1 343 ? 17.133 -13.901 -28.195 1.00 97.00 343 ALA A C 1
ATOM 2674 O O . ALA A 1 343 ? 15.948 -13.583 -28.249 1.00 97.00 343 ALA A O 1
ATOM 2675 N N . SER A 1 344 ? 17.602 -14.911 -28.927 1.00 97.38 344 SER A N 1
ATOM 2676 C CA . SER A 1 344 ? 16.744 -15.734 -29.793 1.00 97.38 344 SER A CA 1
ATOM 2677 C C . SER A 1 344 ? 17.188 -17.193 -29.831 1.00 97.38 344 SER A C 1
ATOM 2679 O O . SER A 1 344 ? 18.365 -17.493 -29.651 1.00 97.38 344 SER A O 1
ATOM 2681 N N . ALA A 1 345 ? 16.250 -18.119 -30.034 1.00 97.44 345 ALA A N 1
ATOM 2682 C CA . ALA A 1 345 ? 16.545 -19.548 -30.131 1.00 97.44 345 ALA A CA 1
ATOM 2683 C C . ALA A 1 345 ? 16.812 -19.959 -31.586 1.00 97.44 345 ALA A C 1
ATOM 2685 O O . ALA A 1 345 ? 16.101 -19.539 -32.504 1.00 97.44 345 ALA A O 1
ATOM 2686 N N . ASN A 1 346 ? 17.808 -20.821 -31.795 1.00 96.12 346 ASN A N 1
ATOM 2687 C CA . ASN A 1 346 ? 18.134 -21.400 -33.092 1.00 96.12 346 ASN A CA 1
ATOM 2688 C C . ASN A 1 346 ? 18.332 -22.928 -32.995 1.00 96.12 346 ASN A C 1
ATOM 2690 O O . ASN A 1 346 ? 19.294 -23.373 -32.373 1.00 96.12 346 ASN A O 1
ATOM 2694 N N . PRO A 1 347 ? 17.476 -23.751 -33.626 1.00 95.50 347 PRO A N 1
ATOM 2695 C CA . PRO A 1 347 ? 16.256 -23.353 -34.326 1.00 95.50 347 PRO A CA 1
ATOM 2696 C C . PRO A 1 347 ? 15.226 -22.744 -33.365 1.00 95.50 347 PRO A C 1
ATOM 2698 O O . PRO A 1 347 ? 15.287 -22.969 -32.159 1.00 95.50 347 PRO A O 1
ATOM 2701 N N . MET A 1 348 ? 14.257 -22.008 -33.915 1.00 94.00 348 MET A N 1
ATOM 2702 C CA . MET A 1 348 ? 13.222 -21.311 -33.136 1.00 94.00 348 MET A CA 1
ATOM 2703 C C . MET A 1 348 ? 12.440 -22.250 -32.203 1.00 94.00 348 MET A C 1
ATOM 2705 O O . MET A 1 348 ? 12.120 -21.868 -31.084 1.00 94.00 348 MET A O 1
ATOM 2709 N N . ASP A 1 349 ? 12.193 -23.491 -32.630 1.00 93.69 349 ASP A N 1
ATOM 2710 C CA . ASP A 1 349 ? 11.479 -24.496 -31.829 1.00 93.69 349 ASP A CA 1
ATOM 2711 C C . ASP A 1 349 ? 12.385 -25.221 -30.810 1.00 93.69 349 ASP A C 1
ATOM 2713 O O . ASP A 1 349 ? 11.905 -26.037 -30.022 1.00 93.69 349 ASP A O 1
ATOM 2717 N N . GLY A 1 350 ? 13.694 -24.938 -30.817 1.00 92.31 350 GLY A N 1
ATOM 2718 C CA . GLY A 1 350 ? 14.708 -25.667 -30.054 1.00 92.31 350 GLY A CA 1
ATOM 2719 C C . GLY A 1 350 ? 14.677 -25.428 -28.545 1.00 92.31 350 GLY A C 1
ATOM 2720 O O . GLY A 1 350 ? 15.098 -26.298 -27.783 1.00 92.31 350 GLY A O 1
ATOM 2721 N N . GLY A 1 351 ? 14.146 -24.291 -28.094 1.00 95.62 351 GLY A N 1
ATOM 2722 C CA . GLY A 1 351 ? 14.075 -23.959 -26.675 1.00 95.62 351 GLY A CA 1
ATOM 2723 C C . GLY A 1 351 ? 13.461 -22.593 -26.388 1.00 95.62 351 GLY A C 1
ATOM 2724 O O . GLY A 1 351 ? 13.078 -21.863 -27.300 1.00 95.62 351 GLY A O 1
ATOM 2725 N N . THR A 1 352 ? 13.374 -22.259 -25.105 1.00 96.44 352 THR A N 1
ATOM 2726 C CA . THR A 1 352 ? 12.957 -20.949 -24.592 1.00 96.44 352 THR A CA 1
ATOM 2727 C C . THR A 1 352 ? 14.137 -20.214 -23.966 1.00 96.44 352 THR A C 1
ATOM 2729 O O . THR A 1 352 ? 15.135 -20.829 -23.579 1.00 96.44 352 THR A O 1
ATOM 2732 N N . ILE A 1 353 ? 14.021 -18.891 -23.878 1.00 97.62 353 ILE A N 1
ATOM 2733 C CA . ILE A 1 353 ? 15.034 -18.005 -23.305 1.00 97.62 353 ILE A CA 1
ATOM 2734 C C . ILE A 1 353 ? 14.367 -17.097 -22.274 1.00 97.62 353 ILE A C 1
ATOM 2736 O O . ILE A 1 353 ? 13.243 -16.648 -22.489 1.00 97.62 353 ILE A O 1
ATOM 2740 N N . GLU A 1 354 ? 15.072 -16.841 -21.178 1.00 96.50 354 GLU A N 1
ATOM 2741 C CA . GLU A 1 354 ? 14.722 -15.850 -20.162 1.00 96.50 354 GLU A CA 1
ATOM 2742 C C . GLU A 1 354 ? 15.919 -14.926 -19.889 1.00 96.50 354 GLU A C 1
ATOM 2744 O O . GLU A 1 354 ? 17.073 -15.339 -20.049 1.00 96.50 354 GLU A O 1
ATOM 2749 N N . GLY A 1 355 ? 15.642 -13.703 -19.427 1.00 92.88 355 GLY A N 1
ATOM 2750 C CA . GLY A 1 355 ? 16.648 -12.744 -18.954 1.00 92.88 355 GLY A CA 1
ATOM 2751 C C . GLY A 1 355 ? 17.098 -11.689 -19.970 1.00 92.88 355 GLY A C 1
ATOM 2752 O O . GLY A 1 355 ? 17.974 -10.891 -19.645 1.00 92.88 355 GLY A O 1
ATOM 2753 N N . ASP A 1 356 ? 16.536 -11.676 -21.181 1.00 93.69 356 ASP A N 1
ATOM 2754 C CA . ASP A 1 356 ? 16.749 -10.619 -22.172 1.00 93.69 356 ASP A CA 1
ATOM 2755 C C . ASP A 1 356 ? 15.829 -9.408 -21.924 1.00 93.69 356 ASP A C 1
ATOM 2757 O O . ASP A 1 356 ? 14.829 -9.496 -21.208 1.00 93.69 356 ASP A O 1
ATOM 2761 N N . GLY A 1 357 ? 16.192 -8.250 -22.479 1.00 89.38 357 GLY A N 1
ATOM 2762 C CA . GLY A 1 357 ? 15.504 -6.978 -22.257 1.00 89.38 357 GLY A CA 1
ATOM 2763 C C . GLY A 1 357 ? 16.450 -5.792 -22.072 1.00 89.38 357 GLY A C 1
ATOM 2764 O O . GLY A 1 357 ? 17.651 -5.875 -22.335 1.00 89.38 357 GLY A O 1
ATOM 2765 N N . ASP A 1 358 ? 15.885 -4.673 -21.624 1.00 82.88 358 ASP A N 1
ATOM 2766 C CA . ASP A 1 358 ? 16.640 -3.458 -21.317 1.00 82.88 358 ASP A CA 1
ATOM 2767 C C . ASP A 1 358 ? 17.302 -3.559 -19.939 1.00 82.88 358 ASP A C 1
ATOM 2769 O O . ASP A 1 358 ? 16.685 -4.000 -18.966 1.00 82.88 358 ASP A O 1
ATOM 2773 N N . CYS A 1 359 ? 18.549 -3.105 -19.847 1.00 79.31 359 CYS A N 1
ATOM 2774 C CA . CYS A 1 359 ? 19.324 -3.104 -18.612 1.00 79.31 359 CYS A CA 1
ATOM 2775 C C . CYS A 1 359 ? 20.183 -1.838 -18.479 1.00 79.31 359 CYS A C 1
ATOM 2777 O O . CYS A 1 359 ? 20.520 -1.185 -19.470 1.00 79.31 359 CYS A O 1
ATOM 2779 N N . ASP A 1 360 ? 20.499 -1.478 -17.234 1.00 76.12 360 ASP A N 1
ATOM 2780 C CA . ASP A 1 360 ? 21.367 -0.343 -16.913 1.00 76.12 360 ASP A CA 1
ATOM 2781 C C . ASP A 1 360 ? 22.835 -0.666 -17.274 1.00 76.12 360 ASP A C 1
ATOM 2783 O O . ASP A 1 360 ? 23.264 -1.822 -17.233 1.00 76.12 360 ASP A O 1
ATOM 2787 N N . PHE A 1 361 ? 23.640 0.355 -17.562 1.00 75.62 361 PHE A N 1
ATOM 2788 C CA . PHE A 1 361 ? 25.097 0.247 -17.644 1.00 75.62 361 PHE A CA 1
ATOM 2789 C C . PHE A 1 361 ? 25.657 -0.360 -16.357 1.00 75.62 361 PHE A C 1
ATOM 2791 O O . PHE A 1 361 ? 25.244 0.002 -15.253 1.00 75.62 361 PHE A O 1
ATOM 2798 N N . ASP A 1 362 ? 26.614 -1.272 -16.512 1.00 74.56 362 ASP A N 1
ATOM 2799 C CA . ASP A 1 362 ? 27.205 -2.081 -15.443 1.00 74.56 362 ASP A CA 1
ATOM 2800 C C . ASP A 1 362 ? 26.238 -3.077 -14.764 1.00 74.56 362 ASP A C 1
ATOM 2802 O O . ASP A 1 362 ? 26.630 -3.752 -13.805 1.00 74.56 362 ASP A O 1
ATOM 2806 N N . ALA A 1 363 ? 25.003 -3.245 -15.256 1.00 79.62 363 ALA A N 1
ATOM 2807 C CA . ALA A 1 363 ? 24.107 -4.277 -14.741 1.00 79.62 363 ALA A CA 1
ATOM 2808 C C . ALA A 1 363 ? 24.642 -5.681 -15.052 1.00 79.62 363 ALA A C 1
ATOM 2810 O O . ALA A 1 363 ? 25.115 -5.966 -16.155 1.00 79.62 363 ALA A O 1
ATOM 2811 N N . GLU A 1 364 ? 24.526 -6.585 -14.081 1.00 90.88 364 GLU A N 1
ATOM 2812 C CA . GLU A 1 364 ? 24.768 -8.007 -14.303 1.00 90.88 364 GLU A CA 1
ATOM 2813 C C . GLU A 1 364 ? 23.527 -8.633 -14.953 1.00 90.88 364 GLU A C 1
ATOM 2815 O O . GLU A 1 364 ? 22.453 -8.687 -14.355 1.00 90.88 364 GLU A O 1
ATOM 2820 N N . VAL A 1 365 ? 23.677 -9.106 -16.189 1.00 93.38 365 VAL A N 1
ATOM 2821 C CA . VAL A 1 365 ? 22.623 -9.764 -16.967 1.00 93.38 365 VAL A CA 1
ATOM 2822 C C . VAL A 1 365 ? 22.904 -11.256 -17.005 1.00 93.38 365 VAL A C 1
ATOM 2824 O O . VAL A 1 365 ? 24.025 -11.665 -17.302 1.00 93.38 365 VAL A O 1
ATOM 2827 N N . THR A 1 366 ? 21.887 -12.077 -16.734 1.00 96.81 366 THR A N 1
ATOM 2828 C CA . THR A 1 366 ? 21.965 -13.539 -16.863 1.00 96.81 366 THR A CA 1
ATOM 2829 C C . THR A 1 366 ? 20.906 -14.034 -17.835 1.00 96.81 366 THR A C 1
ATOM 2831 O O . THR A 1 366 ? 19.718 -13.999 -17.524 1.00 96.81 366 THR A O 1
ATOM 2834 N N . LEU A 1 367 ? 21.344 -14.540 -18.987 1.00 97.88 367 LEU A N 1
ATOM 2835 C CA . LEU A 1 367 ? 20.479 -15.230 -19.940 1.00 97.88 367 LEU A CA 1
ATOM 2836 C C . LEU A 1 367 ? 20.403 -16.713 -19.604 1.00 97.88 367 LEU A C 1
ATOM 2838 O O . LEU A 1 367 ? 21.437 -17.345 -19.392 1.00 97.88 367 LEU A O 1
ATOM 2842 N N . THR A 1 368 ? 19.199 -17.281 -19.607 1.00 97.81 368 THR A N 1
ATOM 2843 C CA . THR A 1 368 ? 18.983 -18.715 -19.367 1.00 97.81 368 THR A CA 1
ATOM 2844 C C . THR A 1 368 ? 18.268 -19.355 -20.547 1.00 97.81 368 THR A C 1
ATOM 2846 O O . THR A 1 368 ? 17.145 -18.981 -20.874 1.00 97.81 368 THR A O 1
ATOM 2849 N N . ALA A 1 369 ? 18.907 -20.342 -21.173 1.00 97.62 369 ALA A N 1
ATOM 2850 C CA . ALA A 1 369 ? 18.322 -21.148 -22.239 1.00 97.62 369 ALA A CA 1
ATOM 2851 C C . ALA A 1 369 ? 17.789 -22.483 -21.696 1.00 97.62 369 ALA A C 1
ATOM 2853 O O . ALA A 1 369 ? 18.518 -23.236 -21.052 1.00 97.62 369 ALA A O 1
ATOM 2854 N N . THR A 1 370 ? 16.537 -22.817 -22.012 1.00 97.00 370 THR A N 1
ATOM 2855 C CA . THR A 1 370 ? 15.922 -24.112 -21.675 1.00 97.00 370 THR A CA 1
ATOM 2856 C C . THR A 1 370 ? 15.537 -24.845 -22.953 1.00 97.00 370 THR A C 1
ATOM 2858 O O . THR A 1 370 ? 14.785 -24.318 -23.766 1.00 97.00 370 THR A O 1
ATOM 2861 N N . ALA A 1 371 ? 16.055 -26.057 -23.157 1.00 95.06 371 ALA A N 1
ATOM 2862 C CA . ALA A 1 371 ? 15.779 -26.832 -24.366 1.00 95.06 371 ALA A CA 1
ATOM 2863 C C . ALA A 1 371 ? 14.370 -27.452 -24.356 1.00 95.06 371 ALA A C 1
ATOM 2865 O O . ALA A 1 371 ? 13.894 -27.919 -23.320 1.00 95.06 371 ALA A O 1
ATOM 2866 N N . ASN A 1 372 ? 13.722 -27.492 -25.523 1.00 93.12 372 ASN A N 1
ATOM 2867 C CA . ASN A 1 372 ? 12.405 -28.099 -25.712 1.00 93.12 372 ASN A CA 1
ATOM 2868 C C . ASN A 1 372 ? 12.519 -29.553 -26.185 1.00 93.12 372 ASN A C 1
ATOM 2870 O O . ASN A 1 372 ? 13.292 -29.859 -27.086 1.00 93.12 372 ASN A O 1
ATOM 2874 N N . GLY A 1 373 ? 11.664 -30.443 -25.673 1.00 89.31 373 GLY A N 1
ATOM 2875 C CA . GLY A 1 373 ? 11.544 -31.816 -26.183 1.00 89.31 373 GLY A CA 1
ATOM 2876 C C . GLY A 1 373 ? 12.881 -32.567 -26.212 1.00 89.31 373 GLY A C 1
ATOM 2877 O O . GLY A 1 373 ? 13.558 -32.651 -25.192 1.00 89.31 373 GLY A O 1
ATOM 2878 N N . ASP A 1 374 ? 13.242 -33.098 -27.383 1.00 87.50 374 ASP A N 1
ATOM 2879 C CA . ASP A 1 374 ? 14.485 -33.856 -27.598 1.00 87.50 374 ASP A CA 1
ATOM 2880 C C . ASP A 1 374 ? 15.697 -32.960 -27.918 1.00 87.50 374 ASP A C 1
ATOM 2882 O O . ASP A 1 374 ? 16.793 -33.463 -28.172 1.00 87.50 374 ASP A O 1
ATOM 2886 N N . TYR A 1 375 ? 15.536 -31.634 -27.940 1.00 91.88 375 TYR A N 1
ATOM 2887 C CA . TYR A 1 375 ? 16.660 -30.735 -28.172 1.00 91.88 375 TYR A CA 1
ATOM 2888 C C . TYR A 1 375 ? 17.610 -30.705 -26.972 1.00 91.88 375 TYR A C 1
ATOM 2890 O O . TYR A 1 375 ? 17.222 -30.824 -25.813 1.00 91.88 375 TYR A O 1
ATOM 2898 N N . SER A 1 376 ? 18.887 -30.483 -27.262 1.00 91.69 376 SER A N 1
ATOM 2899 C CA . SER A 1 376 ? 19.918 -30.153 -26.282 1.00 91.69 376 SER A CA 1
ATOM 2900 C C . SER A 1 376 ? 20.465 -28.763 -26.572 1.00 91.69 376 SER A C 1
ATOM 2902 O O . SER A 1 376 ? 20.770 -28.453 -27.728 1.00 91.69 376 SER A O 1
ATOM 2904 N N . PHE A 1 377 ? 20.602 -27.938 -25.531 1.00 94.62 377 PHE A N 1
ATOM 2905 C CA . PHE A 1 377 ? 21.336 -26.677 -25.623 1.00 94.62 377 PHE A CA 1
ATOM 2906 C C . PHE A 1 377 ? 22.799 -26.961 -25.981 1.00 94.62 377 PHE A C 1
ATOM 2908 O O . PHE A 1 377 ? 23.404 -27.886 -25.437 1.00 94.62 377 PHE A O 1
ATOM 2915 N N . VAL A 1 378 ? 23.340 -26.190 -26.921 1.00 94.81 378 VAL A N 1
ATOM 2916 C CA . VAL A 1 378 ? 24.705 -26.343 -27.432 1.00 94.81 378 VAL A CA 1
ATOM 2917 C C . VAL A 1 378 ? 25.588 -25.217 -26.913 1.00 94.81 378 VAL A C 1
ATOM 2919 O O . VAL A 1 378 ? 26.575 -25.486 -26.235 1.00 94.81 378 VAL A O 1
ATOM 2922 N N . ASN A 1 379 ? 25.252 -23.972 -27.252 1.00 96.88 379 ASN A N 1
ATOM 2923 C CA . ASN A 1 379 ? 26.006 -22.786 -26.864 1.00 96.88 379 ASN A CA 1
ATOM 2924 C C . ASN A 1 379 ? 25.199 -21.499 -27.098 1.00 96.88 379 ASN A C 1
ATOM 2926 O O . ASN A 1 379 ? 24.181 -21.485 -27.791 1.00 96.88 379 ASN A O 1
ATOM 2930 N N . TRP A 1 380 ? 25.696 -20.407 -26.533 1.00 98.25 380 TRP A N 1
ATOM 2931 C CA . TRP A 1 380 ? 25.343 -19.044 -26.890 1.00 98.25 380 TRP A CA 1
ATOM 2932 C C . TRP A 1 380 ? 26.323 -18.522 -27.935 1.00 98.25 380 TRP A C 1
ATOM 2934 O O . TRP A 1 380 ? 27.540 -18.662 -27.776 1.00 98.25 380 TRP A O 1
ATOM 2944 N N . THR A 1 381 ? 25.807 -17.859 -28.966 1.00 97.81 381 THR A N 1
ATOM 2945 C CA . THR A 1 381 ? 26.617 -17.144 -29.959 1.00 97.81 381 THR A CA 1
ATOM 2946 C C . THR A 1 381 ? 26.202 -15.687 -30.096 1.00 97.81 381 THR A C 1
ATOM 2948 O O . THR A 1 381 ? 25.020 -15.370 -30.018 1.00 97.81 381 THR A O 1
ATOM 2951 N N . GLU A 1 382 ? 27.161 -14.818 -30.387 1.00 97.50 382 GLU A N 1
ATOM 2952 C CA . GLU A 1 382 ? 26.958 -13.421 -30.769 1.00 97.50 382 GLU A CA 1
ATOM 2953 C C . GLU A 1 382 ? 27.731 -13.166 -32.064 1.00 97.50 382 GLU A C 1
ATOM 2955 O O . GLU A 1 382 ? 28.921 -13.465 -32.145 1.00 97.50 382 GLU A O 1
ATOM 2960 N N . ASN A 1 383 ? 27.059 -12.654 -33.100 1.00 93.69 383 ASN A N 1
ATOM 2961 C CA . ASN A 1 383 ? 27.641 -12.516 -34.444 1.00 93.69 383 ASN A CA 1
ATOM 2962 C C . ASN A 1 383 ? 28.297 -13.821 -34.955 1.00 93.69 383 ASN A C 1
ATOM 2964 O O . ASN A 1 383 ? 29.416 -13.799 -35.468 1.00 93.69 383 ASN A O 1
ATOM 2968 N N . ASP A 1 384 ? 27.613 -14.957 -34.766 1.00 93.19 384 ASP A N 1
ATOM 2969 C CA . ASP A 1 384 ? 28.078 -16.318 -35.092 1.00 93.19 384 ASP A CA 1
ATOM 2970 C C . ASP A 1 384 ? 29.343 -16.790 -34.339 1.00 93.19 384 ASP A C 1
ATOM 2972 O O . ASP A 1 384 ? 29.903 -17.842 -34.652 1.00 93.19 384 ASP A O 1
ATOM 2976 N N . VAL A 1 385 ? 29.800 -16.049 -33.322 1.00 96.75 385 VAL A N 1
ATOM 2977 C CA . VAL A 1 385 ? 30.937 -16.425 -32.469 1.00 96.75 385 VAL A CA 1
ATOM 2978 C C . VAL A 1 385 ? 30.428 -16.980 -31.145 1.00 96.75 385 VAL A C 1
ATOM 2980 O O . VAL A 1 385 ? 29.600 -16.353 -30.493 1.00 96.75 385 VAL A O 1
ATOM 2983 N N . GLU A 1 386 ? 30.931 -18.146 -30.733 1.00 97.50 386 GLU A N 1
ATOM 2984 C CA . GLU A 1 386 ? 30.609 -18.748 -29.433 1.00 97.50 386 GLU A CA 1
ATOM 2985 C C . GLU A 1 386 ? 31.080 -17.851 -28.281 1.00 97.50 386 GLU A C 1
ATOM 2987 O O . GLU A 1 386 ? 32.256 -17.493 -28.203 1.00 97.50 386 GLU A O 1
ATOM 2992 N N . VAL A 1 387 ? 30.154 -17.510 -27.381 1.00 97.38 387 VAL A N 1
ATOM 2993 C CA . VAL A 1 387 ? 30.420 -16.685 -26.190 1.00 97.38 387 VAL A CA 1
ATOM 2994 C C . VAL A 1 387 ? 30.240 -17.450 -24.878 1.00 97.38 387 VAL A C 1
ATOM 2996 O O . VAL A 1 387 ? 30.806 -17.044 -23.866 1.00 97.38 387 VAL A O 1
ATOM 2999 N N . SER A 1 388 ? 29.487 -18.555 -24.881 1.00 97.50 388 SER A N 1
ATOM 3000 C CA . SER A 1 388 ? 29.327 -19.442 -23.722 1.00 97.50 388 SER A CA 1
ATOM 3001 C C . SER A 1 388 ? 28.806 -20.815 -24.138 1.00 97.50 388 SER A C 1
ATOM 3003 O O . SER A 1 388 ? 27.960 -20.903 -25.021 1.00 97.50 388 SER A O 1
ATOM 3005 N N . THR A 1 389 ? 29.251 -21.880 -23.473 1.00 95.56 389 THR A N 1
ATOM 3006 C CA . THR A 1 389 ? 28.663 -23.230 -23.571 1.00 95.56 389 THR A CA 1
ATOM 3007 C C . THR A 1 389 ? 27.749 -23.564 -22.390 1.00 95.56 389 THR A C 1
ATOM 3009 O O . THR A 1 389 ? 27.098 -24.608 -22.388 1.00 95.56 389 THR A O 1
ATOM 3012 N N . ASP A 1 390 ? 27.655 -22.670 -21.404 1.00 97.19 390 ASP A N 1
ATOM 3013 C CA . ASP A 1 390 ? 26.742 -22.802 -20.276 1.00 97.19 390 ASP A CA 1
ATOM 3014 C C . ASP A 1 390 ? 25.365 -22.245 -20.651 1.00 97.19 390 ASP A C 1
ATOM 3016 O O . ASP A 1 390 ? 25.246 -21.134 -21.173 1.00 97.19 390 ASP A O 1
ATOM 3020 N N . ALA A 1 391 ? 24.312 -23.016 -20.364 1.00 96.44 391 ALA A N 1
ATOM 3021 C CA . ALA A 1 391 ? 22.930 -22.619 -20.644 1.00 96.44 391 ALA A CA 1
ATOM 3022 C C . ALA A 1 391 ? 22.520 -21.344 -19.888 1.00 96.44 391 ALA A C 1
ATOM 3024 O O . ALA A 1 391 ? 21.726 -20.560 -20.408 1.00 96.44 391 ALA A O 1
ATOM 3025 N N . ALA A 1 392 ? 23.098 -21.127 -18.702 1.00 97.94 392 ALA A N 1
ATOM 3026 C CA . ALA A 1 392 ? 23.059 -19.85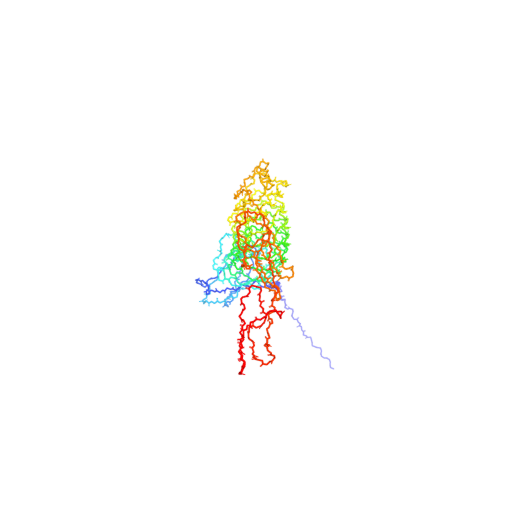9 -17.985 1.00 97.94 392 ALA A CA 1
ATOM 3027 C C . ALA A 1 392 ? 24.331 -19.061 -18.308 1.00 97.94 392 ALA A C 1
ATOM 3029 O O . ALA A 1 392 ? 25.432 -19.476 -17.949 1.00 97.94 392 ALA A O 1
ATOM 3030 N N . TYR A 1 393 ? 24.182 -17.927 -18.989 1.00 97.62 393 TYR A N 1
ATOM 3031 C CA . TYR A 1 393 ? 25.287 -17.062 -19.386 1.00 97.62 393 TYR A CA 1
ATOM 3032 C C . TYR A 1 393 ? 25.154 -15.687 -18.735 1.00 97.62 393 TYR A C 1
ATOM 3034 O O . TYR A 1 393 ? 24.228 -14.936 -19.042 1.00 97.62 393 TYR A O 1
ATOM 3042 N N . THR A 1 394 ? 26.102 -15.368 -17.852 1.00 96.62 394 THR A N 1
ATOM 3043 C CA . THR A 1 394 ? 26.144 -14.108 -17.101 1.00 96.62 394 THR A CA 1
ATOM 3044 C C . THR A 1 394 ? 27.233 -13.180 -17.634 1.00 96.62 394 THR A C 1
ATOM 3046 O O . THR A 1 394 ? 28.365 -13.612 -17.867 1.00 96.62 394 THR A O 1
ATOM 3049 N N . PHE A 1 395 ? 26.912 -11.900 -17.810 1.00 94.75 395 PHE A N 1
ATOM 3050 C CA . PHE A 1 395 ? 27.852 -10.861 -18.233 1.00 94.75 395 PHE A CA 1
ATOM 3051 C C . PHE A 1 395 ? 27.438 -9.480 -17.706 1.00 94.75 395 PHE A C 1
ATOM 3053 O O . PHE A 1 395 ? 26.315 -9.290 -17.251 1.00 94.75 395 PHE A O 1
ATOM 3060 N N . ILE A 1 396 ?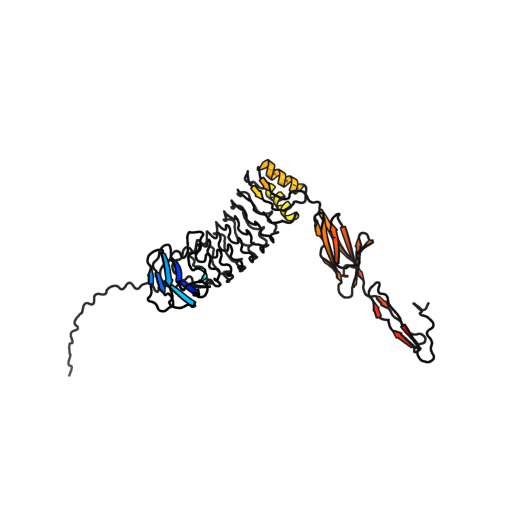 28.356 -8.513 -17.779 1.00 88.12 396 ILE A N 1
ATOM 3061 C CA . ILE A 1 396 ? 28.080 -7.111 -17.444 1.00 88.12 396 ILE A CA 1
ATOM 3062 C C . ILE A 1 396 ? 27.629 -6.373 -18.705 1.00 88.12 396 ILE A C 1
ATOM 3064 O O . ILE A 1 396 ? 28.288 -6.471 -19.743 1.00 88.12 396 ILE A O 1
ATOM 3068 N N . ALA A 1 397 ? 26.513 -5.655 -18.621 1.00 88.06 397 ALA A N 1
ATOM 3069 C CA . ALA A 1 397 ? 25.974 -4.869 -19.718 1.00 88.06 397 ALA A CA 1
ATOM 3070 C C . ALA A 1 397 ? 26.782 -3.580 -19.919 1.00 88.06 397 ALA A C 1
ATOM 3072 O O . ALA A 1 397 ? 26.697 -2.637 -19.131 1.00 88.06 397 ALA A O 1
ATOM 3073 N N . THR A 1 398 ? 27.574 -3.554 -20.991 1.00 85.88 398 THR A N 1
ATOM 3074 C CA . THR A 1 398 ? 28.367 -2.384 -21.401 1.00 85.88 398 THR A CA 1
ATOM 3075 C C . THR A 1 398 ? 28.088 -1.931 -22.832 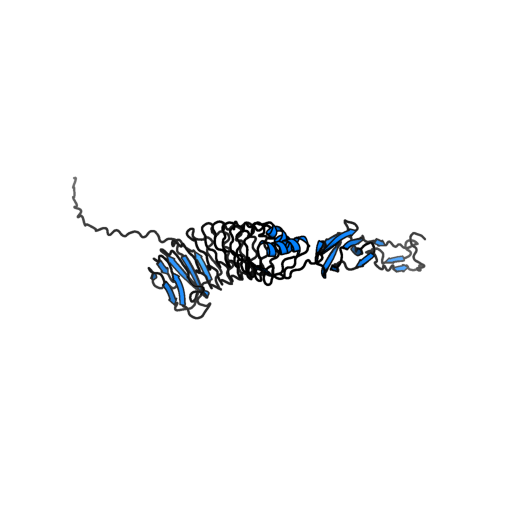1.00 85.88 398 THR A C 1
ATOM 3077 O O . THR A 1 398 ? 28.665 -0.936 -23.250 1.00 85.88 398 THR A O 1
ATOM 3080 N N . ASP A 1 399 ? 27.262 -2.667 -23.581 1.00 88.31 399 ASP A N 1
ATOM 3081 C CA . ASP A 1 399 ? 26.872 -2.406 -24.971 1.00 88.31 399 ASP A CA 1
ATOM 3082 C C . ASP A 1 399 ? 25.555 -3.143 -25.285 1.00 88.31 399 ASP A C 1
ATOM 3084 O O . ASP A 1 399 ? 25.224 -4.127 -24.616 1.00 88.31 399 ASP A O 1
ATOM 3088 N N . ASP A 1 400 ? 24.830 -2.708 -26.324 1.00 92.69 400 ASP A N 1
ATOM 3089 C CA . ASP A 1 400 ? 23.709 -3.471 -26.889 1.00 92.69 400 ASP A CA 1
ATOM 3090 C C . ASP A 1 400 ? 24.218 -4.815 -27.416 1.00 92.69 400 ASP A C 1
ATOM 3092 O O . ASP A 1 400 ? 25.239 -4.876 -28.111 1.00 92.69 400 ASP A O 1
ATOM 3096 N N . ARG A 1 401 ? 23.488 -5.901 -27.143 1.00 95.56 401 ARG A N 1
ATOM 3097 C CA . ARG A 1 401 ? 23.896 -7.248 -27.568 1.00 95.56 401 ARG A CA 1
ATOM 3098 C C . ARG A 1 401 ? 22.761 -8.009 -28.219 1.00 95.56 401 ARG A C 1
ATOM 3100 O O . ARG A 1 401 ? 21.600 -7.895 -27.839 1.00 95.56 401 ARG A O 1
ATOM 3107 N N . THR A 1 402 ? 23.106 -8.832 -29.204 1.00 97.25 402 THR A N 1
ATOM 3108 C CA . THR A 1 402 ? 22.178 -9.776 -29.835 1.00 97.25 402 THR A CA 1
ATOM 3109 C C . THR A 1 402 ? 22.773 -11.171 -29.764 1.00 97.25 402 THR A C 1
ATOM 3111 O O . THR A 1 402 ? 23.777 -11.464 -30.416 1.00 97.25 402 THR A O 1
ATOM 3114 N N . LEU A 1 403 ? 22.146 -12.030 -28.967 1.00 98.19 403 LEU A N 1
ATOM 3115 C CA . LEU A 1 403 ? 22.606 -13.380 -28.685 1.00 98.19 403 LEU A CA 1
ATOM 3116 C C . LEU A 1 403 ? 21.662 -14.429 -29.271 1.00 98.19 403 LEU A C 1
ATOM 3118 O O . LEU A 1 403 ? 20.451 -14.238 -29.396 1.00 98.19 403 LEU A O 1
ATOM 3122 N N . VAL A 1 404 ? 22.232 -15.574 -29.622 1.00 98.31 404 VAL A N 1
ATOM 3123 C CA . VAL A 1 404 ? 21.497 -16.724 -30.141 1.00 98.31 404 VAL A CA 1
ATOM 3124 C C . VAL A 1 404 ? 21.809 -17.938 -29.276 1.00 98.31 404 VAL A C 1
ATOM 3126 O O . VAL A 1 404 ? 22.973 -18.315 -29.154 1.00 98.31 404 VAL A O 1
ATOM 3129 N N . ALA A 1 405 ? 20.784 -18.544 -28.678 1.00 98.25 405 ALA A N 1
ATOM 3130 C CA . ALA A 1 405 ? 20.880 -19.846 -28.030 1.00 98.25 405 ALA A CA 1
ATOM 3131 C C . ALA A 1 405 ? 20.753 -20.931 -29.098 1.00 98.25 405 ALA A C 1
ATOM 3133 O O . ALA A 1 405 ? 19.688 -21.099 -29.698 1.00 98.25 405 ALA A O 1
ATOM 3134 N N . ASN A 1 406 ? 21.830 -21.668 -29.345 1.00 97.44 406 ASN A N 1
ATOM 3135 C CA . ASN A 1 406 ? 21.831 -22.744 -30.322 1.00 97.44 406 ASN A CA 1
ATOM 3136 C C . ASN A 1 406 ? 21.442 -24.067 -29.664 1.00 97.44 406 ASN A C 1
ATOM 3138 O O . ASN A 1 406 ? 21.976 -24.449 -28.622 1.00 97.44 406 ASN A O 1
ATOM 3142 N N . PHE A 1 407 ? 20.542 -24.792 -30.318 1.00 95.81 407 PHE A N 1
ATOM 3143 C CA . PHE A 1 407 ? 20.038 -26.091 -29.903 1.00 95.81 407 PHE A CA 1
ATOM 3144 C C . PHE A 1 407 ? 20.253 -27.125 -31.006 1.00 95.81 407 PHE A C 1
ATOM 3146 O O . PHE A 1 407 ? 20.271 -26.813 -32.197 1.00 95.81 407 PHE A O 1
ATOM 3153 N N . SER A 1 408 ? 20.376 -28.390 -30.616 1.00 93.50 408 SER A N 1
ATOM 3154 C CA . SER A 1 408 ? 20.545 -29.505 -31.550 1.00 93.50 408 SER A CA 1
ATOM 3155 C C . SER A 1 408 ? 19.690 -30.700 -31.158 1.00 93.50 408 SER A C 1
ATOM 3157 O O . SER A 1 408 ? 19.491 -30.959 -29.974 1.00 93.50 408 SER A O 1
ATOM 3159 N N . LEU A 1 409 ? 19.199 -31.431 -32.157 1.00 88.88 409 LEU A N 1
ATOM 3160 C CA . LEU A 1 409 ? 18.630 -32.762 -31.954 1.00 88.88 409 LEU A CA 1
ATOM 3161 C C . LEU A 1 409 ? 19.756 -33.793 -31.761 1.00 88.88 409 LEU A C 1
ATOM 3163 O O . LEU A 1 409 ? 20.882 -33.562 -32.221 1.00 88.88 409 LEU A O 1
ATOM 3167 N N . PRO A 1 410 ? 19.471 -34.935 -31.114 1.00 83.00 410 PRO A N 1
ATOM 3168 C CA . PRO A 1 410 ? 20.426 -36.022 -31.000 1.00 83.00 410 PRO A CA 1
ATOM 3169 C C . PRO A 1 410 ? 20.793 -36.591 -32.376 1.00 83.00 410 PRO A C 1
ATOM 3171 O O . PRO A 1 410 ? 19.982 -36.668 -33.298 1.00 83.00 410 PRO A O 1
ATOM 3174 N N . TYR A 1 411 ? 22.038 -37.035 -32.486 1.00 81.50 411 TYR A N 1
ATOM 3175 C CA . TYR A 1 411 ? 22.581 -37.780 -33.609 1.00 81.50 411 TYR A CA 1
ATOM 3176 C C . TYR A 1 411 ? 22.462 -39.273 -33.327 1.00 81.50 411 TYR A C 1
ATOM 3178 O O . TYR A 1 411 ? 22.863 -39.747 -32.263 1.00 81.50 411 TYR A O 1
ATOM 3186 N N . THR A 1 412 ? 21.965 -40.040 -34.292 1.00 85.00 412 THR A N 1
ATOM 3187 C CA . THR A 1 412 ? 21.956 -41.502 -34.207 1.00 85.00 412 THR A CA 1
ATOM 3188 C C . THR A 1 412 ? 23.224 -42.068 -34.837 1.00 85.00 412 THR A C 1
ATOM 3190 O O . THR A 1 412 ? 23.460 -41.897 -36.031 1.00 85.00 412 THR A O 1
ATOM 3193 N N . ILE A 1 413 ? 24.020 -42.791 -34.051 1.00 86.50 413 ILE A N 1
ATOM 3194 C CA . ILE A 1 413 ? 25.168 -43.561 -34.535 1.00 86.50 413 ILE A CA 1
ATOM 3195 C C . ILE A 1 413 ? 24.746 -45.020 -34.686 1.00 86.50 413 ILE A C 1
ATOM 3197 O O . ILE A 1 413 ? 24.481 -45.707 -33.697 1.00 86.50 413 ILE A O 1
ATOM 3201 N N . GLY A 1 414 ? 24.683 -45.493 -35.932 1.00 87.25 414 GLY A N 1
ATOM 3202 C CA . GLY A 1 414 ? 24.448 -46.895 -36.269 1.00 87.25 414 GLY A CA 1
ATOM 3203 C C . GLY A 1 414 ? 25.761 -47.654 -36.449 1.00 87.25 414 GLY A C 1
ATOM 3204 O O . GLY A 1 414 ? 26.704 -47.136 -37.038 1.00 87.25 414 GLY A O 1
ATOM 3205 N N . ALA A 1 415 ? 25.825 -48.896 -35.969 1.00 89.38 415 ALA A N 1
ATOM 3206 C CA . ALA A 1 415 ? 26.967 -49.769 -36.210 1.00 89.38 415 ALA A CA 1
ATOM 3207 C C . ALA A 1 415 ? 26.512 -51.218 -36.401 1.00 89.38 415 ALA A C 1
ATOM 3209 O O . ALA A 1 415 ? 25.646 -51.713 -35.678 1.00 89.38 415 ALA A O 1
ATOM 3210 N N . ILE A 1 416 ? 27.105 -51.896 -37.381 1.00 89.75 416 ILE A N 1
ATOM 3211 C CA . ILE A 1 416 ? 26.778 -53.273 -37.764 1.00 89.75 416 ILE A CA 1
ATOM 3212 C C . ILE A 1 416 ? 28.056 -54.102 -37.915 1.00 89.75 416 ILE A C 1
ATOM 3214 O O . ILE A 1 416 ? 29.154 -53.559 -38.023 1.00 89.75 416 ILE A O 1
ATOM 3218 N N . VAL A 1 417 ? 27.917 -55.430 -37.927 1.00 91.44 417 VAL A N 1
ATOM 3219 C CA . VAL A 1 417 ? 29.024 -56.361 -38.194 1.00 91.44 417 VAL A CA 1
ATOM 3220 C C . VAL A 1 417 ? 28.978 -56.872 -39.634 1.00 91.44 417 VAL A C 1
ATOM 3222 O O . VAL A 1 417 ? 27.905 -57.177 -40.150 1.00 91.44 417 VAL A O 1
ATOM 3225 N N . ASN A 1 418 ? 30.143 -57.020 -40.269 1.00 89.38 418 ASN A N 1
ATOM 3226 C CA . ASN A 1 418 ? 30.287 -57.578 -41.616 1.00 89.38 418 ASN A CA 1
ATOM 3227 C C . ASN A 1 418 ? 31.478 -58.563 -41.652 1.00 89.38 418 ASN A C 1
ATOM 3229 O O . ASN A 1 418 ? 32.593 -58.152 -41.323 1.00 89.38 418 ASN A O 1
ATOM 3233 N N . PRO A 1 419 ? 31.294 -59.850 -42.025 1.00 90.31 419 PRO A N 1
ATOM 3234 C CA . PRO A 1 419 ? 30.053 -60.484 -42.488 1.00 90.31 419 PRO A CA 1
ATOM 3235 C C . PRO A 1 419 ? 29.015 -60.656 -41.374 1.00 90.31 419 PRO A C 1
ATOM 3237 O O . PRO A 1 419 ? 29.348 -60.662 -40.187 1.00 90.31 419 PRO A O 1
ATOM 3240 N N . GLU A 1 420 ? 27.749 -60.804 -41.764 1.00 89.38 420 GLU A N 1
ATOM 3241 C CA . GLU A 1 420 ? 26.633 -61.045 -40.844 1.00 89.38 420 GLU A CA 1
ATOM 3242 C C . GLU A 1 420 ? 26.944 -62.249 -39.928 1.00 89.38 420 GLU A C 1
ATOM 3244 O O . GLU A 1 420 ? 27.421 -63.287 -40.391 1.00 89.38 420 GLU A O 1
ATOM 3249 N N . ASN A 1 421 ? 26.689 -62.111 -38.621 1.00 87.06 421 ASN A N 1
ATOM 3250 C CA . ASN A 1 421 ? 27.034 -63.071 -37.552 1.00 87.06 421 ASN A CA 1
ATOM 3251 C C . ASN A 1 421 ? 28.532 -63.191 -37.172 1.00 87.06 421 ASN A C 1
ATOM 3253 O O . ASN A 1 421 ? 28.875 -64.046 -36.351 1.00 87.06 421 ASN A O 1
ATOM 3257 N N . SER A 1 422 ? 29.427 -62.336 -37.688 1.00 91.00 422 SER A N 1
ATOM 3258 C CA . SER A 1 422 ? 30.861 -62.348 -37.312 1.00 91.00 422 SER A CA 1
ATOM 3259 C C . SER A 1 422 ? 31.163 -61.881 -35.881 1.00 91.00 422 SER A C 1
ATOM 3261 O O . SER A 1 422 ? 32.260 -62.112 -35.370 1.00 91.00 422 SER A O 1
ATOM 3263 N N . GLY A 1 423 ? 30.208 -61.250 -35.203 1.00 92.56 423 GLY A N 1
ATOM 3264 C CA . GLY A 1 423 ? 30.389 -60.721 -33.856 1.00 92.56 423 GLY A CA 1
ATOM 3265 C C . GLY A 1 423 ? 29.198 -59.887 -33.410 1.00 92.56 423 GLY A C 1
ATOM 3266 O O . GLY A 1 423 ? 28.116 -59.977 -33.989 1.00 92.56 423 GLY A O 1
ATOM 3267 N N . ASN A 1 424 ? 29.427 -59.045 -32.406 1.00 91.62 424 ASN A N 1
ATOM 3268 C CA . ASN A 1 424 ? 28.495 -58.010 -31.971 1.00 91.62 424 ASN A CA 1
ATOM 3269 C C . ASN A 1 424 ? 29.204 -56.651 -31.850 1.00 91.62 424 ASN A C 1
ATOM 3271 O O . ASN A 1 424 ? 30.422 -56.600 -31.670 1.00 91.62 424 ASN A O 1
ATOM 3275 N N . VAL A 1 425 ? 28.438 -55.562 -31.905 1.00 92.44 425 VAL A N 1
ATOM 3276 C CA . VAL A 1 425 ? 28.916 -54.199 -31.644 1.00 92.44 425 VAL A CA 1
ATOM 3277 C C . VAL A 1 425 ? 28.160 -53.600 -30.462 1.00 92.44 425 VAL A C 1
ATOM 3279 O O . VAL A 1 425 ? 26.951 -53.775 -30.338 1.00 92.44 425 VAL A O 1
ATOM 3282 N N . THR A 1 426 ? 28.868 -52.875 -29.598 1.00 91.94 426 THR A N 1
ATOM 3283 C CA . THR A 1 426 ? 28.276 -52.039 -28.545 1.00 91.94 426 THR A CA 1
ATOM 3284 C C . THR A 1 426 ? 28.694 -50.577 -28.711 1.00 91.94 426 THR A C 1
ATOM 3286 O O . THR A 1 426 ? 29.735 -50.289 -29.305 1.00 91.94 426 THR A O 1
ATOM 3289 N N . GLY A 1 427 ? 27.876 -49.654 -28.192 1.00 87.88 427 GLY A N 1
ATOM 3290 C CA . GLY A 1 427 ? 28.117 -48.206 -28.276 1.00 87.88 427 GLY A CA 1
ATOM 3291 C C . GLY A 1 427 ? 27.433 -47.495 -29.450 1.00 87.88 427 GLY A C 1
ATOM 3292 O O . GLY A 1 427 ? 27.700 -46.324 -29.671 1.00 87.88 427 GLY A O 1
ATOM 3293 N N . ALA A 1 428 ? 26.579 -48.182 -30.212 1.00 89.44 428 ALA A N 1
ATOM 3294 C CA . ALA A 1 428 ? 25.633 -47.535 -31.123 1.00 89.44 428 ALA A CA 1
ATOM 3295 C C . ALA A 1 428 ? 24.416 -47.024 -30.331 1.00 89.44 428 ALA A C 1
ATOM 3297 O O . ALA A 1 428 ? 24.029 -47.640 -29.333 1.00 89.44 428 ALA A O 1
ATOM 3298 N N . GLY A 1 429 ? 23.805 -45.926 -30.774 1.00 88.00 429 GLY A N 1
ATOM 3299 C CA . GLY A 1 429 ? 22.714 -45.272 -30.051 1.00 88.00 429 GLY A CA 1
ATOM 3300 C C . GLY A 1 429 ? 22.508 -43.815 -30.454 1.00 88.00 429 GLY A C 1
ATOM 3301 O O . GLY A 1 429 ? 23.037 -43.362 -31.467 1.00 88.00 429 GLY A O 1
ATOM 3302 N N . GLU A 1 430 ? 21.727 -43.093 -29.656 1.00 84.50 430 GLU A N 1
ATOM 3303 C CA . GLU A 1 430 ? 21.500 -41.654 -29.805 1.00 84.50 430 GLU A CA 1
ATOM 3304 C C . GLU A 1 430 ? 22.435 -40.860 -28.894 1.00 84.50 430 GLU A C 1
ATOM 3306 O O . GLU A 1 430 ? 22.626 -41.200 -27.724 1.00 84.50 430 GLU A O 1
ATOM 3311 N N . TYR A 1 431 ? 23.020 -39.799 -29.440 1.00 83.56 431 TYR A N 1
ATOM 3312 C CA . TYR A 1 431 ? 24.031 -38.988 -28.781 1.00 83.56 431 TYR A CA 1
ATOM 3313 C C . TYR A 1 431 ? 23.773 -37.506 -29.030 1.00 83.56 431 TYR A C 1
ATOM 3315 O O . TYR A 1 431 ? 23.497 -37.101 -30.154 1.00 83.56 431 TYR A O 1
ATOM 3323 N N . GLY A 1 432 ? 23.893 -36.680 -27.991 1.00 76.88 432 GLY A N 1
ATOM 3324 C CA . GLY A 1 432 ? 23.851 -35.227 -28.152 1.00 76.88 432 GLY A CA 1
ATOM 3325 C C . GLY A 1 432 ? 25.003 -34.711 -29.023 1.00 76.88 432 GLY A C 1
ATOM 3326 O O . GLY A 1 432 ? 26.041 -35.365 -29.165 1.00 76.88 432 GLY A O 1
ATOM 3327 N N . HIS A 1 433 ? 24.831 -33.522 -29.599 1.00 77.38 433 HIS A N 1
ATOM 3328 C CA . HIS A 1 433 ? 25.883 -32.852 -30.363 1.00 77.38 433 HIS A CA 1
ATOM 3329 C C . HIS A 1 433 ? 27.192 -32.741 -29.560 1.00 77.38 433 HIS A C 1
ATOM 3331 O O . HIS A 1 433 ? 27.182 -32.376 -28.387 1.00 77.38 433 HIS A O 1
ATOM 3337 N N . GLY A 1 434 ? 28.328 -33.053 -30.194 1.00 74.19 434 GLY A N 1
ATOM 3338 C CA . GLY A 1 434 ? 29.657 -32.960 -29.574 1.00 74.19 434 GLY A CA 1
ATOM 3339 C C . GLY A 1 434 ? 30.021 -34.094 -28.603 1.00 74.19 434 GLY A C 1
ATOM 3340 O O . GLY A 1 434 ? 31.121 -34.087 -28.049 1.00 74.19 434 GLY A O 1
ATOM 3341 N N . ALA A 1 435 ? 29.149 -35.089 -28.398 1.00 79.88 435 ALA A N 1
ATOM 3342 C CA . ALA A 1 435 ? 29.448 -36.229 -27.537 1.00 79.88 435 ALA A CA 1
ATOM 3343 C C . ALA A 1 435 ? 30.583 -37.103 -28.105 1.00 79.88 435 ALA A C 1
ATOM 3345 O O . ALA A 1 435 ? 30.591 -37.471 -29.280 1.00 79.88 435 ALA A O 1
ATOM 3346 N N . THR A 1 436 ? 31.527 -37.502 -27.246 1.00 85.69 436 THR A N 1
ATOM 3347 C CA . THR A 1 436 ? 32.514 -38.537 -27.597 1.00 85.69 436 THR A CA 1
ATOM 3348 C C . THR A 1 436 ? 31.871 -39.918 -27.480 1.00 85.69 436 THR A C 1
ATOM 3350 O O . THR A 1 436 ? 31.473 -40.319 -26.386 1.00 85.69 436 THR A O 1
ATOM 3353 N N . VAL A 1 437 ? 31.813 -40.665 -28.585 1.00 88.00 437 VAL A N 1
ATOM 3354 C CA . VAL A 1 437 ? 31.223 -42.013 -28.641 1.00 88.00 437 VAL A CA 1
ATOM 3355 C C . VAL A 1 437 ? 32.312 -43.073 -28.795 1.00 88.00 437 VAL A C 1
ATOM 3357 O O . VAL A 1 437 ? 33.222 -42.927 -29.609 1.00 88.00 437 VAL A O 1
ATOM 3360 N N . ILE A 1 438 ? 32.218 -44.160 -28.024 1.00 90.81 438 ILE A N 1
ATOM 3361 C CA . ILE A 1 438 ? 33.138 -45.303 -28.110 1.00 90.81 438 ILE A CA 1
ATOM 3362 C C . ILE A 1 438 ? 32.381 -46.513 -28.657 1.00 90.81 438 ILE A C 1
ATOM 3364 O O . ILE A 1 438 ? 31.538 -47.085 -27.967 1.00 90.81 438 ILE A O 1
ATOM 3368 N N . LEU A 1 439 ? 32.740 -46.941 -29.868 1.00 92.12 439 LEU A N 1
ATOM 3369 C CA . LEU A 1 439 ? 32.261 -48.187 -30.465 1.00 92.12 439 LEU A CA 1
ATOM 3370 C C . LEU A 1 439 ? 33.208 -49.342 -30.137 1.00 92.12 439 LEU A C 1
ATOM 3372 O O . LEU A 1 439 ? 34.423 -49.238 -30.313 1.00 92.12 439 LEU A O 1
ATOM 3376 N N . THR A 1 440 ? 32.652 -50.467 -29.686 1.00 93.31 440 THR A N 1
ATOM 3377 C CA . THR A 1 440 ? 33.420 -51.684 -29.384 1.00 93.31 440 THR A CA 1
ATOM 3378 C C . THR A 1 440 ? 32.918 -52.852 -30.218 1.00 93.31 440 THR A C 1
ATOM 3380 O O . THR A 1 440 ? 31.750 -53.224 -30.134 1.00 93.31 440 THR A O 1
ATOM 3383 N N . ALA A 1 441 ? 33.812 -53.459 -30.999 1.00 93.62 441 ALA A N 1
ATOM 3384 C CA . ALA A 1 441 ? 33.539 -54.685 -31.736 1.00 93.62 441 ALA A CA 1
ATOM 3385 C C . ALA A 1 441 ? 33.980 -55.899 -30.911 1.00 93.62 441 ALA A C 1
ATOM 3387 O O . ALA A 1 441 ? 35.106 -55.950 -30.414 1.00 93.62 441 ALA A O 1
ATOM 3388 N N . ILE A 1 442 ? 33.100 -56.891 -30.791 1.00 94.25 442 ILE A N 1
ATOM 3389 C CA . ILE A 1 442 ? 33.335 -58.134 -30.055 1.00 94.25 442 ILE A CA 1
ATOM 3390 C C . ILE A 1 442 ? 33.208 -59.293 -31.054 1.00 94.25 442 ILE A C 1
ATOM 3392 O O . ILE A 1 442 ? 32.086 -59.697 -31.371 1.00 94.25 442 ILE A O 1
ATOM 3396 N N . PRO A 1 443 ? 34.328 -59.809 -31.597 1.00 94.56 443 PRO A N 1
ATOM 3397 C CA . PRO A 1 443 ? 34.297 -60.907 -32.561 1.00 94.56 443 PRO A CA 1
ATOM 3398 C C . PRO A 1 443 ? 33.790 -62.210 -31.934 1.00 94.56 443 PRO A C 1
ATOM 3400 O O . PRO A 1 443 ? 34.147 -62.542 -30.802 1.00 94.56 443 PRO A O 1
ATOM 3403 N N . ASN A 1 444 ? 33.004 -62.974 -32.693 1.00 93.62 444 ASN A N 1
ATOM 3404 C CA . ASN A 1 444 ? 32.633 -64.341 -32.334 1.00 93.62 444 ASN A CA 1
ATOM 3405 C C . ASN A 1 444 ? 33.818 -65.301 -32.533 1.00 93.62 444 ASN A C 1
ATOM 3407 O O . ASN A 1 444 ? 34.799 -64.987 -33.211 1.00 93.62 444 ASN A O 1
ATOM 3411 N N . GLU A 1 445 ? 33.722 -66.503 -31.962 1.00 92.56 445 GLU A N 1
ATOM 3412 C CA . GLU A 1 445 ? 34.743 -67.540 -32.134 1.00 92.56 445 GLU A CA 1
ATOM 3413 C C . GLU A 1 445 ? 35.005 -67.820 -33.627 1.00 92.56 445 GLU A C 1
ATOM 3415 O O . GLU A 1 445 ? 34.078 -68.028 -34.410 1.00 92.56 445 GLU A O 1
ATOM 3420 N N . GLY A 1 446 ? 36.280 -67.800 -34.028 1.00 91.88 446 GLY A N 1
ATOM 3421 C CA . GLY A 1 446 ? 36.699 -67.959 -35.425 1.00 91.88 446 GLY A CA 1
ATOM 3422 C C . GLY A 1 446 ? 36.792 -66.659 -36.237 1.00 91.88 446 GLY A C 1
ATOM 3423 O O . GLY A 1 446 ? 37.270 -66.707 -37.369 1.00 91.88 446 GLY A O 1
ATOM 3424 N N . TYR A 1 447 ? 36.413 -65.510 -35.667 1.00 93.81 447 TYR A N 1
ATOM 3425 C CA . TYR A 1 447 ? 36.548 -64.185 -36.280 1.00 93.81 447 TYR A CA 1
ATOM 3426 C C . TYR A 1 447 ? 37.543 -63.301 -35.514 1.00 93.81 447 TYR A C 1
ATOM 3428 O O . TYR A 1 447 ? 37.805 -63.497 -34.328 1.00 93.81 447 TYR A O 1
ATOM 3436 N N . SER A 1 448 ? 38.095 -62.295 -36.193 1.00 91.69 448 SER A N 1
ATOM 3437 C CA . SER A 1 448 ? 38.936 -61.255 -35.595 1.00 91.69 448 SER A CA 1
ATOM 3438 C C . SER A 1 448 ? 38.494 -59.890 -36.095 1.00 91.69 448 SER A C 1
ATOM 3440 O O . SER A 1 448 ? 38.231 -59.735 -37.287 1.00 91.69 448 SER A O 1
ATOM 3442 N N . PHE A 1 449 ? 38.456 -58.899 -35.205 1.00 94.06 449 PHE A N 1
ATOM 3443 C CA . PHE A 1 449 ? 38.250 -57.514 -35.613 1.00 94.06 449 PHE A CA 1
ATOM 3444 C C . PHE A 1 449 ? 39.410 -57.064 -36.506 1.00 94.06 449 PHE A C 1
ATOM 3446 O O . PHE A 1 449 ? 40.570 -57.357 -36.211 1.00 94.06 449 PHE A O 1
ATOM 3453 N N . VAL A 1 450 ? 39.085 -56.360 -37.588 1.00 93.56 450 VAL A N 1
ATOM 3454 C CA . VAL A 1 450 ? 40.071 -55.835 -38.537 1.00 93.56 450 VAL A CA 1
ATOM 3455 C C . VAL A 1 450 ? 40.107 -54.316 -38.438 1.00 93.56 450 VAL A C 1
ATOM 3457 O O . VAL A 1 450 ? 41.123 -53.745 -38.047 1.00 93.56 450 VAL A O 1
ATOM 3460 N N . ASN A 1 451 ? 38.993 -53.670 -38.765 1.00 91.75 451 ASN A N 1
ATOM 3461 C CA . ASN A 1 451 ? 38.834 -52.225 -38.777 1.00 91.75 451 ASN A CA 1
ATOM 3462 C C . ASN A 1 451 ? 37.350 -51.845 -38.685 1.00 91.75 451 ASN A C 1
ATOM 3464 O O . ASN A 1 451 ? 36.466 -52.677 -38.881 1.00 91.75 451 ASN A O 1
ATOM 3468 N N . TRP A 1 452 ? 37.107 -50.570 -38.398 1.00 91.56 452 TRP A N 1
ATOM 3469 C CA . TRP A 1 452 ? 35.825 -49.923 -38.653 1.00 91.56 452 TRP A CA 1
ATOM 3470 C C . TRP A 1 452 ? 35.836 -49.334 -40.066 1.00 91.56 452 TRP A C 1
ATOM 3472 O O . TRP A 1 452 ? 36.886 -48.887 -40.533 1.00 91.56 452 TRP A O 1
ATOM 3482 N N . THR A 1 453 ? 34.676 -49.330 -40.714 1.00 89.31 453 THR A N 1
ATOM 3483 C CA . THR A 1 453 ? 34.410 -48.662 -41.996 1.00 89.31 453 THR A CA 1
ATOM 3484 C C . THR A 1 453 ? 33.160 -47.804 -41.834 1.00 89.31 453 THR A C 1
ATOM 3486 O O . THR A 1 453 ? 32.246 -48.195 -41.104 1.00 89.31 453 THR A O 1
ATOM 3489 N N . GLU A 1 454 ? 33.120 -46.655 -42.496 1.00 89.44 454 GLU A N 1
ATOM 3490 C CA . GLU A 1 454 ? 31.993 -45.714 -42.478 1.00 89.44 454 GLU A CA 1
ATOM 3491 C C . GLU A 1 454 ? 31.416 -45.626 -43.895 1.00 89.44 454 GLU A C 1
ATOM 3493 O O . GLU A 1 454 ? 32.179 -45.555 -44.857 1.00 89.44 454 GLU A O 1
ATOM 3498 N N . ASP A 1 455 ? 30.089 -45.700 -44.030 1.00 78.31 455 ASP A N 1
ATOM 3499 C CA . ASP A 1 455 ? 29.369 -45.639 -45.315 1.00 78.31 455 ASP A CA 1
ATOM 3500 C C . ASP A 1 455 ? 29.932 -46.555 -46.425 1.00 78.31 455 ASP A C 1
ATOM 3502 O O . ASP A 1 455 ? 30.010 -46.179 -47.596 1.00 78.31 455 ASP A O 1
ATOM 3506 N N . ASP A 1 456 ? 30.323 -47.779 -46.049 1.00 63.41 456 ASP A N 1
ATOM 3507 C CA . ASP A 1 456 ? 30.902 -48.804 -46.933 1.00 63.41 456 ASP A CA 1
ATOM 3508 C C . ASP A 1 456 ? 32.209 -48.392 -47.659 1.00 63.41 456 ASP A C 1
ATOM 3510 O O . ASP A 1 456 ? 32.559 -48.987 -48.686 1.00 63.41 456 ASP A O 1
ATOM 3514 N N . MET A 1 457 ? 32.955 -47.411 -47.125 1.00 53.91 457 MET A N 1
ATOM 3515 C CA . MET A 1 457 ? 34.270 -46.977 -47.636 1.00 53.91 457 MET A CA 1
ATOM 3516 C C . MET A 1 457 ? 35.471 -47.553 -46.883 1.00 53.91 457 MET A C 1
ATOM 3518 O O . MET A 1 457 ? 35.441 -47.638 -45.630 1.00 53.91 457 MET A O 1
#